Protein AF-R5BAJ3-F1 (afdb_monomer_lite)

Foldseek 3Di:
DLVPFDAPPALEFEEEEAAQQLVPFVLSNVVSNCVVPLRQEYEYEYEHQPPVRVVNSVVSVVVSQVVSVVSNYHYDYDYHNDNSLVVQLVLQPPDPDPPHNPVDQAAGQEYEYAHDWDKDQCPHPSCVSNVQQWDGIDTVVLSVLLSNLSRHDQNHKYKYKDFLCLQQPPRNQSSLLSNQVFKAWAEKEWEDDDQDPPVPDPDPTRIMITMIHTHPPDQKHKYWYDPDPVCPVPTDIDIDGSCLQFVSVDSRRHGQRDHDVLSVVVSVVVVVPPDDLVDDPPPPDPDDQQVSVLVVLVVVLVCCVVSVHDDDDDADFQDDLDQDDPVRRPRYPNNSVRDQWDWDKHQPQDQPCPVHKGWIWIFGNHHNPDDTGIATWIDPPSVRDTHLFDADPNQTKWKKKKFFPAWDDAPNDIHHRVQIFIFIGSDPFCCPVVNPRVQVGSCVRPVDRCVRRVHHPVRIDIGTRD

Radius of gyration: 28.54 Å; chains: 1; bounding box: 72×65×68 Å

Structure (mmCIF, N/CA/C/O backbone):
data_AF-R5BAJ3-F1
#
_entry.id   AF-R5BAJ3-F1
#
loop_
_atom_site.group_PDB
_atom_site.id
_atom_site.type_symbol
_atom_site.label_atom_id
_atom_site.label_alt_id
_atom_site.label_comp_id
_atom_site.label_asym_id
_atom_site.label_entity_id
_atom_site.label_seq_id
_atom_site.pdbx_PDB_ins_code
_atom_site.Cartn_x
_atom_site.Cartn_y
_atom_site.Cartn_z
_atom_site.occupancy
_atom_site.B_iso_or_equiv
_atom_site.auth_seq_id
_atom_site.auth_comp_id
_atom_site.auth_asym_id
_atom_site.auth_atom_id
_atom_site.pdbx_PDB_model_num
ATOM 1 N N . MET A 1 1 ? -15.035 1.752 6.176 1.00 64.81 1 MET A N 1
ATOM 2 C CA . MET A 1 1 ? -13.976 1.313 7.111 1.00 64.81 1 MET A CA 1
ATOM 3 C C . MET A 1 1 ? -14.559 0.676 8.362 1.00 64.81 1 MET A C 1
ATOM 5 O O . MET A 1 1 ? -14.371 -0.518 8.490 1.00 64.81 1 MET A O 1
ATOM 9 N N . GLY A 1 2 ? -15.324 1.381 9.210 1.00 61.25 2 GLY A N 1
ATOM 10 C CA . GLY A 1 2 ? -15.935 0.776 10.413 1.00 61.25 2 GLY A CA 1
ATOM 11 C C . GLY A 1 2 ? -16.713 -0.519 10.135 1.00 61.25 2 GLY A C 1
ATOM 12 O O . GLY A 1 2 ? -16.402 -1.547 10.715 1.00 61.25 2 GLY A O 1
ATOM 13 N N . ARG A 1 3 ? -17.601 -0.518 9.129 1.00 75.19 3 ARG A N 1
ATOM 14 C CA . ARG A 1 3 ? -18.349 -1.714 8.671 1.00 75.19 3 ARG A CA 1
ATOM 15 C C . ARG A 1 3 ? -17.501 -2.868 8.126 1.00 75.19 3 ARG A C 1
ATOM 17 O O . ARG A 1 3 ? -18.015 -3.955 7.897 1.00 75.19 3 ARG A O 1
ATOM 24 N N . LEU A 1 4 ? -16.226 -2.615 7.834 1.00 76.38 4 LEU A N 1
ATOM 25 C CA . LEU A 1 4 ? -15.295 -3.655 7.403 1.00 76.38 4 LEU A CA 1
ATOM 26 C C . LEU A 1 4 ? -14.648 -4.347 8.599 1.00 76.38 4 LEU A C 1
ATOM 28 O O . LEU A 1 4 ? -13.863 -5.255 8.378 1.00 76.38 4 LEU A O 1
ATOM 32 N N . ALA A 1 5 ? -14.925 -3.947 9.838 1.00 79.00 5 ALA A N 1
ATOM 33 C CA . ALA A 1 5 ? -14.457 -4.666 11.010 1.00 79.00 5 ALA A CA 1
ATOM 34 C C . ALA A 1 5 ? -15.345 -5.893 11.274 1.00 79.00 5 ALA A C 1
ATOM 36 O O . ALA A 1 5 ? -16.568 -5.809 11.219 1.00 79.00 5 ALA A O 1
ATOM 37 N N . ALA A 1 6 ? -14.734 -7.051 11.517 1.00 79.19 6 ALA A N 1
ATOM 38 C CA . ALA A 1 6 ? -15.432 -8.241 11.994 1.00 79.19 6 ALA A CA 1
ATOM 39 C C . ALA A 1 6 ? -15.585 -8.151 13.515 1.00 79.19 6 ALA A C 1
ATOM 41 O O . ALA A 1 6 ? -14.607 -7.930 14.216 1.00 79.19 6 ALA A O 1
ATOM 42 N N . TYR A 1 7 ? -16.793 -8.303 14.041 1.00 70.75 7 TYR A N 1
ATOM 43 C CA . TYR A 1 7 ? -17.029 -8.091 15.467 1.00 70.75 7 TYR A CA 1
ATOM 44 C C . TYR A 1 7 ? -16.599 -9.308 16.313 1.00 70.75 7 TYR A C 1
ATOM 46 O O . TYR A 1 7 ? -17.006 -10.429 16.012 1.00 70.75 7 TYR A O 1
ATOM 54 N N . SER A 1 8 ? -15.822 -9.093 17.383 1.00 70.19 8 SER A N 1
ATOM 55 C CA . SER A 1 8 ? -15.303 -10.157 18.273 1.00 70.19 8 SER A CA 1
ATOM 56 C C . SER A 1 8 ? -16.218 -10.526 19.454 1.00 70.19 8 SER A C 1
ATOM 58 O O . SER A 1 8 ? -16.055 -11.578 20.060 1.00 70.19 8 SER A O 1
ATOM 60 N N . GLY A 1 9 ? -17.219 -9.698 19.780 1.00 73.56 9 GLY A N 1
ATOM 61 C CA . GLY A 1 9 ? -18.175 -9.950 20.872 1.00 73.56 9 GLY A CA 1
ATOM 62 C C . GLY A 1 9 ? -17.687 -9.509 22.259 1.00 73.56 9 GLY A C 1
ATOM 63 O O . GLY A 1 9 ? -18.417 -9.675 23.237 1.00 73.56 9 GLY A O 1
ATOM 64 N N . ASN A 1 10 ? -16.482 -8.940 22.346 1.00 82.75 10 ASN A N 1
ATOM 65 C CA . ASN A 1 10 ? -15.851 -8.540 23.602 1.00 82.75 10 ASN A CA 1
ATOM 66 C C . ASN A 1 10 ? -16.591 -7.375 24.279 1.00 82.75 10 ASN A C 1
ATOM 68 O O . ASN A 1 10 ? -17.089 -6.458 23.621 1.00 82.75 10 ASN A O 1
ATOM 72 N N . LYS A 1 11 ? -16.657 -7.423 25.616 1.00 87.69 11 LYS A N 1
ATOM 73 C CA . LYS A 1 11 ? -17.230 -6.352 26.450 1.00 87.69 11 LYS A CA 1
ATOM 74 C C . LYS A 1 11 ? -16.257 -5.200 26.678 1.00 87.69 11 LYS A C 1
ATOM 76 O O . LYS A 1 11 ? -16.702 -4.056 26.738 1.00 87.69 11 LYS A O 1
ATOM 81 N N . ASP A 1 12 ? -14.977 -5.529 26.793 1.00 93.06 12 ASP A N 1
ATOM 82 C CA . ASP A 1 12 ? -13.865 -4.592 26.880 1.00 93.06 12 ASP A CA 1
ATOM 83 C C . ASP A 1 12 ? -13.119 -4.655 25.549 1.00 93.06 12 ASP A C 1
ATOM 85 O O . ASP A 1 12 ? -12.696 -5.735 25.137 1.00 93.06 12 ASP A O 1
ATOM 89 N N . VAL A 1 13 ? -13.029 -3.524 24.851 1.00 94.88 13 VAL A N 1
ATOM 90 C CA . VAL A 1 13 ? -12.470 -3.450 23.496 1.00 94.88 13 VAL A CA 1
ATOM 91 C C . VAL A 1 13 ? -11.269 -2.512 23.472 1.00 94.88 13 VAL A C 1
ATOM 93 O O . VAL A 1 13 ? -11.397 -1.347 23.856 1.00 94.88 13 VAL A O 1
ATOM 96 N N . SER A 1 14 ? -10.123 -2.980 22.977 1.00 96.56 14 SER A N 1
ATOM 97 C CA . SER A 1 14 ? -8.931 -2.148 22.763 1.00 96.56 14 SER A CA 1
ATOM 98 C C . SER A 1 14 ? -8.755 -1.757 21.290 1.00 96.56 14 SER A C 1
ATOM 100 O O . SER A 1 14 ? -8.803 -2.594 20.384 1.00 96.56 14 SER A O 1
ATOM 102 N N . ILE A 1 15 ? -8.555 -0.461 21.036 1.00 97.81 15 ILE A N 1
ATOM 103 C CA . ILE A 1 15 ? -8.440 0.119 19.693 1.00 97.81 15 ILE A CA 1
ATOM 104 C C . ILE A 1 15 ? -7.148 0.931 19.576 1.00 97.81 15 ILE A C 1
ATOM 106 O O . ILE A 1 15 ? -6.868 1.767 20.433 1.00 97.81 15 ILE A O 1
ATOM 110 N N . LEU A 1 16 ? -6.405 0.733 18.485 1.00 98.50 16 LEU A N 1
ATOM 111 C CA . LEU A 1 16 ? -5.246 1.542 18.105 1.00 98.50 16 LEU A CA 1
ATOM 112 C C . LEU A 1 16 ? -5.492 2.273 16.778 1.00 98.50 16 LEU A C 1
ATOM 114 O O . LEU A 1 16 ? -5.801 1.642 15.764 1.00 98.50 16 LEU A O 1
ATOM 118 N N . ASP A 1 17 ? -5.259 3.586 16.772 1.00 98.44 17 ASP A N 1
ATOM 119 C CA . ASP A 1 17 ? -5.161 4.417 15.567 1.00 98.44 17 ASP A CA 1
ATOM 120 C C . ASP A 1 17 ? -3.785 5.114 15.527 1.00 98.44 17 ASP A C 1
ATOM 122 O O . ASP A 1 17 ? -3.591 6.170 16.137 1.00 98.44 17 ASP A O 1
ATOM 126 N N . PRO A 1 18 ? -2.782 4.506 14.863 1.00 97.75 18 PRO A N 1
ATOM 127 C CA . PRO A 1 18 ? -1.379 4.920 14.945 1.00 97.75 18 PRO A CA 1
ATOM 128 C C . PRO A 1 18 ? -1.057 6.210 14.173 1.00 97.75 18 PRO A C 1
ATOM 130 O O . PRO A 1 18 ? 0.076 6.681 14.215 1.00 97.75 18 PRO A O 1
ATOM 133 N N . GLY A 1 19 ? -2.019 6.765 13.438 1.00 96.31 19 GLY A N 1
ATOM 134 C CA . GLY A 1 19 ? -1.871 7.993 12.660 1.00 96.31 19 GLY A CA 1
ATOM 135 C C . GLY A 1 19 ? -3.243 8.610 12.457 1.00 96.31 19 GLY A C 1
ATOM 136 O O . GLY A 1 19 ? -3.810 8.520 11.367 1.00 96.31 19 GLY A O 1
ATOM 137 N N . CYS A 1 20 ? -3.805 9.146 13.540 1.00 97.31 20 CYS A N 1
ATOM 138 C CA . CYS A 1 20 ? -5.245 9.337 13.637 1.00 97.31 20 CYS A CA 1
ATOM 139 C C . CYS A 1 20 ? -5.768 10.575 12.909 1.00 97.31 20 CYS A C 1
ATOM 141 O O . CYS A 1 20 ? -6.963 10.629 12.594 1.00 97.31 20 CYS A O 1
ATOM 143 N N . GLY A 1 21 ? -4.937 11.591 12.647 1.00 97.12 21 GLY A N 1
ATOM 144 C CA . GLY A 1 21 ? -5.437 12.877 12.172 1.00 97.12 21 GLY A CA 1
ATOM 145 C C . GLY A 1 21 ? -6.482 13.416 13.148 1.00 97.12 21 GLY A C 1
ATOM 146 O O . GLY A 1 21 ? -6.292 13.412 14.363 1.00 97.12 21 GLY A O 1
ATOM 147 N N . LEU A 1 22 ? -7.652 13.770 12.614 1.00 97.31 22 LEU A N 1
ATOM 148 C CA . LEU A 1 22 ? -8.834 14.187 13.383 1.00 97.31 22 LEU A CA 1
ATOM 149 C C . LEU A 1 22 ? -9.634 13.020 14.002 1.00 97.31 22 LEU A C 1
ATOM 151 O O . LEU A 1 22 ? -10.795 13.200 14.351 1.00 97.31 22 LEU A O 1
ATOM 155 N N . ALA A 1 23 ? -9.065 11.814 14.079 1.00 97.62 23 ALA A N 1
ATOM 156 C CA . ALA A 1 23 ? -9.697 10.603 14.614 1.00 97.62 23 ALA A CA 1
ATOM 157 C C . ALA A 1 23 ? -10.981 10.152 13.881 1.00 97.62 23 ALA A C 1
ATOM 159 O O . ALA A 1 23 ? -11.775 9.382 14.417 1.00 97.62 23 ALA A O 1
ATOM 160 N N . ILE A 1 24 ? -11.185 10.564 12.622 1.00 97.06 24 ILE A N 1
ATOM 161 C CA . ILE A 1 24 ? -12.402 10.246 11.847 1.00 97.06 24 ILE A CA 1
ATOM 162 C C . ILE A 1 24 ? -12.606 8.734 11.684 1.00 97.06 24 ILE A C 1
ATOM 164 O O . ILE A 1 24 ? -13.732 8.241 11.770 1.00 97.06 24 ILE A O 1
ATOM 168 N N . LEU A 1 25 ? -11.524 7.983 11.456 1.00 96.44 25 LEU A N 1
ATOM 169 C CA . LEU A 1 25 ? -11.598 6.526 11.334 1.00 96.44 25 LEU A CA 1
ATOM 170 C C . LEU A 1 25 ? -11.913 5.859 12.672 1.00 96.44 25 LEU A C 1
ATOM 172 O O . LEU A 1 25 ? -12.763 4.969 12.707 1.00 96.44 25 LEU A O 1
ATOM 176 N N . SER A 1 26 ? -11.291 6.333 13.751 1.00 97.62 26 SER A N 1
ATOM 177 C CA . SER A 1 26 ? -11.596 5.910 15.119 1.00 97.62 26 SER A CA 1
ATOM 178 C C . SER A 1 26 ? -13.073 6.136 15.467 1.00 97.62 26 SER A C 1
ATOM 180 O O . SER A 1 26 ? -13.742 5.200 15.905 1.00 97.62 26 SER A O 1
ATOM 182 N N . CYS A 1 27 ? -13.624 7.325 15.185 1.00 97.44 27 CYS A N 1
ATOM 183 C CA . CYS A 1 27 ? -15.050 7.618 15.363 1.00 97.44 27 CYS A CA 1
ATOM 184 C C . CYS A 1 27 ? -15.925 6.647 14.564 1.00 97.44 27 CYS A C 1
ATOM 186 O O . CYS A 1 27 ? -16.810 6.013 15.128 1.00 97.44 27 CYS A O 1
ATOM 188 N N . ALA A 1 28 ? -15.650 6.474 13.268 1.00 95.69 28 ALA A N 1
ATOM 189 C CA . ALA A 1 28 ? -16.447 5.605 12.404 1.00 95.69 28 ALA A CA 1
ATOM 190 C C . ALA A 1 28 ? -16.413 4.127 12.833 1.00 95.69 28 ALA A C 1
ATOM 192 O O . ALA A 1 28 ? -17.397 3.407 12.653 1.00 95.69 28 ALA A O 1
ATOM 193 N N . LEU A 1 29 ? -15.283 3.654 13.368 1.00 95.75 29 LEU A N 1
ATOM 194 C CA . LEU A 1 29 ? -15.163 2.307 13.919 1.00 95.75 29 LEU A CA 1
ATOM 195 C C . LEU A 1 29 ? -15.967 2.168 15.214 1.00 95.75 29 LEU A C 1
ATOM 197 O O . LEU A 1 29 ? -16.772 1.249 15.321 1.00 95.75 29 LEU A O 1
ATOM 201 N N . ILE A 1 30 ? -15.789 3.089 16.163 1.00 95.94 30 ILE A N 1
ATOM 202 C CA . ILE A 1 30 ? -16.486 3.061 17.454 1.00 95.94 30 ILE A CA 1
ATOM 203 C C . ILE A 1 30 ? -17.999 3.179 17.260 1.00 95.94 30 ILE A C 1
ATOM 205 O O . ILE A 1 30 ? -18.750 2.411 17.854 1.00 95.94 30 ILE A O 1
ATOM 209 N N . GLU A 1 31 ? -18.459 4.077 16.388 1.00 94.50 31 GLU A N 1
ATOM 210 C CA . GLU A 1 31 ? -19.879 4.203 16.061 1.00 94.50 31 GLU A CA 1
ATOM 211 C C . GLU A 1 31 ? -20.458 2.896 15.522 1.00 94.50 31 GLU A C 1
ATOM 213 O O . GLU A 1 31 ? -21.549 2.497 15.927 1.00 94.50 31 GLU A O 1
ATOM 218 N N . HIS A 1 32 ? -19.726 2.218 14.635 1.00 92.06 32 HIS A N 1
ATOM 219 C CA . HIS A 1 32 ? -20.156 0.936 14.095 1.00 92.06 32 HIS A CA 1
ATOM 220 C C . HIS A 1 32 ? -20.177 -0.156 15.167 1.00 92.06 32 HIS A C 1
ATOM 222 O O . HIS A 1 32 ? -21.170 -0.869 15.278 1.00 92.06 32 HIS A O 1
ATOM 228 N N . ILE A 1 33 ? -19.125 -0.246 15.988 1.00 91.81 33 ILE A N 1
ATOM 229 C CA . ILE A 1 33 ? -19.036 -1.214 17.084 1.00 91.81 33 ILE A CA 1
ATOM 230 C C . ILE A 1 33 ? -20.252 -1.068 18.002 1.00 91.81 33 ILE A C 1
ATOM 232 O O . ILE A 1 33 ? -20.983 -2.034 18.192 1.00 91.81 33 ILE A O 1
ATOM 236 N N . VAL A 1 34 ? -20.515 0.153 18.479 1.00 91.81 34 VAL A N 1
ATOM 237 C CA . VAL A 1 34 ? -21.604 0.468 19.419 1.00 91.81 34 VAL A CA 1
ATOM 238 C C . VAL A 1 34 ? -23.001 0.245 18.815 1.00 91.81 34 VAL A C 1
ATOM 240 O O . VAL A 1 34 ? -23.958 0.011 19.554 1.00 91.81 34 VAL A O 1
ATOM 243 N N . GLN A 1 35 ? -23.149 0.332 17.488 1.00 88.25 35 GLN A N 1
ATOM 244 C CA . GLN A 1 35 ? -24.410 0.038 16.794 1.00 88.25 35 GLN A CA 1
ATOM 245 C C . GLN A 1 35 ? -24.712 -1.461 16.711 1.00 88.25 35 GLN A C 1
ATOM 247 O O . GLN A 1 35 ? -25.879 -1.838 16.800 1.00 88.25 35 GLN A O 1
ATOM 252 N N . GLU A 1 36 ? -23.689 -2.298 16.536 1.00 84.44 36 GLU A N 1
ATOM 253 C CA . GLU A 1 36 ? -23.852 -3.751 16.421 1.00 84.44 36 GLU A CA 1
ATOM 254 C C . GLU A 1 36 ? -24.039 -4.402 17.798 1.00 84.44 36 GLU A C 1
ATOM 256 O O . GLU A 1 36 ? -24.978 -5.170 18.012 1.00 84.44 36 GLU A O 1
ATOM 261 N N . ILE A 1 37 ? -23.171 -4.067 18.756 1.00 80.62 37 ILE A N 1
ATOM 262 C CA . ILE A 1 37 ? -23.204 -4.548 20.142 1.00 80.62 37 ILE A CA 1
ATOM 263 C C . ILE A 1 37 ? -22.838 -3.375 21.055 1.00 80.62 37 ILE A C 1
ATOM 265 O O . ILE A 1 37 ? -22.049 -2.516 20.696 1.00 80.62 37 ILE A O 1
ATOM 269 N N . VAL A 1 38 ? -23.399 -3.325 22.262 1.00 82.62 38 VAL A N 1
ATOM 270 C CA . VAL A 1 38 ? -23.054 -2.285 23.242 1.00 82.62 38 VAL A CA 1
ATOM 271 C C . VAL A 1 38 ? -21.925 -2.814 24.140 1.00 82.62 38 VAL A C 1
ATOM 273 O O . VAL A 1 38 ? -22.236 -3.557 25.077 1.00 82.62 38 VAL A O 1
ATOM 276 N N . PRO A 1 39 ? -20.634 -2.506 23.871 1.00 91.62 39 PRO A N 1
ATOM 277 C CA . PRO A 1 39 ? -19.552 -2.862 24.786 1.00 91.62 39 PRO A CA 1
ATOM 278 C C . PRO A 1 39 ? -19.714 -2.115 26.114 1.00 91.62 39 PRO A C 1
ATOM 280 O O . PRO A 1 39 ? -20.333 -1.054 26.182 1.00 91.62 39 PRO A O 1
ATOM 283 N N . GLU A 1 40 ? -19.144 -2.659 27.184 1.00 94.75 40 GLU A N 1
ATOM 284 C CA . GLU A 1 40 ? -19.120 -1.980 28.483 1.00 94.75 40 GLU A CA 1
ATOM 285 C C . GLU A 1 40 ? -18.026 -0.901 28.496 1.00 94.75 40 GLU A C 1
ATOM 287 O O . GLU A 1 40 ? -18.231 0.201 29.022 1.00 94.75 40 GLU A O 1
ATOM 292 N N . HIS A 1 41 ? -16.891 -1.185 27.850 1.00 96.88 41 HIS A N 1
ATOM 293 C CA . HIS A 1 41 ? -15.721 -0.316 27.827 1.00 96.88 41 HIS A CA 1
ATOM 294 C C . HIS A 1 41 ? -14.985 -0.357 26.486 1.00 96.88 41 HIS A C 1
ATOM 296 O O . HIS A 1 41 ? -14.846 -1.404 25.857 1.00 96.88 41 HIS A O 1
ATOM 302 N N . ILE A 1 42 ? -14.493 0.807 26.067 1.00 97.38 42 ILE A N 1
ATOM 303 C CA . ILE A 1 42 ? -13.580 0.971 24.940 1.00 97.38 42 ILE A CA 1
ATOM 304 C C . ILE A 1 42 ? -12.347 1.727 25.441 1.00 97.38 42 ILE A C 1
ATOM 306 O O . ILE A 1 42 ? -12.467 2.820 26.004 1.00 97.38 42 ILE A O 1
ATOM 310 N N . SER A 1 43 ? -11.170 1.154 25.203 1.00 97.94 43 SER A N 1
ATOM 311 C CA . SER A 1 43 ? -9.872 1.804 25.367 1.00 97.94 43 SER A CA 1
ATOM 312 C C . SER A 1 43 ? -9.325 2.178 23.993 1.00 97.94 43 SER A C 1
ATOM 314 O O . SER A 1 43 ? -9.165 1.314 23.134 1.00 97.94 43 SER A O 1
ATOM 316 N N . LEU A 1 44 ? -9.083 3.469 23.768 1.00 98.50 44 LEU A N 1
ATOM 317 C CA . LEU A 1 44 ? -8.648 4.009 22.484 1.00 98.50 44 LEU A CA 1
ATOM 318 C C . LEU A 1 44 ? -7.266 4.664 22.604 1.00 98.50 44 LEU A C 1
ATOM 320 O O . LEU A 1 44 ? -7.124 5.714 23.227 1.00 98.50 44 LEU A O 1
ATOM 324 N N . THR A 1 45 ? -6.266 4.087 21.951 1.00 98.56 45 THR A N 1
ATOM 325 C CA . THR A 1 45 ? -4.908 4.635 21.867 1.00 98.56 45 THR A CA 1
ATOM 326 C C . THR A 1 45 ? -4.710 5.277 20.496 1.00 98.56 45 THR A C 1
ATOM 328 O O . THR A 1 45 ? -4.895 4.625 19.468 1.00 98.56 45 THR A O 1
ATOM 331 N N . LEU A 1 46 ? -4.335 6.556 20.465 1.00 98.56 46 LEU A N 1
ATOM 332 C CA . LEU A 1 46 ? -4.135 7.322 19.235 1.00 98.56 46 LEU A CA 1
ATOM 333 C C . LEU A 1 46 ? -2.742 7.949 19.178 1.00 98.56 46 LEU A C 1
ATOM 335 O O . LEU A 1 46 ? -2.146 8.237 20.218 1.00 98.56 46 LEU A O 1
ATOM 339 N N . TYR A 1 47 ? -2.261 8.210 17.963 1.00 98.44 47 TYR A N 1
ATOM 340 C CA . TYR A 1 47 ? -1.027 8.954 17.706 1.00 98.44 47 TYR A CA 1
ATOM 341 C C . TYR A 1 47 ? -1.257 10.054 16.660 1.00 98.44 47 TYR A C 1
ATOM 343 O O . TYR A 1 47 ? -1.779 9.782 15.576 1.00 98.44 47 TYR A O 1
ATOM 351 N N . GLU A 1 48 ? -0.839 11.284 16.971 1.00 97.88 48 GLU A N 1
ATOM 352 C CA . GLU A 1 48 ? -0.851 12.434 16.055 1.00 97.88 48 GLU A CA 1
ATOM 353 C C . GLU A 1 48 ? 0.337 13.360 16.340 1.00 97.88 48 GLU A C 1
ATOM 355 O O . GLU A 1 48 ? 0.494 13.863 17.450 1.00 97.88 48 GLU A O 1
ATOM 360 N N . THR A 1 49 ? 1.173 13.618 15.336 1.00 96.81 49 THR A N 1
ATOM 361 C CA . THR A 1 49 ? 2.401 14.411 15.509 1.00 96.81 49 THR A CA 1
ATOM 362 C C . THR A 1 49 ? 2.216 15.893 15.167 1.00 96.81 49 THR A C 1
ATOM 364 O O . THR A 1 49 ? 2.990 16.735 15.639 1.00 96.81 49 THR A O 1
ATOM 367 N N . ASP A 1 50 ? 1.191 16.257 14.388 1.00 97.06 50 ASP A N 1
ATOM 368 C CA . ASP A 1 50 ? 0.902 17.641 14.026 1.00 97.06 50 ASP A CA 1
ATOM 369 C C . ASP A 1 50 ? 0.228 18.389 15.185 1.00 97.06 50 ASP A C 1
ATOM 371 O O . ASP A 1 50 ? -0.978 18.306 15.430 1.00 97.06 50 ASP A O 1
ATOM 375 N N . LYS A 1 51 ? 1.021 19.233 15.851 1.00 96.88 51 LYS A N 1
ATOM 376 C CA . LYS A 1 51 ? 0.596 20.105 16.959 1.00 96.88 51 LYS A CA 1
ATOM 377 C C . LYS A 1 51 ? -0.570 21.039 16.614 1.00 96.88 51 LYS A C 1
ATOM 379 O O . LYS A 1 51 ? -1.200 21.569 17.526 1.00 96.88 51 LYS A O 1
ATOM 384 N N . LYS A 1 52 ? -0.848 21.296 15.332 1.00 97.38 52 LYS A N 1
ATOM 385 C CA . LYS A 1 52 ? -2.010 22.091 14.901 1.00 97.38 52 LYS A CA 1
ATOM 386 C C . LYS A 1 52 ? -3.291 21.265 14.845 1.00 97.38 52 LYS A C 1
ATOM 388 O O . LYS A 1 52 ? -4.369 21.835 14.985 1.00 97.38 52 LYS A O 1
ATOM 393 N N . VAL A 1 53 ? -3.172 19.958 14.622 1.00 97.12 53 VAL A N 1
ATOM 394 C CA . VAL A 1 53 ? -4.295 19.019 14.529 1.00 97.12 53 VAL A CA 1
ATOM 395 C C . VAL A 1 53 ? -4.678 18.513 15.918 1.00 97.12 53 VAL A C 1
ATOM 397 O O . VAL A 1 53 ? -5.866 18.456 16.215 1.00 97.12 53 VAL A O 1
ATOM 400 N N . VAL A 1 54 ? -3.695 18.272 16.796 1.00 97.94 54 VAL A N 1
ATOM 401 C CA . VAL A 1 54 ? -3.893 17.749 18.165 1.00 97.94 54 VAL A CA 1
ATOM 402 C C . VAL A 1 54 ? -5.046 18.423 18.938 1.00 97.94 54 VAL A C 1
ATOM 404 O O . VAL A 1 54 ? -5.908 17.693 19.425 1.00 97.94 54 VAL A O 1
ATOM 407 N N . PRO A 1 55 ? -5.163 19.769 19.025 1.00 98.12 55 PRO A N 1
ATOM 408 C CA . PRO A 1 55 ? -6.275 20.392 19.752 1.00 98.12 55 PRO A CA 1
ATOM 409 C C . PRO A 1 55 ? -7.652 20.088 19.147 1.00 98.12 55 PRO A C 1
ATOM 411 O O . PRO A 1 55 ? -8.621 19.909 19.876 1.00 98.12 55 PRO A O 1
ATOM 414 N N . LEU A 1 56 ? -7.740 20.003 17.815 1.00 98.19 56 LEU A N 1
ATOM 415 C CA . LEU A 1 56 ? -8.981 19.661 17.116 1.00 98.19 56 LEU A CA 1
ATOM 416 C C . LEU A 1 56 ? -9.339 18.186 17.330 1.00 98.19 56 LEU A C 1
ATOM 418 O O . LEU A 1 56 ? -10.512 17.847 17.468 1.00 98.19 56 LEU A O 1
ATOM 422 N N . THR A 1 57 ? -8.334 17.313 17.372 1.00 98.25 57 THR A N 1
ATOM 423 C CA . THR A 1 57 ? -8.512 15.893 17.678 1.00 98.25 57 THR A CA 1
ATOM 424 C C . THR A 1 57 ? -9.026 15.702 19.103 1.00 98.25 57 THR A C 1
ATOM 426 O O . THR A 1 57 ? -9.974 14.948 19.294 1.00 98.25 57 THR A O 1
ATOM 429 N N . GLU A 1 58 ? -8.494 16.429 20.089 1.00 98.31 58 GLU A N 1
ATOM 430 C CA . GLU A 1 58 ? -9.014 16.418 21.466 1.00 98.31 58 GLU A CA 1
ATOM 431 C C . GLU A 1 58 ? -10.491 16.835 21.542 1.00 98.31 58 GLU A C 1
ATOM 433 O O . GLU A 1 58 ? -11.285 16.169 22.210 1.00 98.31 58 GLU A O 1
ATOM 438 N N . ASP A 1 59 ? -10.899 17.878 20.810 1.00 98.19 59 ASP A N 1
ATOM 439 C CA . ASP A 1 59 ? -12.308 18.292 20.748 1.00 98.19 59 ASP A CA 1
ATOM 440 C C . ASP A 1 59 ? -13.206 17.171 20.186 1.00 98.19 59 ASP A C 1
ATOM 442 O O . ASP A 1 59 ? -14.281 16.888 20.731 1.00 98.19 59 ASP A O 1
ATOM 446 N N . VAL A 1 60 ? -12.755 16.484 19.128 1.00 98.50 60 VAL A N 1
ATOM 447 C CA . VAL A 1 60 ? -13.463 15.333 18.540 1.00 98.50 60 VAL A CA 1
ATOM 448 C C . VAL A 1 60 ? -13.542 14.162 19.525 1.00 98.50 60 VAL A C 1
ATOM 450 O O . VAL A 1 60 ? -14.610 13.568 19.684 1.00 98.50 60 VAL A O 1
ATOM 453 N N . LEU A 1 61 ? -12.451 13.841 20.225 1.00 98.44 61 LEU A N 1
ATOM 454 C CA . LEU A 1 61 ? -12.401 12.748 21.203 1.00 98.44 61 LEU A CA 1
ATOM 455 C C . LEU A 1 61 ? -13.283 13.032 22.426 1.00 98.44 61 LEU A C 1
ATOM 457 O O . LEU A 1 61 ? -13.983 12.139 22.910 1.00 98.44 61 LEU A O 1
ATOM 461 N N . SER A 1 62 ? -13.322 14.282 22.885 1.00 98.19 62 SER A N 1
ATOM 462 C CA . SER A 1 62 ? -14.220 14.741 23.948 1.00 98.19 62 SER A CA 1
ATOM 463 C C . SER A 1 62 ? -15.695 14.589 23.551 1.00 98.19 62 SER A C 1
ATOM 465 O O . SER A 1 62 ? -16.516 14.070 24.323 1.00 98.19 62 SER A O 1
ATOM 467 N N . TYR A 1 63 ? -16.034 14.953 22.308 1.00 98.12 63 TYR A N 1
ATOM 468 C CA . TYR A 1 63 ? -17.368 14.720 21.758 1.00 98.12 63 TYR A CA 1
ATOM 469 C C . TYR A 1 63 ? -17.697 13.224 21.677 1.00 98.12 63 TYR A C 1
ATOM 471 O O . TYR A 1 63 ? -18.751 12.801 22.156 1.00 98.12 63 TYR A O 1
ATOM 479 N N . LEU A 1 64 ? -16.785 12.408 21.140 1.00 98.19 64 LEU A N 1
ATOM 480 C CA . LEU A 1 64 ? -16.966 10.960 21.018 1.00 98.19 64 LEU A CA 1
ATOM 481 C C . LEU A 1 64 ? -17.172 10.298 22.387 1.00 98.19 64 LEU A C 1
ATOM 483 O O . LEU A 1 64 ? -18.051 9.452 22.542 1.00 98.19 64 LEU A O 1
ATOM 487 N N . LYS A 1 65 ? -16.424 10.726 23.410 1.00 98.31 65 LYS A N 1
ATOM 488 C CA . LYS A 1 65 ? -16.579 10.243 24.787 1.00 98.31 65 LYS A CA 1
ATOM 489 C C . LYS A 1 65 ? -17.966 10.538 25.347 1.00 98.31 65 LYS A C 1
ATOM 491 O O . LYS A 1 65 ? -18.575 9.661 25.960 1.00 98.31 65 LYS A O 1
ATOM 496 N N . THR A 1 66 ? -18.482 11.741 25.102 1.00 98.06 66 THR A N 1
ATOM 497 C CA . THR A 1 66 ? -19.852 12.117 25.484 1.00 98.06 66 THR A CA 1
ATOM 498 C C . THR A 1 66 ? -20.880 11.262 24.737 1.00 98.06 66 THR A C 1
ATOM 500 O O . THR A 1 66 ? -21.770 10.681 25.356 1.00 98.06 66 THR A O 1
ATOM 503 N N . TRP A 1 67 ? -20.703 11.097 23.423 1.00 97.75 67 TRP A N 1
ATOM 504 C CA . TRP A 1 67 ? -21.577 10.292 22.566 1.00 97.75 67 TRP A CA 1
ATOM 505 C C . TRP A 1 67 ? -21.644 8.812 22.988 1.00 97.75 67 TRP A C 1
ATOM 507 O O . TRP A 1 67 ? -22.727 8.213 22.968 1.00 97.75 67 TRP A O 1
ATOM 517 N N . CYS A 1 68 ? -20.513 8.230 23.405 1.00 97.19 68 CYS A N 1
ATOM 518 C CA . CYS A 1 68 ? -20.436 6.884 23.983 1.00 97.19 68 CYS A CA 1
ATOM 519 C C . CYS A 1 68 ? -21.135 6.815 25.350 1.00 97.19 68 CYS A C 1
ATOM 521 O O . CYS A 1 68 ? -21.901 5.883 25.610 1.00 97.19 68 CYS A O 1
ATOM 523 N N . GLY A 1 69 ? -20.933 7.828 26.200 1.00 96.69 69 GLY A N 1
ATOM 524 C CA . GLY A 1 69 ? -21.555 7.926 27.522 1.00 96.69 69 GLY A CA 1
ATOM 525 C C . GLY A 1 69 ? -23.086 7.916 27.469 1.00 96.69 69 GLY A C 1
ATOM 526 O O . GLY A 1 69 ? -23.718 7.166 28.215 1.00 96.69 69 GLY A O 1
ATOM 527 N N . ASP A 1 70 ? -23.681 8.642 26.518 1.00 96.56 70 ASP A N 1
ATOM 528 C CA . ASP A 1 70 ? -25.135 8.642 26.269 1.00 96.56 70 ASP A CA 1
ATOM 529 C C . ASP A 1 70 ? -25.683 7.248 25.906 1.00 96.56 70 ASP A C 1
ATOM 531 O O . ASP A 1 70 ? -26.874 6.965 26.065 1.00 96.56 70 ASP A O 1
ATOM 535 N N . ARG A 1 71 ? -24.806 6.348 25.448 1.00 95.56 71 ARG A N 1
ATOM 536 C CA . ARG A 1 71 ? -25.105 4.956 25.077 1.00 95.56 71 ARG A CA 1
ATOM 537 C C . ARG A 1 71 ? -24.655 3.943 26.126 1.00 95.56 71 ARG A C 1
ATOM 539 O O . ARG A 1 71 ? -24.731 2.746 25.874 1.00 95.56 71 ARG A O 1
ATOM 546 N N . LYS A 1 72 ? -24.261 4.408 27.318 1.00 95.56 72 LYS A N 1
ATOM 547 C CA . LYS A 1 72 ? -23.758 3.584 28.432 1.00 95.56 72 LYS A CA 1
ATOM 548 C C . LYS A 1 72 ? -22.475 2.814 28.100 1.00 95.56 72 LYS A C 1
ATOM 550 O O . LYS A 1 72 ? -22.215 1.784 28.711 1.00 95.56 72 LYS A O 1
ATOM 555 N N . VAL A 1 73 ? -21.676 3.337 27.173 1.00 96.75 73 VAL A N 1
ATOM 556 C CA . VAL A 1 73 ? -20.355 2.809 26.827 1.00 96.75 73 VAL A CA 1
ATOM 557 C C . VAL A 1 73 ? -19.304 3.713 27.460 1.00 96.75 73 VAL A C 1
ATOM 559 O O . VAL A 1 73 ? -19.284 4.920 27.204 1.00 96.75 73 VAL A O 1
ATOM 562 N N . LYS A 1 74 ? -18.418 3.161 28.292 1.00 97.88 74 LYS A N 1
ATOM 563 C CA . LYS A 1 74 ? -17.301 3.933 28.847 1.00 97.88 74 LYS A CA 1
ATOM 564 C C . LYS A 1 74 ? -16.186 4.030 27.802 1.00 97.88 74 LYS A C 1
ATOM 566 O O . LYS A 1 74 ? -15.636 3.007 27.421 1.00 97.88 74 LYS A O 1
ATOM 571 N N . LEU A 1 75 ? -15.827 5.243 27.379 1.00 98.31 75 LEU A N 1
ATOM 572 C CA . LEU A 1 75 ? -14.669 5.487 26.512 1.00 98.31 75 LEU A CA 1
ATOM 573 C C . LEU A 1 75 ? -13.527 6.131 27.307 1.00 98.31 75 LEU A C 1
ATOM 575 O O . LEU A 1 75 ? -13.659 7.263 27.788 1.00 98.31 75 LEU A O 1
ATOM 579 N N . ASP A 1 76 ? -12.405 5.425 27.400 1.00 98.25 76 ASP A N 1
ATOM 580 C CA . ASP A 1 76 ? -11.125 5.980 27.834 1.00 98.25 76 ASP A CA 1
ATOM 581 C C . ASP A 1 76 ? -10.216 6.109 26.610 1.00 98.25 76 ASP A C 1
ATOM 583 O O . ASP A 1 76 ? -10.112 5.172 25.820 1.00 98.25 76 ASP A O 1
ATOM 587 N N . TYR A 1 77 ? -9.579 7.267 26.435 1.00 98.25 77 TYR A N 1
ATOM 588 C CA . TYR A 1 77 ? -8.682 7.504 25.310 1.00 98.25 77 TYR A CA 1
ATOM 589 C C . TYR A 1 77 ? -7.337 8.071 25.768 1.00 98.25 77 TYR A C 1
ATOM 591 O O . TYR A 1 77 ? -7.267 8.781 26.773 1.00 98.25 77 TYR A O 1
ATOM 599 N N . GLN A 1 78 ? -6.289 7.765 25.007 1.00 98.06 78 GLN A N 1
ATOM 600 C CA . GLN A 1 78 ? -4.943 8.308 25.150 1.00 98.06 78 GLN A CA 1
ATOM 601 C C . GLN A 1 78 ? -4.479 8.838 23.792 1.00 98.06 78 GLN A C 1
ATOM 603 O O . GLN A 1 78 ? -4.294 8.060 22.858 1.00 98.06 78 GLN A O 1
ATOM 608 N N . LEU A 1 79 ? -4.284 10.154 23.689 1.00 98.31 79 LEU A N 1
ATOM 609 C CA . LEU A 1 79 ? -3.713 10.800 22.509 1.00 98.31 79 LEU A CA 1
ATOM 610 C C . LEU A 1 79 ? -2.215 11.036 22.731 1.00 98.31 79 LEU A C 1
ATOM 612 O O . LEU A 1 79 ? -1.821 11.847 23.568 1.00 98.31 79 LEU A O 1
ATOM 616 N N . ASN A 1 80 ? -1.378 10.307 21.997 1.00 97.94 80 ASN A N 1
ATOM 617 C CA . ASN A 1 80 ? 0.072 10.441 22.044 1.00 97.94 80 ASN A CA 1
ATOM 618 C C . ASN A 1 80 ? 0.547 11.404 20.953 1.00 97.94 80 ASN A C 1
ATOM 620 O O . ASN A 1 80 ? 0.206 11.253 19.782 1.00 97.94 80 ASN A O 1
ATOM 624 N N . GLU A 1 81 ? 1.373 12.376 21.334 1.00 97.50 81 GLU A N 1
ATOM 625 C CA . GLU A 1 81 ? 1.927 13.364 20.397 1.00 97.50 81 GLU A CA 1
ATOM 626 C C . GLU A 1 81 ? 3.345 13.017 19.900 1.00 97.50 81 GLU A C 1
ATOM 628 O O . GLU A 1 81 ? 4.058 13.870 19.357 1.00 97.50 81 GLU A O 1
ATOM 633 N N . SER A 1 82 ? 3.792 11.793 20.177 1.00 96.25 82 SER A N 1
ATOM 634 C CA . SER A 1 82 ? 5.076 11.214 19.781 1.00 96.25 82 SER A CA 1
ATOM 635 C C . SER A 1 82 ? 4.997 10.554 18.403 1.00 96.25 82 SER A C 1
ATOM 637 O O . SER A 1 82 ? 3.921 10.259 17.883 1.00 96.25 82 SER A O 1
ATOM 639 N N . ASP A 1 83 ? 6.161 10.315 17.797 1.00 96.50 83 ASP A N 1
ATOM 640 C CA . ASP A 1 83 ? 6.242 9.553 16.555 1.00 96.50 83 ASP A CA 1
ATOM 641 C C . ASP A 1 83 ? 5.978 8.064 16.823 1.00 96.50 83 ASP A C 1
ATOM 643 O O . ASP A 1 83 ? 6.766 7.398 17.500 1.00 96.50 83 ASP A O 1
ATOM 647 N N . PHE A 1 84 ? 4.875 7.545 16.278 1.00 96.75 84 PHE A N 1
ATOM 648 C CA . PHE A 1 84 ? 4.456 6.155 16.459 1.00 96.75 84 PHE A CA 1
ATOM 649 C C . PHE A 1 84 ? 5.532 5.149 16.036 1.00 96.75 84 PHE A C 1
ATOM 651 O O . PHE A 1 84 ? 5.766 4.159 16.731 1.00 96.75 84 PHE A O 1
ATOM 658 N N . VAL A 1 85 ? 6.192 5.388 14.898 1.00 95.06 85 VAL A N 1
ATOM 659 C CA . VAL A 1 85 ? 7.173 4.447 14.354 1.00 95.06 85 VAL A CA 1
ATOM 660 C C . VAL A 1 85 ? 8.387 4.395 15.264 1.00 95.06 85 VAL A C 1
ATOM 662 O O . VAL A 1 85 ? 8.830 3.304 15.601 1.00 95.06 85 VAL A O 1
ATOM 665 N N . LEU A 1 86 ? 8.904 5.545 15.698 1.00 93.94 86 LEU A N 1
ATOM 666 C CA . LEU A 1 86 ? 10.071 5.582 16.584 1.00 93.94 86 LEU A CA 1
ATOM 667 C C . LEU A 1 86 ? 9.770 5.067 17.992 1.00 93.94 86 LEU A C 1
ATOM 669 O O . LEU A 1 86 ? 10.653 4.498 18.624 1.00 93.94 86 LEU A O 1
ATOM 673 N N . GLU A 1 87 ? 8.548 5.251 18.485 1.00 92.81 87 GLU A N 1
ATOM 674 C CA . GLU A 1 87 ? 8.158 4.753 19.804 1.00 92.81 87 GLU A CA 1
ATOM 675 C C . GLU A 1 87 ? 7.963 3.233 19.821 1.00 92.81 87 GLU A C 1
ATOM 677 O O . GLU A 1 87 ? 8.238 2.583 20.828 1.00 92.81 87 GLU A O 1
ATOM 682 N N . LYS A 1 88 ? 7.472 2.653 18.721 1.00 92.25 88 LYS A N 1
ATOM 683 C CA . LYS A 1 88 ? 7.075 1.240 18.675 1.00 92.25 88 LYS A CA 1
ATOM 684 C C . LYS A 1 88 ? 7.998 0.360 17.831 1.00 92.25 88 LYS A C 1
ATOM 686 O O . LYS A 1 88 ? 7.790 -0.852 17.815 1.00 92.25 88 LYS A O 1
ATOM 691 N N . CYS A 1 89 ? 9.023 0.898 17.162 1.00 88.50 89 CYS A N 1
ATOM 692 C CA . CYS A 1 89 ? 9.925 0.107 16.311 1.00 88.50 89 CYS A CA 1
ATOM 693 C C . CYS A 1 89 ? 10.654 -1.013 17.064 1.00 88.50 89 CYS A C 1
ATOM 695 O O . CYS A 1 89 ? 10.945 -2.040 16.462 1.00 88.50 89 CYS A O 1
ATOM 697 N N . GLU A 1 90 ? 10.877 -0.872 18.374 1.00 85.25 90 GLU A N 1
ATOM 698 C CA . GLU A 1 90 ? 11.526 -1.901 19.201 1.00 85.25 90 GLU A CA 1
ATOM 699 C C . GLU A 1 90 ? 10.785 -3.254 19.164 1.00 85.25 90 GLU A C 1
ATOM 701 O O . GLU A 1 90 ? 11.406 -4.305 19.317 1.00 85.25 90 GLU A O 1
ATOM 706 N N . CYS A 1 91 ? 9.474 -3.270 18.874 1.00 83.56 91 CYS A N 1
ATOM 707 C CA . CYS A 1 91 ? 8.718 -4.522 18.739 1.00 83.56 91 CYS A CA 1
ATOM 708 C C . CYS A 1 91 ? 9.117 -5.367 17.509 1.00 83.56 91 CYS A C 1
ATOM 710 O O . CYS A 1 91 ? 8.731 -6.538 17.417 1.00 83.56 91 CYS A O 1
ATOM 712 N N . LEU A 1 92 ? 9.876 -4.792 16.567 1.00 82.81 92 LEU A N 1
ATOM 713 C CA . LEU A 1 92 ? 10.332 -5.453 15.342 1.00 82.81 92 LEU A CA 1
ATOM 714 C C . LEU A 1 92 ? 11.603 -6.289 15.551 1.00 82.81 92 LEU A C 1
ATOM 716 O O . LEU A 1 92 ? 11.817 -7.248 14.811 1.00 82.81 92 LEU A O 1
ATOM 720 N N . ASP A 1 93 ? 12.427 -5.968 16.553 1.00 69.00 93 ASP A N 1
ATOM 721 C CA . ASP A 1 93 ? 13.777 -6.536 16.701 1.00 69.00 93 ASP A CA 1
ATOM 722 C C . ASP A 1 93 ? 13.816 -7.906 17.393 1.00 69.00 93 ASP A C 1
ATOM 724 O O . ASP A 1 93 ? 14.883 -8.507 17.518 1.00 69.00 93 ASP A O 1
ATOM 728 N N . GLY A 1 94 ? 12.668 -8.434 17.831 1.00 57.09 94 GLY A N 1
ATOM 729 C CA . GLY A 1 94 ? 12.529 -9.818 18.303 1.00 57.09 94 GLY A CA 1
ATOM 730 C C . GLY A 1 94 ? 13.420 -10.209 19.490 1.00 57.09 94 GLY A C 1
ATOM 731 O O . GLY A 1 94 ? 13.509 -11.392 19.813 1.00 57.09 94 GLY A O 1
ATOM 732 N N . THR A 1 95 ? 14.086 -9.254 20.141 1.00 44.28 95 THR A N 1
ATOM 733 C CA . THR A 1 95 ? 14.844 -9.509 21.361 1.00 44.28 95 THR A CA 1
ATOM 734 C C . THR A 1 95 ? 13.919 -9.294 22.541 1.00 44.28 95 THR A C 1
ATOM 736 O O . THR A 1 95 ? 13.620 -8.162 22.899 1.00 44.28 95 THR A O 1
ATOM 739 N N . ASP A 1 96 ? 13.492 -10.389 23.172 1.00 42.75 96 ASP A N 1
ATOM 740 C CA . ASP A 1 96 ? 13.172 -10.376 24.597 1.00 42.75 96 ASP A CA 1
ATOM 741 C C . ASP A 1 96 ? 14.420 -9.848 25.311 1.00 42.75 96 ASP A C 1
ATOM 743 O O . ASP A 1 96 ? 15.399 -10.568 25.533 1.00 42.75 96 ASP A O 1
ATOM 747 N N . THR A 1 97 ? 14.475 -8.536 25.526 1.00 39.03 97 THR A N 1
ATOM 748 C CA . THR A 1 97 ? 15.656 -7.917 26.115 1.00 39.03 97 THR A CA 1
ATOM 749 C C . THR A 1 97 ? 15.899 -8.513 27.501 1.00 39.03 97 THR A C 1
ATOM 751 O O . THR A 1 97 ? 14.985 -8.696 28.298 1.00 39.03 97 THR A O 1
ATOM 754 N N . ILE A 1 98 ? 17.169 -8.768 27.828 1.00 44.91 98 ILE A N 1
ATOM 755 C CA . ILE A 1 98 ? 17.628 -9.307 29.126 1.00 44.91 98 ILE A CA 1
ATOM 756 C C . ILE A 1 98 ? 17.184 -8.431 30.327 1.00 44.91 98 ILE A C 1
ATOM 758 O O . ILE A 1 98 ? 17.260 -8.867 31.474 1.00 44.91 98 ILE A O 1
ATOM 762 N N . PHE A 1 99 ? 16.689 -7.212 30.076 1.00 38.75 99 PHE A N 1
ATOM 763 C CA . PHE A 1 99 ? 16.211 -6.255 31.079 1.00 38.75 99 PHE A CA 1
ATOM 764 C C . PHE A 1 99 ? 14.737 -5.840 30.925 1.00 38.75 99 PHE A C 1
ATOM 766 O O . PHE A 1 99 ? 14.294 -4.936 31.630 1.00 38.75 99 PHE A O 1
ATOM 773 N N . GLY A 1 100 ? 13.966 -6.496 30.061 1.00 37.38 100 GLY A N 1
ATOM 774 C CA . GLY A 1 100 ? 12.564 -6.163 29.841 1.00 37.38 100 GLY A CA 1
ATOM 775 C C . GLY A 1 100 ? 11.797 -7.388 29.386 1.00 37.38 100 GLY A C 1
ATOM 776 O O . GLY A 1 100 ? 11.945 -7.837 28.255 1.00 37.38 100 GLY A O 1
ATOM 777 N N . ASP A 1 101 ? 10.983 -7.917 30.290 1.00 34.28 101 ASP A N 1
ATOM 778 C CA . ASP A 1 101 ? 9.985 -8.942 30.017 1.00 34.28 101 ASP A CA 1
ATOM 779 C C . ASP A 1 101 ? 9.016 -8.418 28.929 1.00 34.28 101 ASP A C 1
ATOM 781 O O . ASP A 1 101 ? 8.110 -7.637 29.214 1.00 34.28 101 ASP A O 1
ATOM 785 N N . LEU A 1 102 ? 9.237 -8.774 27.657 1.00 45.50 102 LEU A N 1
ATOM 786 C CA . LEU A 1 102 ? 8.371 -8.394 26.525 1.00 45.50 102 LEU A CA 1
ATOM 787 C C . LEU A 1 102 ? 7.139 -9.307 26.390 1.00 45.50 102 LEU A C 1
ATOM 789 O O . LEU A 1 102 ? 6.365 -9.176 25.438 1.00 45.50 102 LEU A O 1
ATOM 793 N N . SER A 1 103 ? 6.876 -10.134 27.410 1.00 40.53 103 SER A N 1
ATOM 794 C CA . SER A 1 103 ? 5.599 -10.829 27.620 1.00 40.53 103 SER A CA 1
ATOM 795 C C . SER A 1 103 ? 4.403 -9.881 27.848 1.00 40.53 103 SER A C 1
ATOM 797 O O . SER A 1 103 ? 3.267 -10.344 27.941 1.00 40.53 103 SER A O 1
ATOM 799 N N . GLY A 1 104 ? 4.632 -8.560 27.879 1.00 50.19 104 GLY A N 1
ATOM 800 C CA . GLY A 1 104 ? 3.620 -7.511 28.046 1.00 50.19 104 GLY A CA 1
ATOM 801 C C . GLY A 1 104 ? 3.523 -6.493 26.903 1.00 50.19 104 GLY A C 1
ATOM 802 O O . GLY A 1 104 ? 3.161 -5.347 27.164 1.00 50.19 104 GLY A O 1
ATOM 803 N N . THR A 1 105 ? 3.861 -6.846 25.653 1.00 61.97 105 THR A N 1
ATOM 804 C CA . THR A 1 105 ? 3.566 -5.949 24.517 1.00 61.97 105 THR A CA 1
ATOM 805 C C . THR A 1 105 ? 2.056 -5.756 24.391 1.00 61.97 105 THR A C 1
ATOM 807 O O . THR A 1 105 ? 1.320 -6.718 24.190 1.00 61.97 105 THR A O 1
ATOM 810 N N . GLU A 1 106 ? 1.603 -4.510 24.536 1.00 84.19 106 GLU A N 1
ATOM 811 C CA . GLU A 1 106 ? 0.199 -4.110 24.405 1.00 84.19 106 GLU A CA 1
ATOM 812 C C . GLU A 1 106 ? -0.405 -4.667 23.105 1.00 84.19 106 GLU A C 1
ATOM 814 O O . GLU A 1 106 ? 0.166 -4.503 22.022 1.00 84.19 106 GLU A O 1
ATOM 819 N N . LYS A 1 107 ? -1.541 -5.364 23.227 1.00 92.81 107 LYS A N 1
ATOM 820 C CA . LYS A 1 107 ? -2.263 -5.972 22.108 1.00 92.81 107 LYS A CA 1
ATOM 821 C C . LYS A 1 107 ? -3.609 -5.299 21.903 1.00 92.81 107 LYS A C 1
ATOM 823 O O . LYS A 1 107 ? -4.305 -4.990 22.870 1.00 92.81 107 LYS A O 1
ATOM 828 N N . PHE A 1 108 ? -3.987 -5.135 20.640 1.00 95.94 108 PHE A N 1
ATOM 829 C CA . PHE A 1 108 ? -5.215 -4.448 20.255 1.00 95.94 108 PHE A CA 1
ATOM 830 C C . PHE A 1 108 ? -6.189 -5.373 19.529 1.00 95.94 108 PHE A C 1
ATOM 832 O O . PHE A 1 108 ? -5.796 -6.079 18.594 1.00 95.94 108 PHE A O 1
ATOM 839 N N . ASP A 1 109 ? -7.461 -5.329 19.932 1.00 95.69 109 ASP A N 1
ATOM 840 C CA . ASP A 1 109 ? -8.553 -6.025 19.242 1.00 95.69 109 ASP A CA 1
ATOM 841 C C . ASP A 1 109 ? -8.778 -5.434 17.844 1.00 95.69 109 ASP A C 1
ATOM 843 O O . ASP A 1 109 ? -8.987 -6.159 16.869 1.00 95.69 109 ASP A O 1
ATOM 847 N N . TYR A 1 110 ? -8.707 -4.105 17.734 1.00 97.31 110 TYR A N 1
ATOM 848 C CA . TYR A 1 110 ? -8.853 -3.394 16.470 1.00 97.31 110 TYR A CA 1
ATOM 849 C C . TYR A 1 110 ? -7.698 -2.425 16.265 1.00 97.31 110 TYR A C 1
ATOM 851 O O . TYR A 1 110 ? -7.442 -1.546 17.081 1.00 97.31 110 TYR A O 1
ATOM 859 N N . ILE A 1 111 ? -7.044 -2.526 15.117 1.00 98.19 111 ILE A N 1
ATOM 860 C CA . ILE A 1 111 ? -6.122 -1.505 14.632 1.00 98.19 111 ILE A CA 1
ATOM 861 C C . ILE A 1 111 ? -6.732 -0.905 13.371 1.00 98.19 111 ILE A C 1
ATOM 863 O O . ILE A 1 111 ? -7.048 -1.637 12.435 1.00 98.19 111 ILE A O 1
ATOM 867 N N . ILE A 1 112 ? -6.914 0.410 13.316 1.00 97.94 112 ILE A N 1
ATOM 868 C CA . ILE A 1 112 ? -7.472 1.089 12.143 1.00 97.94 112 ILE A CA 1
ATOM 869 C C . ILE A 1 112 ? -6.599 2.275 11.769 1.00 97.94 112 ILE A C 1
ATOM 871 O O . ILE A 1 112 ? -6.246 3.068 12.628 1.00 97.94 112 ILE A O 1
ATOM 875 N N . SER A 1 113 ? -6.219 2.401 10.496 1.00 97.19 113 SER A N 1
ATOM 876 C CA . SER A 1 113 ? -5.371 3.524 10.096 1.00 97.19 113 SER A CA 1
ATOM 877 C C . SER A 1 113 ? -5.495 3.909 8.627 1.00 97.19 113 SER A C 1
ATOM 879 O O . SER A 1 113 ? -5.630 3.066 7.735 1.00 97.19 113 SER A O 1
ATOM 881 N N . ASN A 1 114 ? -5.381 5.212 8.387 1.00 95.75 114 ASN A N 1
ATOM 882 C CA . ASN A 1 114 ? -5.000 5.797 7.109 1.00 95.75 114 ASN A CA 1
ATOM 883 C C . ASN A 1 114 ? -3.643 6.497 7.312 1.00 95.75 114 ASN A C 1
ATOM 885 O O . ASN A 1 114 ? -3.621 7.705 7.548 1.00 95.75 114 ASN A O 1
ATOM 889 N N . PRO A 1 115 ? -2.530 5.740 7.317 1.00 95.00 115 PRO A N 1
ATOM 890 C CA . PRO A 1 115 ? -1.213 6.280 7.642 1.00 95.00 115 PRO A CA 1
ATOM 891 C C . PRO A 1 115 ? -0.753 7.317 6.603 1.00 95.00 115 PRO A C 1
ATOM 893 O O . PRO A 1 115 ? -1.263 7.340 5.483 1.00 95.00 115 PRO A O 1
ATOM 896 N N . PRO A 1 116 ? 0.248 8.156 6.917 1.00 93.00 116 PRO A N 1
ATOM 897 C CA . PRO A 1 116 ? 0.786 9.113 5.957 1.00 93.00 116 PRO A CA 1
ATOM 898 C C . PRO A 1 116 ? 1.495 8.428 4.774 1.00 93.00 116 PRO A C 1
ATOM 900 O O . PRO A 1 116 ? 2.064 7.343 4.905 1.00 93.00 116 PRO A O 1
ATOM 903 N N . TYR A 1 117 ? 1.497 9.079 3.603 1.00 90.38 117 TYR A N 1
ATOM 904 C CA . TYR A 1 117 ? 2.056 8.524 2.362 1.00 90.38 117 TYR A CA 1
ATOM 905 C C . TYR A 1 117 ? 3.239 9.344 1.850 1.00 90.38 117 TYR A C 1
ATOM 907 O O . TYR A 1 117 ? 3.096 10.218 0.995 1.00 90.38 117 TYR A O 1
ATOM 915 N N . PHE A 1 118 ? 4.442 9.021 2.314 1.00 86.62 118 PHE A N 1
ATOM 916 C CA . PHE A 1 118 ? 5.669 9.601 1.777 1.00 86.62 118 PHE A CA 1
ATOM 917 C C . PHE A 1 118 ? 6.829 8.611 1.832 1.00 86.62 118 PHE A C 1
ATOM 919 O O . PHE A 1 118 ? 6.874 7.687 2.646 1.00 86.62 118 PHE A O 1
ATOM 926 N N . LYS A 1 119 ? 7.765 8.781 0.899 1.00 85.56 119 LYS A N 1
ATOM 927 C CA . LYS A 1 119 ? 8.963 7.947 0.829 1.00 85.56 119 LYS A CA 1
ATOM 928 C C . LYS A 1 119 ? 9.983 8.431 1.850 1.00 85.56 119 LYS A C 1
ATOM 930 O O . LYS A 1 119 ? 10.223 9.630 1.953 1.00 85.56 119 LYS A O 1
ATOM 935 N N . LEU A 1 120 ? 10.622 7.490 2.527 1.00 84.25 120 LEU A N 1
ATOM 936 C CA . LEU A 1 120 ? 11.708 7.761 3.459 1.00 84.25 120 LEU A CA 1
ATOM 937 C C . LEU A 1 120 ? 13.050 7.660 2.733 1.00 84.25 120 LEU A C 1
ATOM 939 O O . LEU A 1 120 ? 13.211 6.851 1.817 1.00 84.25 120 LEU A O 1
ATOM 943 N N . ALA A 1 121 ? 14.019 8.494 3.106 1.00 82.69 121 ALA A N 1
ATOM 944 C CA . ALA A 1 121 ? 15.392 8.346 2.630 1.00 82.69 121 ALA A CA 1
ATOM 945 C C . ALA A 1 121 ? 16.068 7.132 3.301 1.00 82.69 121 ALA A C 1
ATOM 947 O O . ALA A 1 121 ? 15.596 6.625 4.319 1.00 82.69 121 ALA A O 1
ATOM 948 N N . LYS A 1 122 ? 17.183 6.649 2.736 1.00 79.06 122 LYS A N 1
ATOM 949 C CA . LYS A 1 122 ? 17.906 5.485 3.292 1.00 79.06 122 LYS A CA 1
ATOM 950 C C . LYS A 1 122 ? 18.527 5.767 4.666 1.00 79.06 122 LYS A C 1
ATOM 952 O O . LYS A 1 122 ? 18.676 4.860 5.472 1.00 79.06 122 LYS A O 1
ATOM 957 N N . ASP A 1 123 ? 18.924 7.009 4.901 1.00 82.75 123 ASP A N 1
ATOM 958 C CA . ASP A 1 123 ? 19.550 7.513 6.125 1.00 82.75 123 ASP A CA 1
ATOM 959 C C . ASP A 1 123 ? 18.545 8.086 7.135 1.00 82.75 123 ASP A C 1
ATOM 961 O O . ASP A 1 123 ? 18.924 8.405 8.267 1.00 82.75 123 ASP A O 1
ATOM 965 N N . ASP A 1 124 ? 17.269 8.162 6.746 1.00 90.31 124 ASP A N 1
ATOM 966 C CA . ASP A 1 124 ? 16.178 8.585 7.614 1.00 90.31 124 ASP A CA 1
ATOM 967 C C . ASP A 1 124 ? 16.138 7.739 8.896 1.00 90.31 124 ASP A C 1
ATOM 969 O O . ASP A 1 124 ? 16.398 6.530 8.882 1.00 90.31 124 ASP A O 1
ATOM 973 N N . ILE A 1 125 ? 15.840 8.384 10.025 1.00 89.69 125 ILE A N 1
ATOM 974 C CA . ILE A 1 125 ? 15.825 7.724 11.330 1.00 89.69 125 ILE A CA 1
ATOM 975 C C . ILE A 1 125 ? 14.826 6.564 11.371 1.00 89.69 125 ILE A C 1
ATOM 977 O O . ILE A 1 125 ? 15.181 5.506 11.877 1.00 89.69 125 ILE A O 1
ATOM 981 N N . HIS A 1 126 ? 13.652 6.696 10.751 1.00 91.69 126 HIS A N 1
ATOM 982 C CA . HIS A 1 126 ? 12.641 5.637 10.709 1.00 91.69 126 HIS A CA 1
ATOM 983 C C . HIS A 1 126 ? 13.136 4.426 9.916 1.00 91.69 126 HIS A C 1
ATOM 985 O O . HIS A 1 126 ? 12.993 3.288 10.359 1.00 91.69 126 HIS A O 1
ATOM 991 N N . THR A 1 127 ? 13.775 4.672 8.765 1.00 86.69 127 THR A N 1
ATOM 992 C CA . THR A 1 127 ? 14.375 3.617 7.936 1.00 86.69 127 THR A CA 1
ATOM 993 C C . THR A 1 127 ? 15.451 2.862 8.708 1.00 86.69 127 THR A C 1
ATOM 995 O O . THR A 1 127 ? 15.483 1.634 8.673 1.00 86.69 127 THR A O 1
ATOM 998 N N . ARG A 1 128 ? 16.322 3.579 9.431 1.00 86.25 128 ARG A N 1
ATOM 999 C CA . ARG A 1 128 ? 17.389 2.957 10.228 1.00 86.25 128 ARG A CA 1
ATOM 1000 C C . ARG A 1 128 ? 16.843 2.174 11.418 1.00 86.25 128 ARG A C 1
ATOM 1002 O O . ARG A 1 128 ? 17.343 1.086 11.680 1.00 86.25 128 ARG A O 1
ATOM 1009 N N . SER A 1 129 ? 15.823 2.698 12.094 1.00 85.94 129 SER A N 1
ATOM 1010 C CA . SER A 1 129 ? 15.177 2.027 13.226 1.00 85.94 129 SER A CA 1
ATOM 1011 C C . SER A 1 129 ? 14.385 0.782 12.820 1.00 85.94 129 SER A C 1
ATOM 1013 O O . SER A 1 129 ? 14.151 -0.079 13.654 1.00 85.94 129 SER A O 1
ATOM 1015 N N . CYS A 1 130 ? 13.988 0.661 11.550 1.00 86.31 130 CYS A N 1
ATOM 1016 C CA . CYS A 1 130 ? 13.239 -0.486 11.027 1.00 86.31 130 CYS A CA 1
ATOM 1017 C C . CYS A 1 130 ? 14.033 -1.265 9.963 1.00 86.31 130 CYS A C 1
ATOM 1019 O O . CYS A 1 130 ? 13.453 -1.849 9.046 1.00 86.31 130 CYS A O 1
ATOM 1021 N N . ALA A 1 131 ? 15.367 -1.259 10.042 1.00 84.44 131 ALA A N 1
ATOM 1022 C CA . ALA A 1 131 ? 16.230 -1.825 9.003 1.00 84.44 131 ALA A CA 1
ATOM 1023 C C . ALA A 1 131 ? 16.021 -3.336 8.775 1.00 84.44 131 ALA A C 1
ATOM 1025 O O . ALA A 1 131 ? 16.311 -3.831 7.690 1.00 84.44 131 ALA A O 1
ATOM 1026 N N . SER A 1 132 ? 15.488 -4.062 9.764 1.00 82.00 132 SER A N 1
ATOM 1027 C CA . SER A 1 132 ? 15.171 -5.495 9.674 1.00 82.00 132 SER A CA 1
ATOM 1028 C C . SER A 1 132 ? 14.079 -5.828 8.648 1.00 82.00 132 SER A C 1
ATOM 1030 O O . SER A 1 132 ? 14.030 -6.956 8.162 1.00 82.00 132 SER A O 1
ATOM 1032 N N . ILE A 1 133 ? 13.233 -4.858 8.286 1.00 83.31 133 ILE A N 1
ATOM 1033 C CA . ILE A 1 133 ? 12.077 -5.049 7.392 1.00 83.31 133 ILE A CA 1
ATOM 1034 C C . ILE A 1 133 ? 12.128 -4.169 6.134 1.00 83.31 133 ILE A C 1
ATOM 1036 O O . ILE A 1 133 ? 11.203 -4.191 5.320 1.00 83.31 133 ILE A O 1
ATOM 1040 N N . VAL A 1 134 ? 13.188 -3.374 5.970 1.00 82.69 134 VAL A N 1
ATOM 1041 C CA . VAL A 1 134 ? 13.346 -2.427 4.860 1.00 82.69 134 VAL A CA 1
ATOM 1042 C C . VAL A 1 134 ? 14.492 -2.854 3.954 1.00 82.69 134 VAL A C 1
ATOM 1044 O O . VAL A 1 134 ? 15.625 -2.995 4.401 1.00 82.69 134 VAL A O 1
ATOM 1047 N N . ASP A 1 135 ? 14.214 -2.951 2.653 1.00 76.31 135 ASP A N 1
ATOM 1048 C CA . ASP A 1 135 ? 15.248 -3.030 1.622 1.00 76.31 135 ASP A CA 1
ATOM 1049 C C . ASP A 1 135 ? 15.220 -1.777 0.736 1.00 76.31 135 ASP A C 1
ATOM 1051 O O . ASP A 1 135 ? 14.299 -1.530 -0.045 1.00 76.31 135 ASP A O 1
ATOM 1055 N N . GLY A 1 136 ? 16.248 -0.940 0.875 1.00 73.06 136 GLY A N 1
ATOM 1056 C CA . GLY A 1 136 ? 16.392 0.278 0.088 1.00 73.06 136 GLY A CA 1
ATOM 1057 C C . GLY A 1 136 ? 15.466 1.413 0.533 1.00 73.06 136 GLY A C 1
ATOM 1058 O O . GLY A 1 136 ? 15.572 1.896 1.656 1.00 73.06 136 GLY A O 1
ATOM 1059 N N . GLN A 1 137 ? 14.663 1.941 -0.395 1.00 72.69 137 GLN A N 1
ATOM 1060 C CA . GLN A 1 137 ? 13.776 3.075 -0.131 1.00 72.69 137 GLN A CA 1
ATOM 1061 C C . GLN A 1 137 ? 12.371 2.561 0.193 1.00 72.69 137 GLN A C 1
ATOM 1063 O O . GLN A 1 137 ? 11.718 1.988 -0.676 1.00 72.69 137 GLN A O 1
ATOM 1068 N N . THR A 1 138 ? 11.890 2.802 1.413 1.00 82.75 138 THR A N 1
ATOM 1069 C CA . THR A 1 138 ? 10.541 2.395 1.834 1.00 82.75 138 THR A CA 1
ATOM 1070 C C . THR A 1 138 ? 9.568 3.575 1.866 1.00 82.75 138 THR A C 1
ATOM 1072 O O . THR A 1 138 ? 9.962 4.744 1.810 1.00 82.75 138 THR A O 1
ATOM 1075 N N . ASN A 1 139 ? 8.275 3.270 1.943 1.00 90.50 139 ASN A N 1
ATOM 1076 C CA . ASN A 1 139 ? 7.242 4.244 2.270 1.00 90.50 139 ASN A CA 1
ATOM 1077 C C . ASN A 1 139 ? 6.848 4.078 3.740 1.00 90.50 139 ASN A C 1
ATOM 1079 O O . ASN A 1 139 ? 6.728 2.949 4.216 1.00 90.50 139 ASN A O 1
ATOM 1083 N N . ILE A 1 140 ? 6.634 5.187 4.445 1.00 93.12 140 ILE A N 1
ATOM 1084 C CA . ILE A 1 140 ? 6.361 5.173 5.884 1.00 93.12 140 ILE A CA 1
ATOM 1085 C C . ILE A 1 140 ? 5.150 4.303 6.262 1.00 93.12 140 ILE A C 1
ATOM 1087 O O . ILE A 1 140 ? 5.197 3.628 7.289 1.00 93.12 140 ILE A O 1
ATOM 1091 N N . TYR A 1 141 ? 4.116 4.205 5.411 1.00 94.69 141 TYR A N 1
ATOM 1092 C CA . TYR A 1 141 ? 2.947 3.362 5.701 1.00 94.69 141 TYR A CA 1
ATOM 1093 C C . TYR A 1 141 ? 3.301 1.878 5.907 1.00 94.69 141 TYR A C 1
ATOM 1095 O O . TYR A 1 141 ? 2.599 1.179 6.636 1.00 94.69 141 TYR A O 1
ATOM 1103 N N . ALA A 1 142 ? 4.379 1.379 5.289 1.00 94.75 142 ALA A N 1
ATOM 1104 C CA . ALA A 1 142 ? 4.809 -0.005 5.472 1.00 94.75 142 ALA A CA 1
ATOM 1105 C C . ALA A 1 142 ? 5.372 -0.238 6.879 1.00 94.75 142 ALA A C 1
ATOM 1107 O O . ALA A 1 142 ? 5.136 -1.292 7.462 1.00 94.75 142 ALA A O 1
ATOM 1108 N N . LEU A 1 143 ? 6.044 0.763 7.459 1.00 95.62 143 LEU A N 1
ATOM 1109 C CA . LEU A 1 143 ? 6.533 0.690 8.838 1.00 95.62 143 LEU A CA 1
ATOM 1110 C C . LEU A 1 143 ? 5.364 0.638 9.826 1.00 95.62 143 LEU A C 1
ATOM 1112 O O . LEU A 1 143 ? 5.364 -0.190 10.733 1.00 95.62 143 LEU A O 1
ATOM 1116 N N . PHE A 1 144 ? 4.326 1.446 9.586 1.00 97.44 144 PHE A N 1
ATOM 1117 C CA . PHE A 1 144 ? 3.086 1.408 10.366 1.00 97.44 144 PHE A CA 1
ATOM 1118 C C . PHE A 1 144 ? 2.440 0.020 10.318 1.00 97.44 144 PHE A C 1
ATOM 1120 O O . PHE A 1 144 ? 2.162 -0.568 11.359 1.00 97.44 144 PHE A O 1
ATOM 1127 N N . MET A 1 145 ? 2.243 -0.531 9.116 1.00 97.44 145 MET A N 1
ATOM 1128 C CA . MET A 1 145 ? 1.658 -1.865 8.953 1.00 97.44 145 MET A CA 1
ATOM 1129 C C . MET A 1 145 ? 2.487 -2.951 9.650 1.00 97.44 145 MET A C 1
ATOM 1131 O O . MET A 1 145 ? 1.914 -3.821 10.298 1.00 97.44 145 MET A O 1
ATOM 1135 N N . ALA A 1 146 ? 3.817 -2.906 9.540 1.00 95.56 146 ALA A N 1
ATOM 1136 C CA . ALA A 1 146 ? 4.694 -3.904 10.144 1.00 95.56 146 ALA A CA 1
ATOM 1137 C C . ALA A 1 146 ? 4.651 -3.871 11.678 1.00 95.56 146 ALA A C 1
ATOM 1139 O O . ALA A 1 146 ? 4.471 -4.908 12.312 1.00 95.56 146 ALA A O 1
ATOM 1140 N N . ILE A 1 147 ? 4.745 -2.683 12.279 1.00 95.56 147 ILE A N 1
ATOM 1141 C CA . ILE A 1 147 ? 4.619 -2.522 13.733 1.00 95.56 147 ILE A CA 1
ATOM 1142 C C . ILE A 1 147 ? 3.238 -3.010 14.188 1.00 95.56 147 ILE A C 1
ATOM 1144 O O . ILE A 1 147 ? 3.128 -3.815 15.109 1.00 95.56 147 ILE A O 1
ATOM 1148 N N . CYS A 1 148 ? 2.169 -2.605 13.500 1.00 96.81 148 CYS A N 1
ATOM 1149 C CA . CYS A 1 148 ? 0.815 -3.034 13.840 1.00 96.81 148 CYS A CA 1
ATOM 1150 C C . CYS A 1 148 ? 0.599 -4.549 13.696 1.00 96.81 148 CYS A C 1
ATOM 1152 O O . CYS A 1 148 ? -0.142 -5.123 14.490 1.00 96.81 148 CYS A O 1
ATOM 1154 N N . ALA A 1 149 ? 1.293 -5.222 12.774 1.00 95.62 149 ALA A N 1
ATOM 1155 C CA . ALA A 1 149 ? 1.273 -6.683 12.675 1.00 95.62 149 ALA A CA 1
ATOM 1156 C C . ALA A 1 149 ? 1.846 -7.375 13.930 1.00 95.62 149 ALA A C 1
ATOM 1158 O O . ALA A 1 149 ? 1.480 -8.511 14.226 1.00 95.62 149 ALA A O 1
ATOM 1159 N N . LYS A 1 150 ? 2.703 -6.695 14.708 1.00 93.38 150 LYS A N 1
ATOM 1160 C CA . LYS A 1 150 ? 3.172 -7.163 16.024 1.00 93.38 150 LYS A CA 1
ATOM 1161 C C . LYS A 1 150 ? 2.243 -6.776 17.170 1.00 93.38 150 LYS A C 1
ATOM 1163 O O . LYS A 1 150 ? 2.297 -7.434 18.205 1.00 93.38 150 LYS A O 1
ATOM 1168 N N . LEU A 1 151 ? 1.406 -5.754 17.008 1.00 94.94 151 LEU A N 1
ATOM 1169 C CA . LEU A 1 151 ? 0.519 -5.233 18.057 1.00 94.94 151 LEU A CA 1
ATOM 1170 C C . LEU A 1 151 ? -0.917 -5.775 17.978 1.00 94.94 151 LEU A C 1
ATOM 1172 O O . LEU A 1 151 ? -1.692 -5.583 18.909 1.00 94.94 151 LEU A O 1
ATOM 1176 N N . VAL A 1 152 ? -1.301 -6.462 16.901 1.00 94.94 152 VAL A N 1
ATOM 1177 C CA . VAL A 1 152 ? -2.634 -7.076 16.797 1.00 94.94 152 VAL A CA 1
ATOM 1178 C C . VAL A 1 152 ? -2.774 -8.259 17.773 1.00 94.94 152 VAL A C 1
ATOM 1180 O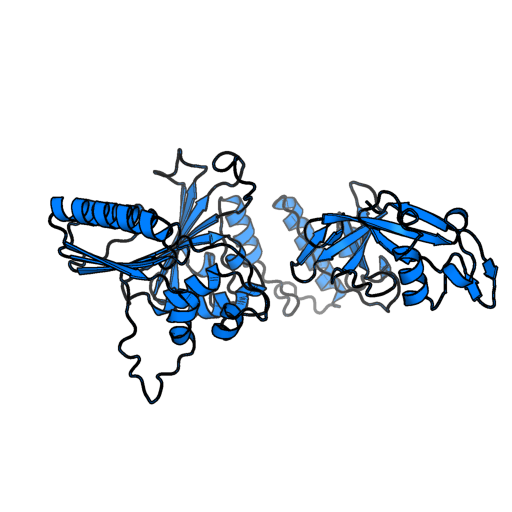 O . VAL A 1 152 ? -1.846 -9.064 17.926 1.00 94.94 152 VAL A O 1
ATOM 1183 N N . ALA A 1 153 ? -3.908 -8.330 18.479 1.00 93.50 153 ALA A N 1
ATOM 1184 C CA . ALA A 1 153 ? -4.272 -9.440 19.367 1.00 93.50 153 ALA A CA 1
ATOM 1185 C C . ALA A 1 153 ? -4.571 -10.727 18.576 1.00 93.50 153 ALA A C 1
ATOM 1187 O O . ALA A 1 153 ? -4.856 -10.643 17.387 1.00 93.50 153 ALA A O 1
ATOM 1188 N N . GLU A 1 154 ? -4.551 -11.903 19.218 1.00 89.69 154 GLU A N 1
ATOM 1189 C CA . GLU A 1 154 ? -4.745 -13.216 18.557 1.00 89.69 154 GLU A CA 1
ATOM 1190 C C . GLU A 1 154 ? -6.091 -13.358 17.819 1.00 89.69 154 GLU A C 1
ATOM 1192 O O . GLU A 1 154 ? -6.138 -13.928 16.727 1.00 89.69 154 GLU A O 1
ATOM 1197 N N . ASP A 1 155 ? -7.154 -12.770 18.371 1.00 89.44 155 ASP A N 1
ATOM 1198 C CA . ASP A 1 155 ? -8.487 -12.678 17.752 1.00 89.44 155 ASP A CA 1
ATOM 1199 C C . ASP A 1 155 ? -8.780 -11.268 17.204 1.00 89.44 155 ASP A C 1
ATOM 1201 O O . ASP A 1 155 ? -9.918 -10.921 16.878 1.00 89.44 155 ASP A O 1
ATOM 1205 N N . GLY A 1 156 ? -7.743 -10.432 17.136 1.00 93.69 156 GLY A N 1
ATOM 1206 C CA . GLY A 1 156 ? -7.829 -9.060 16.673 1.00 93.69 156 GLY A CA 1
ATOM 1207 C C . GLY A 1 156 ? -7.770 -8.938 15.155 1.00 93.69 156 GLY A C 1
ATOM 1208 O O . GLY A 1 156 ? -7.578 -9.897 14.404 1.00 93.69 156 GLY A O 1
ATOM 1209 N N . GLN A 1 157 ? -7.901 -7.704 14.685 1.00 95.50 157 GLN A N 1
ATOM 1210 C CA . GLN A 1 157 ? -7.758 -7.377 13.274 1.00 95.50 157 GLN A CA 1
ATOM 1211 C C . GLN A 1 157 ? -7.117 -6.013 13.077 1.00 95.50 157 GLN A C 1
ATOM 1213 O O . GLN A 1 157 ? -7.229 -5.112 13.907 1.00 95.50 157 GLN A O 1
ATOM 1218 N N . MET A 1 158 ? -6.510 -5.841 11.912 1.00 97.06 158 MET A N 1
ATOM 1219 C CA . MET A 1 158 ? -5.963 -4.569 11.476 1.00 97.06 158 MET A CA 1
ATOM 1220 C C . MET A 1 158 ? -6.544 -4.175 10.117 1.00 97.06 158 MET A C 1
ATOM 1222 O O . MET A 1 158 ? -6.575 -4.985 9.192 1.00 97.06 158 MET A O 1
ATOM 1226 N N . ILE A 1 159 ? -7.022 -2.938 9.994 1.00 97.69 159 ILE A N 1
ATOM 1227 C CA . ILE A 1 159 ? -7.697 -2.407 8.807 1.00 97.69 159 ILE A CA 1
ATOM 1228 C C . ILE A 1 159 ? -6.973 -1.147 8.350 1.00 97.69 159 ILE A C 1
ATOM 1230 O O . ILE A 1 159 ? -6.952 -0.130 9.041 1.00 97.69 159 ILE A O 1
ATOM 1234 N N . PHE A 1 160 ? -6.395 -1.212 7.159 1.00 97.31 160 PHE A N 1
ATOM 1235 C CA . PHE A 1 160 ? -5.526 -0.170 6.631 1.00 97.31 160 PHE A CA 1
ATOM 1236 C C . PHE A 1 160 ? -6.048 0.366 5.305 1.00 97.31 160 PHE A C 1
ATOM 1238 O O . PHE A 1 160 ? -6.475 -0.411 4.452 1.00 97.31 160 PHE A O 1
ATOM 1245 N N . ILE A 1 161 ? -5.976 1.686 5.126 1.00 94.06 161 ILE A N 1
ATOM 1246 C CA . ILE A 1 161 ? -6.049 2.329 3.808 1.00 94.06 161 ILE A CA 1
ATOM 1247 C C . ILE A 1 161 ? -4.620 2.586 3.354 1.00 94.06 161 ILE A C 1
ATOM 1249 O O . ILE A 1 161 ? -3.904 3.354 3.995 1.00 94.06 161 ILE A O 1
ATOM 1253 N N . THR A 1 162 ? -4.187 1.958 2.266 1.00 92.12 162 THR A N 1
ATOM 1254 C CA . THR A 1 162 ? -2.825 2.137 1.748 1.00 92.12 162 THR A CA 1
ATOM 1255 C C . THR A 1 162 ? -2.792 2.205 0.226 1.00 92.12 162 THR A C 1
ATOM 1257 O O . THR A 1 162 ? -3.722 1.761 -0.449 1.00 92.12 162 THR A O 1
ATOM 1260 N N . PRO A 1 163 ? -1.721 2.759 -0.364 1.00 88.88 163 PRO A N 1
ATOM 1261 C CA . PRO A 1 163 ? -1.471 2.631 -1.792 1.00 88.88 163 PRO A CA 1
ATOM 1262 C C . PRO A 1 163 ? -1.235 1.168 -2.192 1.00 88.88 163 PRO A C 1
ATOM 1264 O O . PRO A 1 163 ? -0.587 0.416 -1.467 1.00 88.88 163 PRO A O 1
ATOM 1267 N N . ARG A 1 164 ? -1.635 0.782 -3.410 1.00 87.75 164 ARG A N 1
ATOM 1268 C CA . ARG A 1 164 ? -1.379 -0.566 -3.966 1.00 87.75 164 ARG A CA 1
ATOM 1269 C C . ARG A 1 164 ? 0.104 -0.933 -4.131 1.00 87.75 164 ARG A C 1
ATOM 1271 O O . ARG A 1 164 ? 0.413 -2.089 -4.394 1.00 87.75 164 ARG A O 1
ATOM 1278 N N . SER A 1 165 ? 1.038 0.013 -4.008 1.00 86.44 165 SER A N 1
ATOM 1279 C CA . SER A 1 165 ? 2.450 -0.205 -4.359 1.00 86.44 165 SER A CA 1
ATOM 1280 C C . SER A 1 165 ? 3.152 -1.294 -3.541 1.00 86.44 165 SER A C 1
ATOM 1282 O O . SER A 1 165 ? 4.053 -1.942 -4.077 1.00 86.44 165 SER A O 1
ATOM 1284 N N . PHE A 1 166 ? 2.728 -1.557 -2.299 1.00 90.75 166 PHE A N 1
ATOM 1285 C CA . PHE A 1 166 ? 3.318 -2.638 -1.504 1.00 90.75 166 PHE A CA 1
ATOM 1286 C C . PHE A 1 166 ? 2.990 -4.034 -2.041 1.00 90.75 166 PHE A C 1
ATOM 1288 O O . PHE A 1 166 ? 3.758 -4.963 -1.798 1.00 90.75 166 PHE A O 1
ATOM 1295 N N . ALA A 1 167 ? 1.885 -4.177 -2.780 1.00 91.69 167 ALA A N 1
ATOM 1296 C CA . ALA A 1 167 ? 1.367 -5.458 -3.244 1.00 91.69 167 ALA A CA 1
ATOM 1297 C C . ALA A 1 167 ? 2.361 -6.193 -4.156 1.00 91.69 167 ALA A C 1
ATOM 1299 O O . ALA A 1 167 ? 2.528 -7.402 -4.032 1.00 91.69 167 ALA A O 1
ATOM 1300 N N . SER A 1 168 ? 3.055 -5.467 -5.037 1.00 88.00 168 SER A N 1
ATOM 1301 C CA . SER A 1 168 ? 3.978 -6.044 -6.027 1.00 88.00 168 SER A CA 1
ATOM 1302 C C . SER A 1 168 ? 5.329 -5.330 -6.136 1.00 88.00 168 SER A C 1
ATOM 1304 O O . SER A 1 168 ? 6.234 -5.835 -6.796 1.00 88.00 168 SER A O 1
ATOM 1306 N N . GLY A 1 169 ? 5.510 -4.165 -5.502 1.00 83.81 169 GLY A N 1
ATOM 1307 C CA . GLY A 1 169 ? 6.748 -3.395 -5.623 1.00 83.81 169 GLY A CA 1
ATOM 1308 C C . GLY A 1 169 ? 7.960 -4.135 -5.050 1.00 83.81 169 GLY A C 1
ATOM 1309 O O . GLY A 1 169 ? 7.892 -4.671 -3.943 1.00 83.81 169 GLY A O 1
ATOM 1310 N N . ARG A 1 170 ? 9.091 -4.133 -5.771 1.00 81.50 170 ARG A N 1
ATOM 1311 C CA . ARG A 1 170 ? 10.306 -4.865 -5.363 1.00 81.50 170 ARG A CA 1
ATOM 1312 C C . ARG A 1 170 ? 10.869 -4.402 -4.016 1.00 81.50 170 ARG A C 1
ATOM 1314 O O . ARG A 1 170 ? 11.178 -5.237 -3.180 1.00 81.50 170 ARG A O 1
ATOM 1321 N N . TYR A 1 171 ? 10.905 -3.091 -3.766 1.00 83.06 171 TYR A N 1
ATOM 1322 C CA . TYR A 1 171 ? 11.358 -2.523 -2.483 1.00 83.06 171 TYR A CA 1
ATOM 1323 C C . TYR A 1 171 ? 10.496 -2.933 -1.275 1.00 83.06 171 TYR A C 1
ATOM 1325 O O . TYR A 1 171 ? 10.904 -2.747 -0.134 1.00 83.06 171 TYR A O 1
ATOM 1333 N N . PHE A 1 172 ? 9.305 -3.492 -1.510 1.00 89.31 172 PHE A N 1
ATOM 1334 C CA . PHE A 1 172 ? 8.424 -3.995 -0.458 1.00 89.31 172 PHE A CA 1
ATOM 1335 C C . PHE A 1 172 ? 8.572 -5.501 -0.220 1.00 89.31 172 PHE A C 1
ATOM 1337 O O . PHE A 1 172 ? 7.815 -6.036 0.579 1.00 89.31 172 PHE A O 1
ATOM 1344 N N . GLN A 1 173 ? 9.503 -6.201 -0.878 1.00 89.12 173 GLN A N 1
ATOM 1345 C CA . GLN A 1 173 ? 9.659 -7.647 -0.688 1.00 89.12 173 GLN A CA 1
ATOM 1346 C C . GLN A 1 173 ? 9.989 -8.001 0.767 1.00 89.12 173 GLN A C 1
ATOM 1348 O O . GLN A 1 173 ? 9.220 -8.734 1.379 1.00 89.12 173 GLN A O 1
ATOM 1353 N N . SER A 1 174 ? 11.033 -7.404 1.355 1.00 89.75 174 SER A N 1
ATOM 1354 C CA . SER A 1 174 ? 11.394 -7.639 2.765 1.00 89.75 174 SER A CA 1
ATOM 1355 C C . SER A 1 174 ? 10.253 -7.295 3.725 1.00 89.75 174 SER A C 1
ATOM 1357 O O . SER A 1 174 ? 10.019 -7.992 4.710 1.00 89.75 174 SER A O 1
ATOM 1359 N N . PHE A 1 175 ? 9.485 -6.251 3.403 1.00 93.31 175 PHE A N 1
ATOM 1360 C CA . PHE A 1 175 ? 8.283 -5.895 4.150 1.00 93.31 175 PHE A CA 1
ATOM 1361 C C . PHE A 1 175 ? 7.193 -6.968 4.029 1.00 93.31 175 PHE A C 1
ATOM 1363 O O . PHE A 1 175 ? 6.617 -7.350 5.041 1.00 93.31 175 PHE A O 1
ATOM 1370 N N . ARG A 1 176 ? 6.905 -7.476 2.823 1.00 94.44 176 ARG A N 1
ATOM 1371 C CA . ARG A 1 176 ? 5.917 -8.547 2.610 1.00 94.44 176 ARG A CA 1
ATOM 1372 C C . ARG A 1 176 ? 6.339 -9.841 3.299 1.00 94.44 176 ARG A C 1
ATOM 1374 O O . ARG A 1 176 ? 5.490 -10.500 3.894 1.00 94.44 176 ARG A O 1
ATOM 1381 N N . ASP A 1 177 ? 7.627 -10.174 3.264 1.00 92.44 177 ASP A N 1
ATOM 1382 C CA . ASP A 1 177 ? 8.187 -11.320 3.982 1.00 92.44 177 ASP A CA 1
ATOM 1383 C C . ASP A 1 177 ? 7.908 -11.221 5.478 1.00 92.44 177 ASP A C 1
ATOM 1385 O O . ASP A 1 177 ? 7.380 -12.162 6.066 1.00 92.44 177 ASP A O 1
ATOM 1389 N N . PHE A 1 178 ? 8.193 -10.066 6.080 1.00 93.44 178 PHE A N 1
ATOM 1390 C CA . PHE A 1 178 ? 7.897 -9.820 7.486 1.00 93.44 178 PHE A CA 1
ATOM 1391 C C . PHE A 1 178 ? 6.389 -9.816 7.776 1.00 93.44 178 PHE A C 1
ATOM 1393 O O . PHE A 1 178 ? 5.933 -10.451 8.727 1.00 93.44 178 PHE A O 1
ATOM 1400 N N . LEU A 1 179 ? 5.601 -9.107 6.964 1.00 94.75 179 LEU A N 1
ATOM 1401 C CA . LEU A 1 179 ? 4.164 -8.932 7.166 1.00 94.75 179 LEU A CA 1
ATOM 1402 C C . LEU A 1 179 ? 3.449 -10.288 7.178 1.00 94.75 179 LEU A C 1
ATOM 1404 O O . LEU A 1 179 ? 2.721 -10.592 8.121 1.00 94.75 179 LEU A O 1
ATOM 1408 N N . PHE A 1 180 ? 3.702 -11.133 6.174 1.00 94.31 180 PHE A N 1
ATOM 1409 C CA . PHE A 1 180 ? 3.014 -12.419 6.025 1.00 94.31 180 PHE A CA 1
ATOM 1410 C C . PHE A 1 180 ? 3.530 -13.529 6.947 1.00 94.31 180 PHE A C 1
ATOM 1412 O O . PHE A 1 180 ? 2.917 -14.592 7.014 1.00 94.31 180 PHE A O 1
ATOM 1419 N N . GLN A 1 181 ? 4.604 -13.287 7.705 1.00 92.06 181 GLN A N 1
ATOM 1420 C CA . GLN A 1 181 ? 4.959 -14.132 8.851 1.00 92.06 181 GLN A CA 1
ATOM 1421 C C . GLN A 1 181 ? 4.042 -13.894 10.060 1.00 92.06 181 GLN A C 1
ATOM 1423 O O . GLN A 1 181 ? 3.902 -14.783 10.896 1.00 92.06 181 GLN A O 1
ATOM 1428 N N . HIS A 1 182 ? 3.426 -12.713 10.161 1.00 92.88 182 HIS A N 1
ATOM 1429 C CA . HIS A 1 182 ? 2.682 -12.284 11.348 1.00 92.88 182 HIS A CA 1
ATOM 1430 C C . HIS A 1 182 ? 1.175 -12.190 11.118 1.00 92.88 182 HIS A C 1
ATOM 1432 O O . HIS A 1 182 ? 0.398 -12.471 12.029 1.00 92.88 182 HIS A O 1
ATOM 1438 N N . VAL A 1 183 ? 0.746 -11.828 9.907 1.00 95.12 183 VAL A N 1
ATOM 1439 C CA . VAL A 1 183 ? -0.669 -11.654 9.570 1.00 95.12 183 VAL A CA 1
ATOM 1440 C C . VAL A 1 183 ? -1.040 -12.324 8.250 1.00 95.12 183 VAL A C 1
ATOM 1442 O O . VAL A 1 183 ? -0.210 -12.567 7.379 1.00 95.12 183 VAL A O 1
ATOM 1445 N N . SER A 1 184 ? -2.323 -12.627 8.096 1.00 95.31 184 SER A N 1
ATOM 1446 C CA . SER A 1 184 ? -2.952 -13.096 6.865 1.00 95.31 184 SER A CA 1
ATOM 1447 C C . SER A 1 184 ? -3.999 -12.084 6.412 1.00 95.31 184 SER A C 1
ATOM 1449 O O . SER A 1 184 ? -4.673 -11.454 7.227 1.00 95.31 184 SER A O 1
ATOM 1451 N N . ILE A 1 185 ? -4.127 -11.898 5.100 1.00 95.56 185 ILE A N 1
ATOM 1452 C CA . ILE A 1 185 ? -5.186 -11.057 4.537 1.00 95.56 185 ILE A CA 1
ATOM 1453 C C . ILE A 1 185 ? -6.506 -11.809 4.671 1.00 95.56 185 ILE A C 1
ATOM 1455 O O . ILE A 1 185 ? -6.567 -12.999 4.383 1.00 95.56 185 ILE A O 1
ATOM 1459 N N . ASP A 1 186 ? -7.558 -11.101 5.064 1.00 93.75 186 ASP A N 1
ATOM 1460 C CA . ASP A 1 186 ? -8.917 -11.639 5.141 1.00 93.75 186 ASP A CA 1
ATOM 1461 C C . ASP A 1 186 ? -9.863 -10.914 4.168 1.00 93.75 186 ASP A C 1
ATOM 1463 O O . ASP A 1 186 ? -10.677 -11.542 3.480 1.00 93.75 186 ASP A O 1
ATOM 1467 N N . LEU A 1 187 ? -9.708 -9.592 4.027 1.00 94.81 187 LEU A N 1
ATOM 1468 C CA . LEU A 1 187 ? -10.497 -8.796 3.091 1.00 94.81 187 LEU A CA 1
ATOM 1469 C C . LEU A 1 187 ? -9.645 -7.758 2.365 1.00 94.81 187 LEU A C 1
ATOM 1471 O O . LEU A 1 187 ? -8.805 -7.086 2.956 1.00 94.81 187 LEU A O 1
ATOM 1475 N N . ILE A 1 188 ? -9.927 -7.601 1.076 1.00 94.75 188 ILE A N 1
ATOM 1476 C CA . ILE A 1 188 ? -9.407 -6.546 0.213 1.00 94.75 188 ILE A CA 1
ATOM 1477 C C . ILE A 1 188 ? -10.606 -5.807 -0.379 1.00 94.75 188 ILE A C 1
ATOM 1479 O O . ILE A 1 188 ? -11.540 -6.424 -0.892 1.00 94.75 188 ILE A O 1
ATOM 1483 N N . HIS A 1 189 ? -10.579 -4.482 -0.337 1.00 93.00 189 HIS A N 1
ATOM 1484 C CA . HIS A 1 189 ? -11.528 -3.638 -1.043 1.00 93.00 189 HIS A CA 1
ATOM 1485 C C . HIS A 1 189 ? -10.793 -2.706 -2.000 1.00 93.00 189 HIS A C 1
ATOM 1487 O O . HIS A 1 189 ? -9.902 -1.947 -1.607 1.00 93.00 189 HIS A O 1
ATOM 1493 N N . LEU A 1 190 ? -11.183 -2.777 -3.265 1.00 89.94 190 LEU A N 1
ATOM 1494 C CA . LEU A 1 190 ? -10.631 -2.011 -4.367 1.00 89.94 190 LEU A CA 1
ATOM 1495 C C . LEU A 1 190 ? -11.648 -0.958 -4.808 1.00 89.94 190 LEU A C 1
ATOM 1497 O O . LEU A 1 190 ? -12.849 -1.207 -4.849 1.00 89.94 190 LEU A O 1
ATOM 1501 N N . PHE A 1 191 ? -11.157 0.209 -5.200 1.00 83.88 191 PHE A N 1
ATOM 1502 C CA . PHE A 1 191 ? -11.975 1.235 -5.838 1.00 83.88 191 PHE A CA 1
ATOM 1503 C C . PHE A 1 191 ? -11.632 1.332 -7.320 1.00 83.88 191 PHE A C 1
ATOM 1505 O O . PHE A 1 191 ? -10.482 1.092 -7.713 1.00 83.88 191 PHE A O 1
ATOM 1512 N N . ASN A 1 192 ? -12.607 1.708 -8.146 1.00 70.62 192 ASN A N 1
ATOM 1513 C CA . ASN A 1 192 ? -12.314 2.114 -9.509 1.00 70.62 192 ASN A CA 1
ATOM 1514 C C . ASN A 1 192 ? -11.554 3.440 -9.496 1.00 70.62 192 ASN A C 1
ATOM 1516 O O . ASN A 1 192 ? -12.023 4.444 -8.961 1.00 70.62 192 ASN A O 1
ATOM 1520 N N . THR A 1 193 ? -10.385 3.468 -10.124 1.00 59.25 193 THR A N 1
ATOM 1521 C CA . THR A 1 193 ? -9.663 4.707 -10.376 1.00 59.25 193 THR A CA 1
ATOM 1522 C C . THR A 1 193 ? -10.053 5.248 -11.740 1.00 59.25 193 THR A C 1
ATOM 1524 O O . THR A 1 193 ? -9.544 4.809 -12.767 1.00 59.25 193 THR A O 1
ATOM 1527 N N . ARG A 1 194 ? -10.932 6.259 -11.745 1.00 50.28 194 ARG A N 1
ATOM 1528 C CA . ARG A 1 194 ? -10.966 7.326 -12.760 1.00 50.28 194 ARG A CA 1
ATOM 1529 C C . ARG A 1 194 ? -11.789 8.526 -12.260 1.00 50.28 194 ARG A C 1
ATOM 1531 O O . ARG A 1 194 ? -13.008 8.506 -12.243 1.00 50.28 194 ARG A O 1
ATOM 1538 N N . LYS A 1 195 ? -11.055 9.587 -11.909 1.00 48.56 195 LYS A N 1
ATOM 1539 C CA . LYS A 1 195 ? -11.415 11.021 -11.898 1.00 48.56 195 LYS A CA 1
ATOM 1540 C C . LYS A 1 195 ? -12.514 11.584 -10.980 1.00 48.56 195 LYS A C 1
ATOM 1542 O O . LYS A 1 195 ? -12.411 12.775 -10.712 1.00 48.56 195 LYS A O 1
ATOM 1547 N N . ASP A 1 196 ? -13.466 10.828 -10.436 1.00 42.50 196 ASP A N 1
ATOM 1548 C CA . ASP A 1 196 ? -14.684 11.492 -9.914 1.00 42.50 196 ASP A CA 1
ATOM 1549 C C . ASP A 1 196 ? -14.813 11.715 -8.393 1.00 42.50 196 ASP A C 1
ATOM 1551 O O . ASP A 1 196 ? -15.763 12.375 -7.978 1.00 42.50 196 ASP A O 1
ATOM 1555 N N . THR A 1 197 ? -13.860 11.299 -7.547 1.00 44.91 197 THR A N 1
ATOM 1556 C CA . THR A 1 197 ? -14.009 11.493 -6.078 1.00 44.91 197 THR A CA 1
ATOM 1557 C C . THR A 1 197 ? -12.973 12.420 -5.432 1.00 44.91 197 THR A C 1
ATOM 1559 O O . THR A 1 197 ? -13.250 13.000 -4.387 1.00 44.91 197 THR A O 1
ATOM 1562 N N . PHE A 1 198 ? -11.821 12.644 -6.074 1.00 44.47 198 PHE A N 1
ATOM 1563 C CA . PHE A 1 198 ? -10.751 13.527 -5.576 1.00 44.47 198 PHE A CA 1
ATOM 1564 C C . PHE A 1 198 ? -10.208 14.456 -6.671 1.00 44.47 198 PHE A C 1
ATOM 1566 O O . PHE A 1 198 ? -9.019 14.720 -6.742 1.00 44.47 198 PHE A O 1
ATOM 1573 N N . ALA A 1 199 ? -11.070 14.991 -7.544 1.00 39.88 199 ALA A N 1
ATOM 1574 C CA . ALA A 1 199 ? -10.650 15.889 -8.631 1.00 39.88 199 ALA A CA 1
ATOM 1575 C C . ALA A 1 199 ? -9.987 17.208 -8.166 1.00 39.88 199 ALA A C 1
ATOM 1577 O O . ALA A 1 199 ? -9.515 17.976 -9.002 1.00 39.88 199 ALA A O 1
ATOM 1578 N N . LYS A 1 200 ? -9.986 17.499 -6.856 1.00 39.62 200 LYS A N 1
ATOM 1579 C CA . LYS A 1 200 ? -9.344 18.689 -6.276 1.00 39.62 200 LYS A CA 1
ATOM 1580 C C . LYS A 1 200 ? -7.913 18.456 -5.796 1.00 39.62 200 LYS A C 1
ATOM 1582 O O . LYS A 1 200 ? -7.199 19.440 -5.646 1.00 39.62 200 LYS A O 1
ATOM 1587 N N . ASP A 1 201 ? -7.497 17.204 -5.635 1.00 43.16 201 ASP A N 1
ATOM 1588 C CA . ASP A 1 201 ? -6.146 16.855 -5.216 1.00 43.16 201 ASP A CA 1
ATOM 1589 C C . ASP A 1 201 ? -5.494 16.044 -6.341 1.00 43.16 201 ASP A C 1
ATOM 1591 O O . ASP A 1 201 ? -6.075 15.085 -6.845 1.00 43.16 201 ASP A O 1
ATOM 1595 N N . GLU A 1 202 ? -4.283 16.409 -6.764 1.00 35.84 202 GLU A N 1
ATOM 1596 C CA . GLU A 1 202 ? -3.491 15.711 -7.798 1.00 35.84 202 GLU A CA 1
ATOM 1597 C C . GLU A 1 202 ? -3.016 14.305 -7.353 1.00 35.84 202 GLU A C 1
ATOM 1599 O O . GLU A 1 202 ? -1.934 13.836 -7.705 1.00 35.84 202 GLU A O 1
ATOM 1604 N N . VAL A 1 203 ? -3.809 13.596 -6.550 1.00 39.94 203 VAL A N 1
ATOM 1605 C CA . VAL A 1 203 ? -3.473 12.299 -5.972 1.00 39.94 203 VAL A CA 1
ATOM 1606 C C . VAL A 1 203 ? -4.054 11.201 -6.861 1.00 39.94 203 VAL A C 1
ATOM 1608 O O . VAL A 1 203 ? -5.091 10.601 -6.589 1.00 39.94 203 VAL A O 1
ATOM 1611 N N . LEU A 1 204 ? -3.349 10.907 -7.955 1.00 41.97 204 LEU A N 1
ATOM 1612 C CA . LEU A 1 204 ? -3.479 9.631 -8.664 1.00 41.97 204 LEU A CA 1
ATOM 1613 C C . LEU A 1 204 ? -2.830 8.535 -7.807 1.00 41.97 204 LEU A C 1
ATOM 1615 O O . LEU A 1 204 ? -1.695 8.129 -8.049 1.00 41.97 204 LEU A O 1
ATOM 1619 N N . GLN A 1 205 ? -3.529 8.078 -6.771 1.00 51.81 205 GLN A N 1
ATOM 1620 C CA . GLN A 1 205 ? -3.132 6.887 -6.028 1.00 51.81 205 GLN A CA 1
ATOM 1621 C C . GLN A 1 205 ? -4.287 5.897 -6.027 1.00 51.81 205 GLN A C 1
ATOM 1623 O O . GLN A 1 205 ? -5.377 6.168 -5.532 1.00 51.81 205 GLN A O 1
ATOM 1628 N N . GLU A 1 206 ? -4.043 4.737 -6.628 1.00 74.06 206 GLU A N 1
ATOM 1629 C CA . GLU A 1 206 ? -4.920 3.585 -6.498 1.00 74.06 206 GLU A CA 1
ATOM 1630 C C . GLU A 1 206 ? -4.822 3.098 -5.047 1.00 74.06 206 GLU A C 1
ATOM 1632 O O . GLU A 1 206 ? -3.871 2.405 -4.675 1.00 74.06 206 GLU A O 1
ATOM 1637 N N . LEU A 1 207 ? -5.747 3.551 -4.202 1.00 83.69 207 LEU A N 1
ATOM 1638 C CA . LEU A 1 207 ? -5.840 3.120 -2.811 1.00 83.69 207 LEU A CA 1
ATOM 1639 C C . LEU A 1 207 ? -6.519 1.752 -2.730 1.00 83.69 207 LEU A C 1
ATOM 1641 O O . LEU A 1 207 ? -7.377 1.395 -3.544 1.00 83.69 207 LEU A O 1
ATOM 1645 N N . VAL A 1 208 ? -6.122 0.988 -1.725 1.00 91.25 208 VAL A N 1
ATOM 1646 C CA . VAL A 1 208 ? -6.724 -0.281 -1.343 1.00 91.25 208 VAL A CA 1
ATOM 1647 C C . VAL A 1 208 ? -7.039 -0.227 0.144 1.00 91.25 208 VAL A C 1
ATOM 1649 O O . VAL A 1 208 ? -6.265 0.314 0.934 1.00 91.25 208 VAL A O 1
ATOM 1652 N N . ILE A 1 209 ? -8.194 -0.766 0.524 1.00 94.19 209 ILE A N 1
ATOM 1653 C CA . ILE A 1 209 ? -8.488 -1.038 1.927 1.00 94.19 209 ILE A CA 1
ATOM 1654 C C . ILE A 1 209 ? -8.242 -2.516 2.167 1.00 94.19 209 ILE A C 1
ATOM 1656 O O . ILE A 1 209 ? -8.765 -3.354 1.434 1.00 94.19 209 ILE A O 1
ATOM 1660 N N . ILE A 1 210 ? -7.468 -2.840 3.193 1.00 95.44 210 ILE A N 1
ATOM 1661 C CA . ILE A 1 210 ? -7.122 -4.222 3.510 1.00 95.44 210 ILE A CA 1
ATOM 1662 C C . ILE A 1 210 ? -7.402 -4.474 4.978 1.00 95.44 210 ILE A C 1
ATOM 1664 O O . ILE A 1 210 ? -6.930 -3.730 5.836 1.00 95.44 210 ILE A O 1
ATOM 1668 N N . ARG A 1 211 ? -8.147 -5.545 5.251 1.00 96.06 211 ARG A N 1
ATOM 1669 C CA . ARG A 1 211 ? -8.263 -6.145 6.576 1.00 96.06 211 ARG A CA 1
ATOM 1670 C C . ARG A 1 211 ? -7.353 -7.362 6.645 1.00 96.06 211 ARG A C 1
ATOM 1672 O O . ARG A 1 211 ? -7.452 -8.269 5.814 1.00 96.06 211 ARG A O 1
ATOM 1679 N N . MET A 1 212 ? -6.501 -7.379 7.655 1.00 96.25 212 MET A N 1
ATOM 1680 C CA . MET A 1 212 ? -5.644 -8.504 7.997 1.00 96.25 212 MET A CA 1
ATOM 1681 C C . MET A 1 212 ? -5.946 -8.965 9.419 1.00 96.25 212 MET A C 1
ATOM 1683 O O . MET A 1 212 ? -6.359 -8.176 10.269 1.00 96.25 212 MET A O 1
ATOM 1687 N N . VAL A 1 213 ? -5.727 -10.247 9.655 1.00 95.12 213 VAL A N 1
ATOM 1688 C CA . VAL A 1 213 ? -5.882 -10.933 10.941 1.00 95.12 213 VAL A CA 1
ATOM 1689 C C . VAL A 1 213 ? -4.579 -11.674 11.257 1.00 95.12 213 VAL A C 1
ATOM 1691 O O . VAL A 1 213 ? -3.787 -11.888 10.336 1.00 95.12 213 VAL A O 1
ATOM 1694 N N . PRO A 1 214 ? -4.308 -12.070 12.508 1.00 93.31 214 PRO A N 1
ATOM 1695 C CA . PRO A 1 214 ? -3.122 -12.859 12.844 1.00 93.31 214 PRO A CA 1
ATOM 1696 C C . PRO A 1 214 ? -2.946 -14.100 11.960 1.00 93.31 214 PRO A C 1
ATOM 1698 O O . PRO A 1 214 ? -3.918 -14.722 11.523 1.00 93.31 214 PRO A O 1
ATOM 1701 N N . ALA A 1 215 ? -1.691 -14.441 11.659 1.00 83.94 215 ALA A N 1
ATOM 1702 C CA . ALA A 1 215 ? -1.359 -15.527 10.743 1.00 83.94 215 ALA A CA 1
ATOM 1703 C C . ALA A 1 215 ? -1.949 -16.876 11.191 1.00 83.94 215 ALA A C 1
ATOM 1705 O O . ALA A 1 215 ? -2.015 -17.191 12.376 1.00 83.94 215 ALA A O 1
ATOM 1706 N N . GLY A 1 216 ? -2.365 -17.689 10.214 1.00 74.19 216 GLY A N 1
ATOM 1707 C CA . GLY A 1 216 ? -3.033 -18.976 10.453 1.00 74.19 216 GLY A CA 1
ATOM 1708 C C . GLY A 1 216 ? -4.564 -18.893 10.454 1.00 74.19 216 GLY A C 1
ATOM 1709 O O . GLY A 1 216 ? -5.227 -19.922 10.300 1.00 74.19 216 GLY A O 1
ATOM 1710 N N . ASN A 1 217 ? -5.125 -17.684 10.518 1.00 60.94 217 ASN A N 1
ATOM 1711 C CA . ASN A 1 217 ? -6.555 -17.441 10.383 1.00 60.94 217 ASN A CA 1
ATOM 1712 C C . ASN A 1 217 ? -6.921 -17.174 8.911 1.00 60.94 217 ASN A C 1
ATOM 1714 O O . ASN A 1 217 ? -6.580 -16.140 8.348 1.00 60.94 217 ASN A O 1
ATOM 1718 N N . GLY A 1 218 ? -7.644 -18.111 8.285 1.00 65.94 218 GLY A N 1
ATOM 1719 C CA . GLY A 1 218 ? -8.313 -17.894 6.994 1.00 65.94 218 GLY A CA 1
ATOM 1720 C C . GLY A 1 218 ? -7.761 -18.707 5.816 1.00 65.94 218 GLY A C 1
ATOM 1721 O O . GLY A 1 218 ? -6.586 -18.658 5.474 1.00 65.94 218 GLY A O 1
ATOM 1722 N N . LYS A 1 219 ? -8.652 -19.454 5.147 1.00 82.81 219 LYS A N 1
ATOM 1723 C CA . LYS A 1 219 ? -8.367 -20.138 3.865 1.00 82.81 219 LYS A CA 1
ATOM 1724 C C . LYS A 1 219 ? -8.866 -19.361 2.649 1.00 82.81 219 LYS A C 1
ATOM 1726 O O . LYS A 1 219 ? -8.491 -19.681 1.522 1.00 82.81 219 LYS A O 1
ATOM 1731 N N . LEU A 1 220 ? -9.754 -18.396 2.879 1.00 92.44 220 LEU A N 1
ATOM 1732 C CA . LEU A 1 220 ? -10.452 -17.649 1.847 1.00 92.44 220 LEU A CA 1
ATOM 1733 C C . LEU A 1 220 ? -10.277 -16.158 2.095 1.00 92.44 220 LEU A C 1
ATOM 1735 O O . LEU A 1 220 ? -10.461 -15.711 3.221 1.00 92.44 220 LEU A O 1
ATOM 1739 N N . ILE A 1 221 ? -9.994 -15.415 1.032 1.00 94.25 221 ILE A N 1
ATOM 1740 C CA . ILE A 1 221 ? -9.895 -13.958 1.041 1.00 94.25 221 ILE A CA 1
ATOM 1741 C C . ILE A 1 221 ? -11.098 -13.393 0.304 1.00 94.25 221 ILE A C 1
ATOM 1743 O O . ILE A 1 221 ? -11.412 -13.820 -0.810 1.00 94.25 221 ILE A O 1
ATOM 1747 N N . THR A 1 222 ? -11.777 -12.429 0.919 1.00 94.38 222 THR A N 1
ATOM 1748 C CA . THR A 1 222 ? -12.858 -11.690 0.263 1.00 94.38 222 THR A CA 1
ATOM 1749 C C . THR A 1 222 ? -12.266 -10.498 -0.477 1.00 94.38 222 THR A C 1
ATOM 1751 O O . THR A 1 222 ? -11.770 -9.569 0.152 1.00 94.38 222 THR A O 1
ATOM 1754 N N . VAL A 1 223 ? -12.333 -10.498 -1.807 1.00 94.00 223 VAL A N 1
ATOM 1755 C CA . VAL A 1 223 ? -11.996 -9.322 -2.615 1.00 94.00 223 VAL A CA 1
ATOM 1756 C C . VAL A 1 223 ? -13.294 -8.662 -3.045 1.00 94.00 223 VAL A C 1
ATOM 1758 O O . VAL A 1 223 ? -14.176 -9.304 -3.619 1.00 94.00 223 VAL A O 1
ATOM 1761 N N . SER A 1 224 ? -13.414 -7.380 -2.736 1.00 92.62 224 SER A N 1
ATOM 1762 C CA . SER A 1 224 ? -14.558 -6.551 -3.083 1.00 92.62 224 SER A CA 1
ATOM 1763 C C . SER A 1 224 ? -14.126 -5.345 -3.901 1.00 92.62 224 SER A C 1
ATOM 1765 O O . SER A 1 224 ? -12.985 -4.892 -3.805 1.00 92.62 224 SER A O 1
ATOM 1767 N N . TYR A 1 225 ? -15.034 -4.840 -4.724 1.00 89.75 225 TYR A N 1
ATOM 1768 C CA . TYR A 1 225 ? -14.771 -3.742 -5.633 1.00 89.75 225 TYR A CA 1
ATOM 1769 C C . TYR A 1 225 ? -15.983 -2.820 -5.757 1.00 89.75 225 TYR A C 1
ATOM 1771 O O . TYR A 1 225 ? -17.101 -3.293 -5.976 1.00 89.75 225 TYR A O 1
ATOM 1779 N N . SER A 1 226 ? -15.727 -1.515 -5.653 1.00 87.25 226 SER A N 1
ATOM 1780 C CA . SER A 1 226 ? -16.717 -0.457 -5.882 1.00 87.25 226 SER A CA 1
ATOM 1781 C C . SER A 1 226 ? -16.288 0.454 -7.027 1.00 87.25 226 SER A C 1
ATOM 1783 O O . SER A 1 226 ? -15.122 0.845 -7.128 1.00 87.25 226 SER A O 1
ATOM 1785 N N . GLN A 1 227 ? -17.245 0.869 -7.850 1.00 80.81 227 GLN A N 1
ATOM 1786 C CA . GLN A 1 227 ? -17.074 1.928 -8.842 1.00 80.81 227 GLN A CA 1
ATOM 1787 C C . GLN A 1 227 ? -16.910 3.301 -8.185 1.00 80.81 227 GLN A C 1
ATOM 1789 O O . GLN A 1 227 ? -16.161 4.137 -8.685 1.00 80.81 227 GLN A O 1
ATOM 1794 N N . GLY A 1 228 ? -17.579 3.532 -7.056 1.00 76.94 228 GLY A N 1
ATOM 1795 C CA . GLY A 1 228 ? -17.483 4.775 -6.307 1.00 76.94 228 GLY A CA 1
ATOM 1796 C C . GLY A 1 228 ? -18.307 4.744 -5.026 1.00 76.94 228 GLY A C 1
ATOM 1797 O O . GLY A 1 228 ? -18.478 3.711 -4.390 1.00 76.94 228 GLY A O 1
ATOM 1798 N N . ILE A 1 229 ? -18.817 5.909 -4.624 1.00 76.44 229 ILE A N 1
ATOM 1799 C CA . ILE A 1 229 ? -19.646 6.031 -3.414 1.00 76.44 229 ILE A CA 1
ATOM 1800 C C . ILE A 1 229 ? -21.035 5.410 -3.638 1.00 76.44 229 ILE A C 1
ATOM 1802 O O . ILE A 1 229 ? -21.632 4.896 -2.698 1.00 76.44 229 ILE A O 1
ATOM 1806 N N . SER A 1 230 ? -21.549 5.427 -4.874 1.00 80.12 230 SER A N 1
ATOM 1807 C CA . SER A 1 230 ? -22.910 4.973 -5.191 1.00 80.12 230 SER A CA 1
ATOM 1808 C C . SER A 1 230 ? -23.153 3.486 -4.935 1.00 80.12 230 SER A C 1
ATOM 1810 O O . SER A 1 230 ? -24.286 3.101 -4.667 1.00 80.12 230 SER A O 1
ATOM 1812 N N . ASP A 1 231 ? -22.119 2.655 -5.047 1.00 83.31 231 ASP A N 1
ATOM 1813 C CA . ASP A 1 231 ? -22.190 1.202 -4.882 1.00 83.31 231 ASP A CA 1
ATOM 1814 C C . ASP A 1 231 ? -21.408 0.702 -3.659 1.00 83.31 231 ASP A C 1
ATOM 1816 O O . ASP A 1 231 ? -21.321 -0.501 -3.439 1.00 83.31 231 ASP A O 1
ATOM 1820 N N . LEU A 1 232 ? -20.914 1.611 -2.810 1.00 82.44 232 LEU A N 1
ATOM 1821 C CA . LEU A 1 232 ? -20.102 1.275 -1.638 1.00 82.44 232 LEU A CA 1
ATOM 1822 C C . LEU A 1 232 ? -20.841 0.402 -0.610 1.00 82.44 232 LEU A C 1
ATOM 1824 O O . LEU A 1 232 ? -20.215 -0.392 0.090 1.00 82.44 232 LEU A O 1
ATOM 1828 N N . ASP A 1 233 ? -22.166 0.541 -0.519 1.00 83.44 233 ASP A N 1
ATOM 1829 C CA . ASP A 1 233 ? -23.007 -0.285 0.357 1.00 83.44 233 ASP A CA 1
ATOM 1830 C C . ASP A 1 233 ? -23.260 -1.692 -0.215 1.00 83.44 233 ASP A C 1
ATOM 1832 O O . ASP A 1 233 ? -23.601 -2.607 0.531 1.00 83.44 233 ASP A O 1
ATOM 1836 N N . HIS A 1 234 ? -23.095 -1.875 -1.529 1.00 87.38 234 HIS A N 1
ATOM 1837 C CA . HIS A 1 234 ? -23.355 -3.133 -2.233 1.00 87.38 234 HIS A CA 1
ATOM 1838 C C . HIS A 1 234 ? -22.267 -3.411 -3.285 1.00 87.38 234 HIS A C 1
ATOM 1840 O O . HIS A 1 234 ? -22.580 -3.512 -4.478 1.00 87.38 234 HIS A O 1
ATOM 1846 N N . PRO A 1 235 ? -20.991 -3.525 -2.873 1.00 88.62 235 PRO A N 1
ATOM 1847 C CA . PRO A 1 235 ? -19.899 -3.709 -3.812 1.00 88.62 235 PRO A CA 1
ATOM 1848 C C . PRO A 1 235 ? -19.989 -5.079 -4.483 1.00 88.62 235 PRO A C 1
ATOM 1850 O O . PRO A 1 235 ? -20.510 -6.047 -3.915 1.00 88.62 235 PRO A O 1
ATOM 1853 N N . TYR A 1 236 ? -19.401 -5.193 -5.674 1.00 88.81 236 TYR A N 1
ATOM 1854 C CA . TYR A 1 236 ? -19.095 -6.515 -6.209 1.00 88.81 236 TYR A CA 1
ATOM 1855 C C . TYR A 1 236 ? -18.148 -7.220 -5.236 1.00 88.81 236 TYR A C 1
ATOM 1857 O O . TYR A 1 236 ? -17.205 -6.608 -4.740 1.00 88.81 236 TYR A O 1
ATOM 1865 N N . GLN A 1 237 ? -18.390 -8.495 -4.943 1.00 91.31 237 GLN A N 1
ATOM 1866 C CA . GLN A 1 237 ? -17.566 -9.260 -4.015 1.00 91.31 237 GLN A CA 1
ATOM 1867 C C . GLN A 1 237 ? -17.408 -10.701 -4.476 1.00 91.31 237 GLN A C 1
ATOM 1869 O O . GLN A 1 237 ? -18.354 -11.328 -4.959 1.00 91.31 237 GLN A O 1
ATOM 1874 N N . LYS A 1 238 ? -16.212 -11.245 -4.273 1.00 92.44 238 LYS A N 1
ATOM 1875 C CA . LYS A 1 238 ? -15.896 -12.640 -4.551 1.00 92.44 238 LYS A CA 1
ATOM 1876 C C . LYS A 1 238 ? -14.890 -13.170 -3.537 1.00 92.44 238 LYS A C 1
ATOM 1878 O O . LYS A 1 238 ? -14.030 -12.440 -3.050 1.00 92.44 238 LYS A O 1
ATOM 1883 N N . LYS A 1 239 ? -15.023 -14.453 -3.205 1.00 93.81 239 LYS A N 1
ATOM 1884 C CA . LYS A 1 239 ? -14.083 -15.169 -2.339 1.00 93.81 239 LYS A CA 1
ATOM 1885 C C . LYS A 1 239 ? -13.097 -15.958 -3.190 1.00 93.81 239 LYS A C 1
ATOM 1887 O O . LYS A 1 239 ? -13.514 -16.642 -4.121 1.00 93.81 239 LYS A O 1
ATOM 1892 N N . TYR A 1 240 ? -11.828 -15.879 -2.822 1.00 92.69 240 TYR A N 1
ATOM 1893 C CA . TYR A 1 240 ? -10.708 -16.558 -3.471 1.00 92.69 240 TYR A CA 1
ATOM 1894 C C . TYR A 1 240 ? -9.983 -17.427 -2.453 1.00 92.69 240 TYR A C 1
ATOM 1896 O O . TYR A 1 240 ? -9.987 -17.088 -1.268 1.00 92.69 240 TYR A O 1
ATOM 1904 N N . ALA A 1 241 ? -9.338 -18.515 -2.877 1.00 92.19 241 ALA A N 1
ATOM 1905 C CA . ALA A 1 241 ? -8.386 -19.184 -1.996 1.00 92.19 241 ALA A CA 1
ATOM 1906 C C . ALA A 1 241 ? -7.241 -18.222 -1.645 1.00 92.19 241 ALA A C 1
ATOM 1908 O O . ALA A 1 241 ? -6.833 -17.408 -2.470 1.00 92.19 241 ALA A O 1
ATOM 1909 N N . ALA A 1 242 ? -6.699 -18.308 -0.428 1.00 91.00 242 ALA A N 1
ATOM 1910 C CA . ALA A 1 242 ? -5.625 -17.406 -0.005 1.00 91.00 242 ALA A CA 1
ATOM 1911 C C . ALA A 1 242 ? -4.416 -17.446 -0.961 1.00 91.00 242 ALA A C 1
ATOM 1913 O O . ALA A 1 242 ? -3.923 -16.396 -1.367 1.00 91.00 242 ALA A O 1
ATOM 1914 N N . SER A 1 243 ? -4.028 -18.642 -1.422 1.00 89.38 243 SER A N 1
ATOM 1915 C CA . SER A 1 243 ? -2.967 -18.843 -2.422 1.00 89.38 243 SER A CA 1
ATOM 1916 C C . SER A 1 243 ? -3.277 -18.223 -3.788 1.00 89.38 243 SER A C 1
ATOM 1918 O O . SER A 1 243 ? -2.366 -17.962 -4.571 1.00 89.38 243 SER A O 1
ATOM 1920 N N . GLU A 1 244 ? -4.554 -17.964 -4.087 1.00 88.81 244 GLU A N 1
ATOM 1921 C CA . GLU A 1 244 ? -4.958 -17.273 -5.306 1.00 88.81 244 GLU A CA 1
ATOM 1922 C C . GLU A 1 244 ? -4.837 -15.747 -5.216 1.00 88.81 244 GLU A C 1
ATOM 1924 O O . GLU A 1 244 ? -4.974 -15.062 -6.231 1.00 88.81 244 GLU A O 1
ATOM 1929 N N . ILE A 1 245 ? -4.571 -15.197 -4.039 1.00 92.69 245 ILE A N 1
ATOM 1930 C CA . ILE A 1 245 ? -4.366 -13.761 -3.838 1.00 92.69 245 ILE A CA 1
ATOM 1931 C C . ILE A 1 245 ? -2.929 -13.493 -3.425 1.00 92.69 245 ILE A C 1
ATOM 1933 O O . ILE A 1 245 ? -2.307 -12.586 -3.961 1.00 92.69 245 ILE A O 1
ATOM 1937 N N . VAL A 1 246 ? -2.373 -14.298 -2.527 1.00 92.19 246 VAL A N 1
ATOM 1938 C CA . VAL A 1 246 ? -0.984 -14.199 -2.096 1.00 92.19 246 VAL A CA 1
ATOM 1939 C C . VAL A 1 246 ? -0.419 -15.599 -1.889 1.00 92.19 246 VAL A C 1
ATOM 1941 O O . VAL A 1 246 ? -0.839 -16.346 -1.006 1.00 92.19 246 VAL A O 1
ATOM 1944 N N . ASP A 1 247 ? 0.555 -15.966 -2.718 1.00 88.62 247 ASP A N 1
ATOM 1945 C CA . ASP A 1 247 ? 1.336 -17.178 -2.495 1.00 88.62 247 ASP A CA 1
ATOM 1946 C C . ASP A 1 247 ? 2.464 -16.868 -1.508 1.00 88.62 247 ASP A C 1
ATOM 1948 O O . ASP A 1 247 ? 3.540 -16.399 -1.886 1.00 88.62 247 ASP A O 1
ATOM 1952 N N . VAL A 1 248 ? 2.205 -17.126 -0.228 1.00 89.31 248 VAL A N 1
ATOM 1953 C CA . VAL A 1 248 ? 3.174 -16.911 0.857 1.00 89.31 248 VAL A CA 1
ATOM 1954 C C . VAL A 1 248 ? 4.398 -17.829 0.766 1.00 89.31 248 VAL A C 1
ATOM 1956 O O . VAL A 1 248 ? 5.404 -17.548 1.413 1.00 89.31 248 VAL A O 1
ATOM 1959 N N . SER A 1 249 ? 4.337 -18.904 -0.031 1.00 86.94 249 SER A N 1
ATOM 1960 C CA . SER A 1 249 ? 5.486 -19.782 -0.283 1.00 86.94 249 SER A CA 1
ATOM 1961 C C . SER A 1 249 ? 6.412 -19.252 -1.379 1.00 86.94 249 SER A C 1
ATOM 1963 O O . SER A 1 249 ? 7.573 -19.655 -1.446 1.00 86.94 249 SER A O 1
ATOM 1965 N N . SER A 1 250 ? 5.924 -18.322 -2.206 1.00 87.94 250 SER A N 1
ATOM 1966 C CA . SER A 1 250 ? 6.734 -17.678 -3.236 1.00 87.94 250 SER A CA 1
ATOM 1967 C C . SER A 1 250 ? 7.795 -16.749 -2.633 1.00 87.94 250 SER A C 1
ATOM 1969 O O . SER A 1 250 ? 7.635 -16.189 -1.541 1.00 87.94 250 SER A O 1
ATOM 1971 N N . GLU A 1 251 ? 8.887 -16.555 -3.371 1.00 85.88 251 GLU A N 1
ATOM 1972 C CA . GLU A 1 251 ? 9.960 -15.635 -2.984 1.00 85.88 251 GLU A CA 1
ATOM 1973 C C . GLU A 1 251 ? 9.460 -14.182 -2.931 1.00 85.88 251 GLU A C 1
ATOM 1975 O O . GLU A 1 251 ? 9.754 -13.454 -1.988 1.00 85.88 251 GLU A O 1
ATOM 1980 N N . GLU A 1 252 ? 8.641 -13.771 -3.903 1.00 86.62 252 GLU A N 1
ATOM 1981 C CA . GLU A 1 252 ? 8.183 -12.383 -4.022 1.00 86.62 252 GLU A CA 1
ATOM 1982 C C . GLU A 1 252 ? 6.970 -12.041 -3.148 1.00 86.62 252 GLU A C 1
ATOM 1984 O O . GLU A 1 252 ? 6.758 -10.864 -2.840 1.00 86.62 252 GLU A O 1
ATOM 1989 N N . LYS A 1 253 ? 6.137 -13.035 -2.803 1.00 92.25 253 LYS A N 1
ATOM 1990 C CA . LYS A 1 253 ? 4.872 -12.889 -2.051 1.00 92.25 253 LYS A CA 1
ATOM 1991 C C . LYS A 1 253 ? 3.961 -11.796 -2.608 1.00 92.25 253 LYS A C 1
ATOM 1993 O O . LYS A 1 253 ? 3.371 -11.024 -1.856 1.00 92.25 253 LYS A O 1
ATOM 1998 N N . VAL A 1 254 ? 3.880 -11.696 -3.935 1.00 92.44 254 VAL A N 1
ATOM 1999 C CA . VAL A 1 254 ? 3.042 -10.696 -4.611 1.00 92.44 254 VAL A CA 1
ATOM 2000 C C . VAL A 1 254 ? 1.582 -10.868 -4.190 1.00 92.44 254 VAL A C 1
ATOM 2002 O O . VAL A 1 254 ? 1.050 -11.978 -4.215 1.00 92.44 254 VAL A O 1
ATOM 2005 N N . VAL A 1 255 ? 0.938 -9.754 -3.840 1.00 93.94 255 VAL A N 1
ATOM 2006 C CA . VAL A 1 255 ? -0.500 -9.683 -3.577 1.00 93.94 255 VAL A CA 1
ATOM 2007 C C . VAL A 1 255 ? -1.211 -9.310 -4.873 1.00 93.94 255 VAL A C 1
ATOM 2009 O O . VAL A 1 255 ? -1.084 -8.197 -5.381 1.00 93.94 255 VAL A O 1
ATOM 2012 N N . TYR A 1 256 ? -1.964 -10.249 -5.421 1.00 92.19 256 TYR A N 1
ATOM 2013 C CA . TYR A 1 256 ? -2.770 -10.053 -6.615 1.00 92.19 256 TYR A CA 1
ATOM 2014 C C . TYR A 1 256 ? -4.108 -9.404 -6.252 1.00 92.19 256 TYR A C 1
ATOM 2016 O O . TYR A 1 256 ? -4.780 -9.819 -5.311 1.00 92.19 256 TYR A O 1
ATOM 2024 N N . LEU A 1 257 ? -4.503 -8.382 -7.010 1.00 90.88 257 LEU A N 1
ATOM 2025 C CA . LEU A 1 257 ? -5.674 -7.547 -6.726 1.00 90.88 257 LEU A CA 1
ATOM 2026 C C . LEU A 1 257 ? -6.676 -7.603 -7.896 1.00 90.88 257 LEU A C 1
ATOM 2028 O O . LEU A 1 257 ? -6.808 -6.609 -8.609 1.00 90.88 257 LEU A O 1
ATOM 2032 N N . PRO A 1 258 ? -7.341 -8.750 -8.147 1.00 88.69 258 PRO A N 1
ATOM 2033 C CA . PRO A 1 258 ? -8.263 -8.885 -9.272 1.00 88.69 258 PRO A CA 1
ATOM 2034 C C . PRO A 1 258 ? -9.499 -8.000 -9.084 1.00 88.69 258 PRO A C 1
ATOM 2036 O O . PRO A 1 258 ? -10.148 -8.042 -8.036 1.00 88.69 258 PRO A O 1
ATOM 2039 N N . VAL A 1 259 ? -9.837 -7.217 -10.107 1.00 82.06 259 VAL A N 1
ATOM 2040 C CA . VAL A 1 259 ? -10.996 -6.313 -10.097 1.00 82.06 259 VAL A CA 1
ATOM 2041 C C . VAL A 1 259 ? -12.196 -6.916 -10.825 1.00 82.06 259 VAL A C 1
ATOM 2043 O O . VAL A 1 259 ? -13.341 -6.706 -10.423 1.00 82.06 259 VAL A O 1
ATOM 2046 N N . ASP A 1 260 ? -11.949 -7.676 -11.890 1.00 78.88 260 ASP A N 1
ATOM 2047 C CA . ASP A 1 260 ? -12.986 -8.262 -12.732 1.00 78.88 260 ASP A CA 1
ATOM 2048 C C . ASP A 1 260 ? -12.604 -9.665 -13.242 1.00 78.88 260 ASP A C 1
ATOM 2050 O O . ASP A 1 260 ? -11.518 -10.189 -12.987 1.00 78.88 260 ASP A O 1
ATOM 2054 N N . GLY A 1 261 ? -13.510 -10.290 -13.999 1.00 78.38 261 GLY A N 1
ATOM 2055 C CA . GLY A 1 261 ? -13.261 -11.607 -14.592 1.00 78.38 261 GLY A CA 1
ATOM 2056 C C . GLY A 1 261 ? -12.137 -11.624 -15.637 1.00 78.38 261 GLY A C 1
ATOM 2057 O O . GLY A 1 261 ? -11.632 -12.697 -15.967 1.00 78.38 261 GLY A O 1
ATOM 2058 N N . ARG A 1 262 ? -11.725 -10.464 -16.168 1.00 81.12 262 ARG A N 1
ATOM 2059 C CA . ARG A 1 262 ? -10.588 -10.374 -17.088 1.00 81.12 262 ARG A CA 1
ATOM 2060 C C . ARG A 1 262 ? -9.281 -10.503 -16.315 1.00 81.12 262 ARG A C 1
ATOM 2062 O O . ARG A 1 262 ? -8.431 -11.284 -16.738 1.00 81.12 262 ARG A O 1
ATOM 2069 N N . ASP A 1 263 ? -9.144 -9.808 -15.190 1.00 82.12 263 ASP A N 1
ATOM 2070 C CA . ASP A 1 263 ? -7.986 -9.951 -14.302 1.00 82.12 263 ASP A CA 1
ATOM 2071 C C . ASP A 1 263 ? -7.849 -11.393 -13.809 1.00 82.12 263 ASP A C 1
ATOM 2073 O O . ASP A 1 263 ? -6.755 -11.952 -13.815 1.00 82.12 263 ASP A O 1
ATOM 2077 N N . GLU A 1 264 ? -8.961 -12.041 -13.460 1.00 81.94 264 GLU A N 1
ATOM 2078 C CA . GLU A 1 264 ? -8.961 -13.455 -13.074 1.00 81.94 264 GLU A CA 1
ATOM 2079 C C . GLU A 1 264 ? -8.440 -14.371 -14.188 1.00 81.94 264 GLU A C 1
ATOM 2081 O O . GLU A 1 264 ? -7.612 -15.247 -13.933 1.00 81.94 264 GLU A O 1
ATOM 2086 N N . ALA A 1 265 ? -8.891 -14.165 -15.430 1.00 80.00 265 ALA A N 1
ATOM 2087 C CA . ALA A 1 265 ? -8.420 -14.942 -16.573 1.00 80.00 265 ALA A CA 1
ATOM 2088 C C . ALA A 1 265 ? -6.915 -14.741 -16.810 1.00 80.00 265 ALA A C 1
ATOM 2090 O O . ALA A 1 265 ? -6.202 -15.706 -17.090 1.00 80.00 265 ALA A O 1
ATOM 2091 N N . ILE A 1 266 ? -6.423 -13.509 -16.643 1.00 81.19 266 ILE A N 1
ATOM 2092 C CA . ILE A 1 266 ? -4.996 -13.179 -16.731 1.00 81.19 266 ILE A CA 1
ATOM 2093 C C . ILE A 1 266 ? -4.217 -13.915 -15.635 1.00 81.19 266 ILE A C 1
ATOM 2095 O O . ILE A 1 266 ? -3.252 -14.615 -15.937 1.00 81.19 266 ILE A O 1
ATOM 2099 N N . LEU A 1 267 ? -4.646 -13.815 -14.374 1.00 82.00 267 LEU A N 1
ATOM 2100 C CA . LEU A 1 267 ? -3.990 -14.484 -13.247 1.00 82.00 267 LEU A CA 1
ATOM 2101 C C . LEU A 1 267 ? -3.982 -16.005 -13.408 1.00 82.00 267 LEU A C 1
ATOM 2103 O O . LEU A 1 267 ? -2.961 -16.644 -13.161 1.00 82.00 267 LEU A O 1
ATOM 2107 N N . SER A 1 268 ? -5.098 -16.586 -13.853 1.00 79.50 268 SER A N 1
ATOM 2108 C CA . SER A 1 268 ? -5.188 -18.017 -14.131 1.00 79.50 268 SER A CA 1
ATOM 2109 C C . SER A 1 268 ? -4.220 -18.434 -15.234 1.00 79.50 268 SER A C 1
ATOM 2111 O O . SER A 1 268 ? -3.571 -19.467 -15.092 1.00 79.50 268 SER A O 1
ATOM 2113 N N . LEU A 1 269 ? -4.095 -17.644 -16.308 1.00 76.31 269 LEU A N 1
ATOM 2114 C CA . LEU A 1 269 ? -3.150 -17.928 -17.386 1.00 76.31 269 LEU A CA 1
ATOM 2115 C C . LEU A 1 269 ? -1.709 -17.905 -16.865 1.00 76.31 269 LEU A C 1
ATOM 2117 O O . LEU A 1 269 ? -0.985 -18.880 -17.051 1.00 76.31 269 LEU A O 1
ATOM 2121 N N . PHE A 1 270 ? -1.315 -16.837 -16.166 1.00 75.00 270 PHE A N 1
ATOM 2122 C CA . PHE A 1 270 ? 0.041 -16.701 -15.625 1.00 75.00 270 PHE A CA 1
ATOM 2123 C C . PHE A 1 270 ? 0.386 -17.794 -14.609 1.00 75.00 270 PHE A C 1
ATOM 2125 O O . PHE A 1 270 ? 1.518 -18.257 -14.586 1.00 75.00 270 PHE A O 1
ATOM 2132 N N . ARG A 1 271 ? -0.577 -18.253 -13.803 1.00 73.06 271 ARG A N 1
ATOM 2133 C CA . ARG A 1 271 ? -0.366 -19.372 -12.868 1.00 73.06 271 ARG A CA 1
ATOM 2134 C C . ARG A 1 271 ? -0.310 -20.732 -13.532 1.00 73.06 271 ARG A C 1
ATOM 2136 O O . ARG A 1 271 ? 0.400 -21.607 -13.056 1.00 73.06 271 ARG A O 1
ATOM 2143 N N . SER A 1 272 ? -1.090 -20.924 -14.593 1.00 70.56 272 SER A N 1
ATOM 2144 C CA . SER A 1 272 ? -1.026 -22.146 -15.397 1.00 70.56 272 SER A CA 1
ATOM 2145 C C . SER A 1 272 ? 0.262 -22.237 -16.209 1.00 70.56 272 SER A C 1
ATOM 2147 O O . SER A 1 272 ? 0.550 -23.286 -16.777 1.00 70.56 272 SER A O 1
ATOM 2149 N N . TRP A 1 273 ? 1.024 -21.143 -16.272 1.00 68.81 273 TRP A N 1
ATOM 2150 C CA . TRP A 1 273 ? 2.284 -21.106 -16.971 1.00 68.81 273 TRP A CA 1
ATOM 2151 C C . TRP A 1 273 ? 3.372 -21.782 -16.129 1.00 68.81 273 TRP A C 1
ATOM 2153 O O . TRP A 1 273 ? 3.904 -21.238 -15.169 1.00 68.81 273 TRP A O 1
ATOM 2163 N N . ASP A 1 274 ? 3.679 -23.011 -16.512 1.00 57.28 274 ASP A N 1
ATOM 2164 C CA . ASP A 1 274 ? 4.731 -23.881 -15.981 1.00 57.28 274 ASP A CA 1
ATOM 2165 C C . ASP A 1 274 ? 6.117 -23.607 -16.596 1.00 57.28 274 ASP A C 1
ATOM 2167 O O . ASP A 1 274 ? 7.148 -23.993 -16.041 1.00 57.28 274 ASP A O 1
ATOM 2171 N N . GLY A 1 275 ? 6.154 -22.898 -17.725 1.00 55.34 275 GLY A N 1
ATOM 2172 C CA . GLY A 1 275 ? 7.369 -22.436 -18.382 1.00 55.34 275 GLY A CA 1
ATOM 2173 C C . GLY A 1 275 ? 8.115 -21.398 -17.547 1.00 55.34 275 GLY A C 1
ATOM 2174 O O . GLY A 1 275 ? 7.813 -20.210 -17.602 1.00 55.34 275 GLY A O 1
ATOM 2175 N N . ASN A 1 276 ? 9.140 -21.837 -16.824 1.00 52.03 276 ASN A N 1
ATOM 2176 C CA . ASN A 1 276 ? 10.159 -20.952 -16.273 1.00 52.03 276 ASN A CA 1
ATOM 2177 C C . ASN A 1 276 ? 11.475 -21.139 -17.051 1.00 52.03 276 ASN A C 1
ATOM 2179 O O . ASN A 1 276 ? 11.751 -22.220 -17.571 1.00 52.03 276 ASN A O 1
ATOM 2183 N N . MET A 1 277 ? 12.290 -20.083 -17.139 1.00 46.94 277 MET A N 1
ATOM 2184 C CA . MET A 1 277 ? 13.556 -20.112 -17.893 1.00 46.94 277 MET A CA 1
ATOM 2185 C C . MET A 1 277 ? 14.631 -21.034 -17.280 1.00 46.94 277 MET A C 1
ATOM 2187 O O . MET A 1 277 ? 15.696 -21.182 -17.871 1.00 46.94 277 MET A O 1
ATOM 2191 N N . GLU A 1 278 ? 14.376 -21.650 -16.119 1.00 43.06 278 GLU A N 1
ATOM 2192 C CA . GLU A 1 278 ? 15.305 -22.566 -15.439 1.00 43.06 278 GLU A CA 1
ATOM 2193 C C . GLU A 1 278 ? 14.873 -24.050 -15.497 1.00 43.06 278 GLU A C 1
ATOM 2195 O O . GLU A 1 278 ? 15.686 -24.940 -15.244 1.00 43.06 278 GLU A O 1
ATOM 2200 N N . LYS A 1 279 ? 13.614 -24.341 -15.848 1.00 42.78 279 LYS A N 1
ATOM 2201 C CA . LYS A 1 279 ? 12.978 -25.665 -15.950 1.00 42.78 279 LYS A CA 1
AT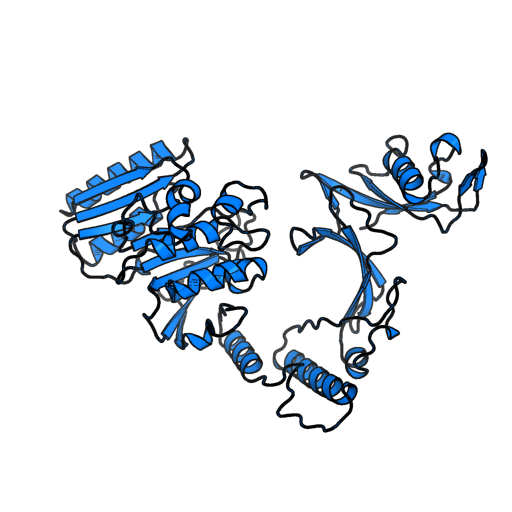OM 2202 C C . LYS A 1 279 ? 11.803 -25.603 -16.945 1.00 42.78 279 LYS A C 1
ATOM 2204 O O . LYS A 1 279 ? 10.675 -25.310 -16.540 1.00 42.78 279 LYS A O 1
ATOM 2209 N N . PRO A 1 280 ? 12.039 -25.924 -18.226 1.00 41.97 280 PRO A N 1
ATOM 2210 C CA . PRO A 1 280 ? 11.005 -26.001 -19.246 1.00 41.97 280 PRO A CA 1
ATOM 2211 C C . PRO A 1 280 ? 10.370 -27.400 -19.241 1.00 41.97 280 PRO A C 1
ATOM 2213 O O . PRO A 1 280 ? 10.791 -28.291 -19.967 1.00 41.97 280 PRO A O 1
ATOM 2216 N N . GLU A 1 281 ? 9.343 -27.643 -18.437 1.00 44.94 281 GLU A N 1
ATOM 2217 C CA . GLU A 1 281 ? 8.494 -28.835 -18.610 1.00 44.94 281 GLU A CA 1
ATOM 2218 C C . GLU A 1 281 ? 7.051 -28.315 -18.691 1.00 44.94 281 GLU A C 1
ATOM 2220 O O . GLU A 1 281 ? 6.529 -27.866 -17.675 1.00 44.94 281 GLU A O 1
ATOM 2225 N N . PRO A 1 282 ? 6.485 -28.225 -19.917 1.00 43.00 282 PRO A N 1
ATOM 2226 C CA . PRO A 1 282 ? 6.204 -29.388 -20.753 1.00 43.00 282 PRO A CA 1
ATOM 2227 C C . PRO A 1 282 ? 6.797 -29.288 -22.169 1.00 43.00 282 PRO A C 1
ATOM 2229 O O . PRO A 1 282 ? 6.458 -30.089 -23.041 1.00 43.00 282 PRO A O 1
ATOM 2232 N N . PHE A 1 283 ? 7.708 -28.346 -22.416 1.00 44.12 283 PHE A N 1
ATOM 2233 C CA . PHE A 1 283 ? 8.452 -28.265 -23.672 1.00 44.12 283 PHE A CA 1
ATOM 2234 C C . PHE A 1 283 ? 9.785 -28.992 -23.528 1.00 44.12 283 PHE A C 1
ATOM 2236 O O . PHE A 1 283 ? 10.846 -28.384 -23.558 1.00 44.12 283 PHE A O 1
ATOM 2243 N N . ARG A 1 284 ? 9.737 -30.324 -23.395 1.00 41.84 284 ARG A N 1
ATOM 2244 C CA . ARG A 1 284 ? 10.914 -31.143 -23.694 1.00 41.84 284 ARG A CA 1
ATOM 2245 C C . ARG A 1 284 ? 11.239 -31.007 -25.177 1.00 41.84 284 ARG A C 1
ATOM 2247 O O . ARG A 1 284 ? 10.803 -31.822 -25.990 1.00 41.84 284 ARG A O 1
ATOM 2254 N N . THR A 1 285 ? 12.053 -30.028 -25.527 1.00 44.12 285 THR A N 1
ATOM 2255 C CA . THR A 1 285 ? 13.016 -30.218 -26.599 1.00 44.12 285 THR A CA 1
ATOM 2256 C C . THR A 1 285 ? 14.321 -30.594 -25.905 1.00 44.12 285 THR A C 1
ATOM 2258 O O . THR A 1 285 ? 14.835 -29.867 -25.071 1.00 44.12 285 THR A O 1
ATOM 2261 N N . ASN A 1 286 ? 14.909 -31.745 -26.235 1.00 49.62 286 ASN A N 1
ATOM 2262 C CA . ASN A 1 286 ? 16.342 -31.968 -25.982 1.00 49.62 286 ASN A CA 1
ATOM 2263 C C . ASN A 1 286 ? 17.175 -31.082 -26.946 1.00 49.62 286 ASN A C 1
ATOM 2265 O O . ASN A 1 286 ? 18.117 -31.562 -27.575 1.00 49.62 286 ASN A O 1
ATOM 2269 N N . GLY A 1 287 ? 16.732 -29.842 -27.166 1.00 57.16 287 GLY A N 1
ATOM 2270 C CA . GLY A 1 287 ? 17.132 -28.951 -28.243 1.00 57.16 287 GLY A CA 1
ATOM 2271 C C . GLY A 1 287 ? 17.969 -27.781 -27.729 1.00 57.16 287 GLY A C 1
ATOM 2272 O O . GLY A 1 287 ? 18.089 -27.573 -26.523 1.00 57.16 287 GLY A O 1
ATOM 2273 N N . PRO A 1 288 ? 18.615 -27.031 -28.631 1.00 65.69 288 PRO A N 1
ATOM 2274 C CA . PRO A 1 288 ? 19.377 -25.845 -28.266 1.00 65.69 288 PRO A CA 1
ATOM 2275 C C . PRO A 1 288 ? 18.475 -24.768 -27.640 1.00 65.69 288 PRO A C 1
ATOM 2277 O O . PRO A 1 288 ? 17.331 -24.588 -28.045 1.00 65.69 288 PRO A O 1
ATOM 2280 N N . ARG A 1 289 ? 19.031 -24.001 -26.692 1.00 66.94 289 ARG A N 1
ATOM 2281 C CA . ARG A 1 289 ? 18.370 -22.910 -25.940 1.00 66.94 289 ARG A CA 1
ATOM 2282 C C . ARG A 1 289 ? 17.595 -21.908 -26.814 1.00 66.94 289 ARG A C 1
ATOM 2284 O O . ARG A 1 289 ? 16.611 -21.330 -26.362 1.00 66.94 289 ARG A O 1
ATOM 2291 N N . GLU A 1 290 ? 18.028 -21.708 -28.056 1.00 67.31 290 GLU A N 1
ATOM 2292 C CA . GLU A 1 290 ? 17.345 -20.858 -29.040 1.00 67.31 290 GLU A CA 1
ATOM 2293 C C . GLU A 1 290 ? 15.927 -21.365 -29.369 1.00 67.31 290 GLU A C 1
ATOM 2295 O O . GLU A 1 290 ? 14.988 -20.573 -29.402 1.00 67.31 290 GLU A O 1
ATOM 2300 N N . GLU A 1 291 ? 15.737 -22.680 -29.534 1.00 67.62 291 GLU A N 1
ATOM 2301 C CA . GLU A 1 291 ? 14.427 -23.276 -29.849 1.00 67.62 291 GLU A CA 1
ATOM 2302 C C . GLU A 1 291 ? 13.440 -23.148 -28.679 1.00 67.62 291 GLU A C 1
ATOM 2304 O O . GLU A 1 291 ? 12.243 -22.922 -28.883 1.00 67.62 291 GLU A O 1
ATOM 2309 N N . GLU A 1 292 ? 13.938 -23.261 -27.445 1.00 68.44 292 GLU A N 1
ATOM 2310 C CA . GLU A 1 292 ? 13.140 -23.052 -26.233 1.00 68.44 292 GLU A CA 1
ATOM 2311 C C . GLU A 1 292 ? 12.661 -21.596 -26.138 1.00 68.44 292 GLU A C 1
ATOM 2313 O O . GLU A 1 292 ? 11.473 -21.338 -25.915 1.00 68.44 292 GLU A O 1
ATOM 2318 N N . MET A 1 293 ? 13.565 -20.638 -26.372 1.00 70.50 293 MET A N 1
ATOM 2319 C CA . MET A 1 293 ? 13.254 -19.207 -26.318 1.00 70.50 293 MET A CA 1
ATOM 2320 C C . MET A 1 293 ? 12.253 -18.791 -27.403 1.00 70.50 293 MET A C 1
ATOM 2322 O O . MET A 1 293 ? 11.341 -17.997 -27.154 1.00 70.50 293 MET A O 1
ATOM 2326 N N . ASP A 1 294 ? 12.379 -19.361 -28.598 1.00 75.12 294 ASP A N 1
ATOM 2327 C CA . ASP A 1 294 ? 11.453 -19.150 -29.708 1.00 75.12 294 ASP A CA 1
ATOM 2328 C C . ASP A 1 294 ? 10.034 -19.652 -29.362 1.00 75.12 294 ASP A C 1
ATOM 2330 O O . ASP A 1 294 ? 9.035 -18.957 -29.592 1.00 75.12 294 ASP A O 1
ATOM 2334 N N . CYS A 1 295 ? 9.920 -20.817 -28.714 1.00 73.75 295 CYS A N 1
ATOM 2335 C CA . CYS A 1 295 ? 8.638 -21.352 -28.242 1.00 73.75 295 CYS A CA 1
ATOM 2336 C C . CYS A 1 295 ? 7.985 -20.462 -27.167 1.00 73.75 295 CYS A C 1
ATOM 2338 O O . CYS A 1 295 ? 6.782 -20.167 -27.233 1.00 73.75 295 CYS A O 1
ATOM 2340 N N . VAL A 1 296 ? 8.777 -19.988 -26.201 1.00 76.69 296 VAL A N 1
ATOM 2341 C CA . VAL A 1 296 ? 8.328 -19.051 -25.156 1.00 76.69 296 VAL A CA 1
ATOM 2342 C C . VAL A 1 296 ? 7.838 -17.744 -25.778 1.00 76.69 296 VAL A C 1
ATOM 2344 O O . VAL A 1 296 ? 6.739 -17.280 -25.468 1.00 76.69 296 VAL A O 1
ATOM 2347 N N . THR A 1 297 ? 8.600 -17.185 -26.718 1.00 79.62 297 THR A N 1
ATOM 2348 C CA . THR A 1 297 ? 8.265 -15.928 -27.398 1.00 79.62 297 THR A CA 1
ATOM 2349 C C . THR A 1 297 ? 6.950 -16.032 -28.176 1.00 79.62 297 THR A C 1
ATOM 2351 O O . THR A 1 297 ? 6.093 -15.151 -28.074 1.00 79.62 297 THR A O 1
ATOM 2354 N N . LYS A 1 298 ? 6.741 -17.123 -28.923 1.00 81.50 298 LYS A N 1
ATOM 2355 C CA . LYS A 1 298 ? 5.482 -17.371 -29.646 1.00 81.50 298 LYS A CA 1
ATOM 2356 C C . LYS A 1 298 ? 4.286 -17.477 -28.700 1.00 81.50 298 LYS A C 1
ATOM 2358 O O . LYS A 1 298 ? 3.233 -16.898 -28.972 1.00 81.50 298 LYS A O 1
ATOM 2363 N N . SER A 1 299 ? 4.457 -18.180 -27.583 1.00 79.62 299 SER A N 1
ATOM 2364 C CA . SER A 1 299 ? 3.414 -18.337 -26.562 1.00 79.62 299 SER A CA 1
ATOM 2365 C C . SER A 1 299 ? 3.048 -16.993 -25.929 1.00 79.62 299 SER A C 1
ATOM 2367 O O . SER A 1 299 ? 1.869 -16.661 -25.815 1.00 79.62 299 SER A O 1
ATOM 2369 N N . LEU A 1 300 ? 4.056 -16.175 -25.621 1.00 83.19 300 LEU A N 1
ATOM 2370 C CA . LEU A 1 300 ? 3.893 -14.809 -25.130 1.00 83.19 300 LEU A CA 1
ATOM 2371 C C . LEU A 1 300 ? 3.143 -13.910 -26.110 1.00 83.19 300 LEU A C 1
ATOM 2373 O O . LEU A 1 300 ? 2.207 -13.214 -25.719 1.00 83.19 300 LEU A O 1
ATOM 2377 N N . LYS A 1 301 ? 3.515 -13.944 -27.394 1.00 85.00 301 LYS A N 1
ATOM 2378 C CA . LYS A 1 301 ? 2.831 -13.164 -28.430 1.00 85.00 301 LYS A CA 1
ATOM 2379 C C . LYS A 1 301 ? 1.354 -13.538 -28.518 1.00 85.00 301 LYS A C 1
ATOM 2381 O O . LYS A 1 301 ? 0.497 -12.656 -28.510 1.00 85.00 301 LYS A O 1
ATOM 2386 N N . LYS A 1 302 ? 1.062 -14.839 -28.543 1.00 83.31 302 LYS A N 1
ATOM 2387 C CA . LYS A 1 302 ? -0.307 -15.353 -28.577 1.00 83.31 302 LYS A CA 1
ATOM 2388 C C . LYS A 1 302 ? -1.106 -14.913 -27.345 1.00 83.31 302 LYS A C 1
ATOM 2390 O O . LYS A 1 302 ? -2.219 -14.419 -27.496 1.00 83.31 302 LYS A O 1
ATOM 2395 N N . ALA A 1 303 ? -0.526 -15.019 -26.148 1.00 78.44 303 ALA A N 1
ATOM 2396 C CA . ALA A 1 303 ? -1.164 -14.572 -24.911 1.00 78.44 303 ALA A CA 1
ATOM 2397 C C . ALA A 1 303 ? -1.486 -13.068 -24.937 1.00 78.44 303 ALA A C 1
ATOM 2399 O O . ALA A 1 303 ? -2.596 -12.672 -24.579 1.00 78.44 303 ALA A O 1
ATOM 2400 N N . ALA A 1 304 ? -0.555 -12.232 -25.410 1.00 84.94 304 ALA A N 1
ATOM 2401 C CA . ALA A 1 304 ? -0.771 -10.792 -25.549 1.00 84.94 304 ALA A CA 1
ATOM 2402 C C . ALA A 1 304 ? -1.944 -10.468 -26.496 1.00 84.94 304 ALA A C 1
ATOM 2404 O O . ALA A 1 304 ? -2.766 -9.597 -26.195 1.00 84.94 304 ALA A O 1
ATOM 2405 N N . GLU A 1 305 ? -2.048 -11.184 -27.621 1.00 83.69 305 GLU A N 1
ATOM 2406 C CA . GLU A 1 305 ? -3.117 -11.013 -28.612 1.00 83.69 305 GLU A CA 1
ATOM 2407 C C . GLU A 1 305 ? -4.485 -11.489 -28.100 1.00 83.69 305 GLU A C 1
ATOM 2409 O O . GLU A 1 305 ? -5.477 -10.771 -28.251 1.00 83.69 305 GLU A O 1
ATOM 2414 N N . GLU A 1 306 ? -4.542 -12.662 -27.462 1.00 80.88 306 GLU A N 1
ATOM 2415 C CA . GLU A 1 306 ? -5.780 -13.242 -26.923 1.00 80.88 306 GLU A CA 1
ATOM 2416 C C . GLU A 1 306 ? -6.332 -12.418 -25.754 1.00 80.88 306 GLU A C 1
ATOM 2418 O O . GLU A 1 306 ? -7.518 -12.074 -25.730 1.00 80.88 306 GLU A O 1
ATOM 2423 N N . LEU A 1 307 ? -5.468 -12.037 -24.809 1.00 76.69 307 LEU A N 1
ATOM 2424 C CA . LEU A 1 307 ? -5.854 -11.260 -23.630 1.00 76.69 307 LEU A CA 1
ATOM 2425 C C . LEU A 1 307 ? -6.003 -9.763 -23.916 1.00 76.69 307 LEU A C 1
ATOM 2427 O O . LEU A 1 307 ? -6.567 -9.034 -23.093 1.00 76.69 307 LEU A O 1
ATOM 2431 N N . LYS A 1 308 ? -5.510 -9.284 -25.065 1.00 79.69 308 LYS A N 1
ATOM 2432 C CA . LYS A 1 308 ? -5.449 -7.860 -25.436 1.00 79.69 308 LYS A CA 1
ATOM 2433 C C . LYS A 1 308 ? -4.748 -7.009 -24.370 1.00 79.69 308 LYS A C 1
ATOM 2435 O O . LYS A 1 308 ? -5.236 -5.930 -24.017 1.00 79.69 308 LYS A O 1
ATOM 2440 N N . VAL A 1 309 ? -3.643 -7.515 -23.828 1.00 80.12 309 VAL A N 1
ATOM 2441 C CA . VAL A 1 309 ? -2.806 -6.824 -22.834 1.00 80.12 309 VAL A CA 1
ATOM 2442 C C . VAL A 1 309 ? -1.380 -6.680 -23.366 1.00 80.12 309 VAL A C 1
ATOM 2444 O O . VAL A 1 309 ? -0.888 -7.596 -24.025 1.00 80.12 309 VAL A O 1
ATOM 2447 N N . PRO A 1 310 ? -0.701 -5.548 -23.115 1.00 83.81 310 PRO A N 1
ATOM 2448 C CA . PRO A 1 310 ? 0.705 -5.421 -23.462 1.00 83.81 310 PRO A CA 1
ATOM 2449 C C . PRO A 1 310 ? 1.536 -6.334 -22.556 1.00 83.81 310 PRO A C 1
ATOM 2451 O O . PRO A 1 310 ? 1.416 -6.268 -21.334 1.00 83.81 310 PRO A O 1
ATOM 2454 N N . ILE A 1 311 ? 2.398 -7.157 -23.152 1.00 84.12 311 ILE A N 1
ATOM 2455 C CA . ILE A 1 311 ? 3.403 -7.922 -22.412 1.00 84.12 311 ILE A CA 1
ATOM 2456 C C . ILE A 1 311 ? 4.769 -7.294 -22.674 1.00 84.12 311 ILE A C 1
ATOM 2458 O O . ILE A 1 311 ? 5.179 -7.140 -23.824 1.00 84.12 311 ILE A O 1
ATOM 2462 N N . ILE A 1 312 ? 5.459 -6.923 -21.597 1.00 88.19 312 ILE A N 1
ATOM 2463 C CA . ILE A 1 312 ? 6.817 -6.380 -21.642 1.00 88.19 312 ILE A CA 1
ATOM 2464 C C . ILE A 1 312 ? 7.775 -7.496 -21.242 1.00 88.19 312 ILE A C 1
ATOM 2466 O O . ILE A 1 312 ? 7.652 -8.065 -20.159 1.00 88.19 312 ILE A O 1
ATOM 2470 N N . VAL A 1 313 ? 8.734 -7.790 -22.116 1.00 84.00 313 VAL A N 1
ATOM 2471 C CA . VAL A 1 313 ? 9.782 -8.787 -21.881 1.00 84.00 313 VAL A CA 1
ATOM 2472 C C . VAL A 1 313 ? 11.109 -8.059 -21.725 1.00 84.00 313 VAL A C 1
ATOM 2474 O O . VAL A 1 313 ? 11.458 -7.218 -22.552 1.00 84.00 313 VAL A O 1
ATOM 2477 N N . LEU A 1 314 ? 11.848 -8.380 -20.665 1.00 83.81 314 LEU A N 1
ATOM 2478 C CA . LEU A 1 314 ? 13.205 -7.881 -20.464 1.00 83.81 314 LEU A CA 1
ATOM 2479 C C . LEU A 1 314 ? 14.194 -8.896 -21.038 1.00 83.81 314 LEU A C 1
ATOM 2481 O O . LEU A 1 314 ? 14.202 -10.051 -20.624 1.00 83.81 314 LEU A O 1
ATOM 2485 N N . SER A 1 315 ? 15.031 -8.454 -21.976 1.00 79.94 315 SER A N 1
ATOM 2486 C CA . SER A 1 315 ? 16.126 -9.253 -22.530 1.00 79.94 315 SER A CA 1
ATOM 2487 C C . SER A 1 315 ? 17.454 -8.666 -22.082 1.00 79.94 315 SER A C 1
ATOM 2489 O O . SER A 1 315 ? 17.683 -7.463 -22.227 1.00 79.94 315 SER A O 1
ATOM 2491 N N . GLN A 1 316 ? 18.351 -9.511 -21.577 1.00 78.56 316 GLN A N 1
ATOM 2492 C CA . GLN A 1 316 ? 19.755 -9.129 -21.452 1.00 78.56 316 GLN A CA 1
ATOM 2493 C C . GLN A 1 316 ? 20.381 -9.078 -22.854 1.00 78.56 316 GLN A C 1
ATOM 2495 O O . GLN A 1 316 ? 19.976 -9.825 -23.744 1.00 78.56 316 GLN A O 1
ATOM 2500 N N . LEU A 1 317 ? 21.322 -8.157 -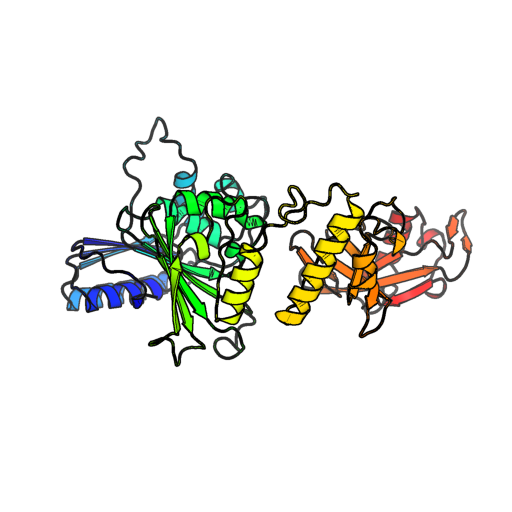23.066 1.00 80.50 317 LEU A N 1
ATOM 2501 C CA . LEU A 1 317 ? 22.039 -8.004 -24.335 1.00 80.50 317 LEU A CA 1
ATOM 2502 C C . LEU A 1 317 ? 23.451 -8.577 -24.195 1.00 80.50 317 LEU A C 1
ATOM 2504 O O . LEU A 1 317 ? 24.135 -8.281 -23.212 1.00 80.50 317 LEU A O 1
ATOM 2508 N N . GLN A 1 318 ? 23.915 -9.339 -25.185 1.00 77.62 318 GLN A N 1
ATOM 2509 C CA . GLN A 1 318 ? 25.282 -9.868 -25.211 1.00 77.62 318 GLN A CA 1
ATOM 2510 C C . GLN A 1 318 ? 26.184 -8.930 -26.010 1.00 77.62 318 GLN A C 1
ATOM 2512 O O . GLN A 1 318 ? 26.295 -9.041 -27.227 1.00 77.62 318 GLN A O 1
ATOM 2517 N N . ARG A 1 319 ? 26.808 -7.964 -25.327 1.00 77.19 319 ARG A N 1
ATOM 2518 C CA . ARG A 1 319 ? 27.540 -6.883 -25.999 1.00 77.19 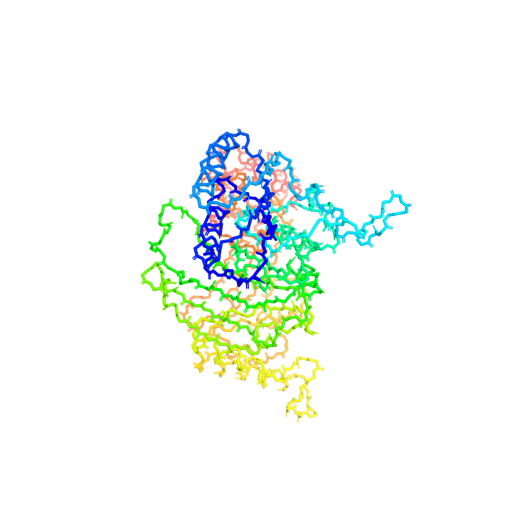319 ARG A CA 1
ATOM 2519 C C . ARG A 1 319 ? 28.651 -6.255 -25.166 1.00 77.19 319 ARG A C 1
ATOM 2521 O O . ARG A 1 319 ? 28.683 -6.374 -23.943 1.00 77.19 319 ARG A O 1
ATOM 2528 N N . GLY A 1 320 ? 29.533 -5.538 -25.860 1.00 69.81 320 GLY A N 1
ATOM 2529 C CA . GLY A 1 320 ? 30.517 -4.630 -25.272 1.00 69.81 320 GLY A CA 1
ATOM 2530 C C . GLY A 1 320 ? 29.934 -3.252 -24.901 1.00 69.81 320 GLY A C 1
ATOM 2531 O O . GLY A 1 320 ? 28.718 -3.056 -24.923 1.00 69.81 320 GLY A O 1
ATOM 2532 N N . PRO A 1 321 ? 30.788 -2.268 -24.570 1.00 69.56 321 PRO A N 1
ATOM 2533 C CA . PRO A 1 321 ? 30.369 -0.959 -24.056 1.00 69.56 321 PRO A CA 1
ATOM 2534 C C . PRO A 1 321 ? 29.765 -0.010 -25.105 1.00 69.56 321 PRO A C 1
ATOM 2536 O O . PRO A 1 321 ? 29.333 1.079 -24.736 1.00 69.56 321 PRO A O 1
ATOM 2539 N N . ASP A 1 322 ? 29.744 -0.391 -26.386 1.00 78.25 322 ASP A N 1
ATOM 2540 C CA . ASP A 1 322 ? 29.329 0.473 -27.501 1.00 78.25 322 ASP A CA 1
ATOM 2541 C C . ASP A 1 322 ? 27.844 0.879 -27.415 1.00 78.25 322 ASP A C 1
ATOM 2543 O O . ASP A 1 322 ? 27.157 0.558 -26.448 1.00 78.25 322 ASP A O 1
ATOM 2547 N N . ARG A 1 323 ? 27.265 1.490 -28.447 1.00 82.25 323 ARG A N 1
ATOM 2548 C CA . ARG A 1 323 ? 25.811 1.735 -28.524 1.00 82.25 323 ARG A CA 1
ATOM 2549 C C . ARG A 1 323 ? 25.045 0.468 -28.951 1.00 82.25 323 ARG A C 1
ATOM 2551 O O . ARG A 1 323 ? 25.487 -0.166 -29.908 1.00 82.25 323 ARG A O 1
ATOM 2558 N N . PRO A 1 324 ? 23.943 0.072 -28.278 1.00 86.19 324 PRO A N 1
ATOM 2559 C CA . PRO A 1 324 ? 23.267 -1.188 -28.534 1.00 86.19 324 PRO A CA 1
ATOM 2560 C C . PRO A 1 324 ? 22.574 -1.202 -29.882 1.00 86.19 324 PRO A C 1
ATOM 2562 O O . PRO A 1 324 ? 22.016 -0.202 -30.339 1.00 86.19 324 PRO A O 1
ATOM 2565 N N . GLN A 1 325 ? 22.614 -2.371 -30.497 1.00 86.44 325 GLN A N 1
ATOM 2566 C CA . GLN A 1 325 ? 22.050 -2.640 -31.802 1.00 86.44 325 GLN A CA 1
ATOM 2567 C C . GLN A 1 325 ? 21.125 -3.847 -31.741 1.00 86.44 325 GLN A C 1
ATOM 2569 O O . GLN A 1 325 ? 21.135 -4.642 -30.804 1.00 86.44 325 GLN A O 1
ATOM 2574 N N . MET A 1 326 ? 20.314 -3.985 -32.785 1.00 83.31 326 MET A N 1
ATOM 2575 C CA . MET A 1 326 ? 19.348 -5.072 -32.908 1.00 83.31 326 MET A CA 1
ATOM 2576 C C . MET A 1 326 ? 20.016 -6.458 -32.889 1.00 83.31 326 MET A C 1
ATOM 2578 O O . MET A 1 326 ? 19.415 -7.433 -32.437 1.00 83.31 326 MET A O 1
ATOM 2582 N N . ASP A 1 327 ? 21.265 -6.546 -33.348 1.00 83.56 327 ASP A N 1
ATOM 2583 C CA . ASP A 1 327 ? 22.044 -7.784 -33.378 1.00 83.56 327 ASP A CA 1
ATOM 2584 C C . ASP A 1 327 ? 22.521 -8.232 -31.991 1.00 83.56 327 ASP A C 1
ATOM 2586 O O . ASP A 1 327 ? 22.700 -9.428 -31.787 1.00 83.56 327 ASP A O 1
ATOM 2590 N N . ASP A 1 328 ? 22.582 -7.319 -31.014 1.00 83.25 328 ASP A N 1
ATOM 2591 C CA . ASP A 1 328 ? 22.999 -7.617 -29.634 1.00 83.25 328 ASP A CA 1
ATOM 2592 C C . ASP A 1 328 ? 21.963 -8.445 -28.847 1.00 83.25 328 ASP A C 1
ATOM 2594 O O . ASP A 1 328 ? 22.254 -8.963 -27.766 1.00 83.25 328 ASP A O 1
ATOM 2598 N N . ILE A 1 329 ? 20.738 -8.564 -29.369 1.00 79.25 329 ILE A N 1
ATOM 2599 C CA . ILE A 1 329 ? 19.733 -9.505 -28.867 1.00 79.25 329 ILE A CA 1
ATOM 2600 C C . ILE A 1 329 ? 20.084 -10.871 -29.470 1.00 79.25 329 ILE A C 1
ATOM 2602 O O . ILE A 1 329 ? 19.670 -11.202 -30.579 1.00 79.25 329 ILE A O 1
ATOM 2606 N N . SER A 1 330 ? 20.918 -11.640 -28.785 1.00 65.56 330 SER A N 1
ATOM 2607 C CA . SER A 1 330 ? 21.425 -12.925 -29.282 1.00 65.56 330 SER A CA 1
ATOM 2608 C C . SER A 1 330 ? 20.454 -14.085 -29.070 1.00 65.56 330 SER A C 1
ATOM 2610 O O . SER A 1 330 ? 20.494 -15.060 -29.808 1.00 65.56 330 SER A O 1
ATOM 2612 N N . ASP A 1 331 ? 19.581 -13.980 -28.067 1.00 63.62 331 ASP A N 1
ATOM 2613 C CA . ASP A 1 331 ? 18.974 -15.161 -27.445 1.00 63.62 331 ASP A CA 1
ATOM 2614 C C . ASP A 1 331 ? 17.684 -15.662 -28.127 1.00 63.62 331 ASP A C 1
ATOM 2616 O O . ASP A 1 331 ? 17.183 -16.717 -27.752 1.00 63.62 331 ASP A O 1
ATOM 2620 N N . SER A 1 332 ? 17.142 -14.954 -29.130 1.00 65.00 332 SER A N 1
ATOM 2621 C CA . SER A 1 332 ? 16.026 -15.453 -29.958 1.00 65.00 332 SER A CA 1
ATOM 2622 C C . SER A 1 332 ? 15.835 -14.646 -31.238 1.00 65.00 332 SER A C 1
ATOM 2624 O O . SER A 1 332 ? 15.769 -13.411 -31.227 1.00 65.00 332 SER A O 1
ATOM 2626 N N . LYS A 1 333 ? 15.679 -15.360 -32.356 1.00 72.81 333 LYS A N 1
ATOM 2627 C CA . LYS A 1 333 ? 15.282 -14.770 -33.636 1.00 72.81 333 LYS A CA 1
ATOM 2628 C C . LYS A 1 333 ? 13.811 -14.348 -33.606 1.00 72.81 333 LYS A C 1
ATOM 2630 O O . LYS A 1 333 ? 13.485 -13.245 -34.051 1.00 72.81 333 LYS A O 1
ATOM 2635 N N . ASP A 1 334 ? 12.944 -15.177 -33.029 1.00 76.81 334 ASP A N 1
ATOM 2636 C CA . ASP A 1 334 ? 11.510 -14.901 -32.951 1.00 76.81 334 ASP A CA 1
ATOM 2637 C C . ASP A 1 334 ? 11.200 -13.658 -32.112 1.00 76.81 334 ASP A C 1
ATOM 2639 O O . ASP A 1 334 ? 10.267 -12.925 -32.437 1.00 76.81 334 ASP A O 1
ATOM 2643 N N . LEU A 1 335 ? 11.988 -13.355 -31.074 1.00 80.38 335 LEU A N 1
ATOM 2644 C CA . LEU A 1 335 ? 11.783 -12.150 -30.261 1.00 80.38 335 LEU A CA 1
ATOM 2645 C C . LEU A 1 335 ? 11.935 -10.885 -31.109 1.00 80.38 335 LEU A C 1
ATOM 2647 O O . LEU A 1 335 ? 11.120 -9.965 -31.015 1.00 80.38 335 LEU A O 1
ATOM 2651 N N . LYS A 1 336 ? 12.914 -10.871 -32.020 1.00 85.12 336 LYS A N 1
ATOM 2652 C CA . LYS A 1 336 ? 13.110 -9.771 -32.974 1.00 85.12 336 LYS A CA 1
ATOM 2653 C C . LYS A 1 336 ? 11.966 -9.673 -33.974 1.00 85.12 336 LYS A C 1
ATOM 2655 O O . LYS A 1 336 ? 11.539 -8.568 -34.317 1.00 85.12 336 LYS A O 1
ATOM 2660 N N . GLU A 1 337 ? 11.473 -10.806 -34.464 1.00 85.50 337 GLU A N 1
ATOM 2661 C CA . GLU A 1 337 ? 10.460 -10.855 -35.521 1.00 85.50 337 GLU A CA 1
ATOM 2662 C C . GLU A 1 337 ? 9.043 -10.574 -34.998 1.00 85.50 337 GLU A C 1
ATOM 2664 O O . GLU A 1 337 ? 8.321 -9.776 -35.602 1.00 85.50 337 GLU A O 1
ATOM 2669 N N . LEU A 1 338 ? 8.667 -11.133 -33.846 1.00 87.19 338 LEU A N 1
ATOM 2670 C CA . LEU A 1 338 ? 7.305 -11.092 -33.297 1.00 87.19 338 LEU A CA 1
ATOM 2671 C C . LEU A 1 338 ? 7.011 -9.865 -32.427 1.00 87.19 338 LEU A C 1
ATOM 2673 O O . LEU A 1 338 ? 5.845 -9.467 -32.314 1.00 87.19 338 LEU A O 1
ATOM 2677 N N . ALA A 1 339 ? 8.034 -9.250 -31.820 1.00 89.38 339 ALA A N 1
ATOM 2678 C CA . ALA A 1 339 ? 7.839 -8.061 -30.996 1.00 89.38 339 ALA A CA 1
ATOM 2679 C C . ALA A 1 339 ? 7.261 -6.904 -31.824 1.00 89.38 339 ALA A C 1
ATOM 2681 O O . ALA A 1 339 ? 7.776 -6.571 -32.897 1.00 89.38 339 ALA A O 1
ATOM 2682 N N . ASP A 1 340 ? 6.201 -6.269 -31.318 1.00 91.81 340 ASP A N 1
ATOM 2683 C CA . ASP A 1 340 ? 5.595 -5.106 -31.974 1.00 91.81 340 ASP A CA 1
ATOM 2684 C C . ASP A 1 340 ? 6.466 -3.854 -31.827 1.00 91.81 340 ASP A C 1
ATOM 2686 O O . ASP A 1 340 ? 6.511 -3.027 -32.740 1.00 91.81 340 ASP A O 1
ATOM 2690 N N . VAL A 1 341 ? 7.153 -3.731 -30.688 1.00 91.75 341 VAL A N 1
ATOM 2691 C CA . VAL A 1 341 ? 8.057 -2.631 -30.344 1.00 91.75 341 VAL A CA 1
ATOM 2692 C C . VAL A 1 341 ? 9.307 -3.210 -29.686 1.00 91.75 341 VAL A C 1
ATOM 2694 O O . VAL A 1 341 ? 9.203 -4.105 -28.851 1.00 91.75 341 VAL A O 1
ATOM 2697 N N . ILE A 1 342 ? 10.481 -2.697 -30.053 1.00 91.19 342 ILE A N 1
ATOM 2698 C CA . ILE A 1 342 ? 11.762 -3.058 -29.435 1.00 91.19 342 ILE A CA 1
ATOM 2699 C C . ILE A 1 342 ? 12.460 -1.774 -29.019 1.00 91.19 342 ILE A C 1
ATOM 2701 O O . ILE A 1 342 ? 12.699 -0.896 -29.851 1.00 91.19 342 ILE A O 1
ATOM 2705 N N . ILE A 1 343 ? 12.772 -1.685 -27.729 1.00 90.56 343 ILE A N 1
ATOM 2706 C CA . ILE A 1 343 ? 13.427 -0.536 -27.113 1.00 90.56 343 ILE A CA 1
ATOM 2707 C C . ILE A 1 343 ? 14.757 -1.018 -26.543 1.00 90.56 343 ILE A C 1
ATOM 2709 O O . ILE A 1 343 ? 14.785 -1.877 -25.665 1.00 90.56 343 ILE A O 1
ATOM 2713 N N . LEU A 1 344 ? 15.855 -0.471 -27.054 1.00 88.50 344 LEU A N 1
ATOM 2714 C CA . LEU A 1 344 ? 17.196 -0.717 -26.544 1.00 88.50 344 LEU A CA 1
ATOM 2715 C C . LEU A 1 344 ? 17.581 0.445 -25.636 1.00 88.50 344 LEU A C 1
ATOM 2717 O O . LEU A 1 344 ? 17.543 1.603 -26.048 1.00 88.50 344 LEU A O 1
ATOM 2721 N N . MET A 1 345 ? 17.948 0.131 -24.400 1.00 83.31 345 MET A N 1
ATOM 2722 C CA . MET A 1 345 ? 18.401 1.126 -23.436 1.00 83.31 345 MET A CA 1
ATOM 2723 C C . MET A 1 345 ? 19.921 1.226 -23.476 1.00 83.31 345 MET A C 1
ATOM 2725 O O . MET A 1 345 ? 20.625 0.219 -23.375 1.00 83.31 345 MET A O 1
ATOM 2729 N N . HIS A 1 346 ? 20.430 2.445 -23.606 1.00 78.12 346 HIS A N 1
ATOM 2730 C CA . HIS A 1 346 ? 21.851 2.737 -23.593 1.00 78.12 346 HIS A CA 1
ATOM 2731 C C . HIS A 1 346 ? 22.159 3.861 -22.618 1.00 78.12 346 HIS A C 1
ATOM 2733 O O . HIS A 1 346 ? 21.485 4.883 -22.583 1.00 78.12 346 HIS A O 1
ATOM 2739 N N . ASN A 1 347 ? 23.241 3.705 -21.865 1.00 66.75 347 ASN A N 1
ATOM 2740 C CA . ASN A 1 347 ? 23.689 4.723 -20.918 1.00 66.75 347 ASN A CA 1
ATOM 2741 C C . ASN A 1 347 ? 24.502 5.854 -21.586 1.00 66.75 347 ASN A C 1
ATOM 2743 O O . ASN A 1 347 ? 25.141 6.628 -20.883 1.00 66.75 347 ASN A O 1
ATOM 2747 N N . GLY A 1 348 ? 24.494 5.947 -22.924 1.00 59.78 348 GLY A N 1
ATOM 2748 C CA . GLY A 1 348 ? 25.164 7.002 -23.686 1.00 59.78 348 GLY A CA 1
ATOM 2749 C C . GLY A 1 348 ? 26.674 7.113 -23.430 1.00 59.78 348 GLY A C 1
ATOM 2750 O O . GLY A 1 348 ? 27.339 6.170 -22.993 1.00 59.78 348 GLY A O 1
ATOM 2751 N N . ILE A 1 349 ? 27.221 8.303 -23.703 1.00 43.53 349 ILE A N 1
ATOM 2752 C CA . ILE A 1 349 ? 28.617 8.657 -23.415 1.00 43.53 349 ILE A CA 1
ATOM 2753 C C . ILE A 1 349 ? 28.703 9.144 -21.962 1.00 43.53 349 ILE A C 1
ATOM 2755 O O . ILE A 1 349 ? 28.705 10.338 -21.690 1.00 43.53 349 ILE A O 1
ATOM 2759 N N . GLY A 1 350 ? 28.808 8.197 -21.033 1.00 43.41 350 GLY A N 1
ATOM 2760 C CA . GLY A 1 350 ? 29.238 8.458 -19.663 1.00 43.41 350 GLY A CA 1
ATOM 2761 C C . GLY A 1 350 ? 28.114 8.725 -18.665 1.00 43.41 350 GLY A C 1
ATOM 2762 O O . GLY A 1 350 ? 27.080 9.310 -18.959 1.00 43.41 350 GLY A O 1
ATOM 2763 N N . TRP A 1 351 ? 28.358 8.282 -17.434 1.00 41.31 351 TRP A N 1
ATOM 2764 C CA . TRP A 1 351 ? 27.529 8.513 -16.258 1.00 41.31 351 TRP A CA 1
ATOM 2765 C C . TRP A 1 351 ? 27.531 10.002 -15.876 1.00 41.31 351 TRP A C 1
ATOM 2767 O O . TRP A 1 351 ? 28.128 10.388 -14.870 1.00 41.31 351 TRP A O 1
ATOM 2777 N N . ASP A 1 352 ? 26.894 10.857 -16.669 1.00 49.91 352 ASP A N 1
ATOM 2778 C CA . ASP A 1 352 ? 26.642 12.239 -16.282 1.00 49.91 352 ASP A CA 1
ATOM 2779 C C . ASP A 1 352 ? 25.581 12.236 -15.174 1.00 49.91 352 ASP A C 1
ATOM 2781 O O . ASP A 1 352 ? 24.382 12.312 -15.421 1.00 49.91 352 ASP A O 1
ATOM 2785 N N . LYS A 1 353 ? 26.032 12.123 -13.919 1.00 47.47 353 LYS A N 1
ATOM 2786 C CA . LYS A 1 353 ? 25.234 12.518 -12.757 1.00 47.47 353 LYS A CA 1
ATOM 2787 C C . LYS A 1 353 ? 25.135 14.035 -12.778 1.00 47.47 353 LYS A C 1
ATOM 2789 O O . LYS A 1 353 ? 26.019 14.716 -12.258 1.00 47.47 353 LYS A O 1
ATOM 2794 N N . ILE A 1 354 ? 24.067 14.562 -13.355 1.00 48.81 354 ILE A N 1
ATOM 2795 C CA . ILE A 1 354 ? 23.652 15.931 -13.064 1.00 48.81 354 ILE A CA 1
ATOM 2796 C C . ILE A 1 354 ? 22.669 15.826 -11.900 1.00 48.81 354 ILE A C 1
ATOM 2798 O O . ILE A 1 354 ? 21.642 15.165 -12.023 1.00 48.81 354 ILE A O 1
ATOM 2802 N N . ASP A 1 355 ? 23.051 16.342 -10.731 1.00 48.69 355 ASP A N 1
ATOM 2803 C CA . ASP A 1 355 ? 22.264 16.271 -9.486 1.00 48.69 355 ASP A CA 1
ATOM 2804 C C . ASP A 1 355 ? 21.760 14.857 -9.109 1.00 48.69 355 ASP A C 1
ATOM 2806 O O . ASP A 1 355 ? 20.746 14.674 -8.440 1.00 48.69 355 ASP A O 1
ATOM 2810 N N . GLY A 1 356 ? 22.494 13.812 -9.513 1.00 51.06 356 GLY A N 1
ATOM 2811 C CA . GLY A 1 356 ? 22.158 12.416 -9.215 1.00 51.06 356 GLY A CA 1
ATOM 2812 C C . GLY A 1 356 ? 21.166 11.747 -10.175 1.00 51.06 356 GLY A C 1
ATOM 2813 O O . GLY A 1 356 ? 20.814 10.593 -9.928 1.00 51.06 356 GLY A O 1
ATOM 2814 N N . GLN A 1 357 ? 20.765 12.415 -11.259 1.00 53.16 357 GLN A N 1
ATOM 2815 C CA . GLN A 1 357 ? 19.946 11.850 -12.339 1.00 53.16 357 GLN A CA 1
ATOM 2816 C C . GLN A 1 357 ? 20.831 11.351 -13.485 1.00 53.16 357 GLN A C 1
ATOM 2818 O O . GLN A 1 357 ? 21.901 11.908 -13.725 1.00 53.16 357 GLN A O 1
ATOM 2823 N N . ILE A 1 358 ? 20.407 10.280 -14.164 1.00 58.38 358 ILE A N 1
ATOM 2824 C CA . ILE A 1 358 ? 21.119 9.690 -15.308 1.00 58.38 358 ILE A CA 1
ATOM 2825 C C . ILE A 1 358 ? 20.332 9.986 -16.572 1.00 58.38 358 ILE A C 1
ATOM 2827 O O . ILE A 1 358 ? 19.162 9.634 -16.642 1.00 58.38 358 ILE A O 1
ATOM 2831 N N . ILE A 1 359 ? 20.959 10.561 -17.592 1.00 62.38 359 ILE A N 1
ATOM 2832 C CA . ILE A 1 359 ? 20.330 10.664 -18.911 1.00 62.38 359 ILE A CA 1
ATOM 2833 C C . ILE A 1 359 ? 20.575 9.345 -19.646 1.00 62.38 359 ILE A C 1
ATOM 2835 O O . ILE A 1 359 ? 21.715 8.981 -19.928 1.00 62.38 359 ILE A O 1
ATOM 2839 N N . GLY A 1 360 ? 19.501 8.599 -19.888 1.00 68.94 360 GLY A N 1
ATOM 2840 C CA . GLY A 1 360 ? 19.510 7.358 -20.647 1.00 68.94 360 GLY A CA 1
ATOM 2841 C C . GLY A 1 360 ? 19.030 7.595 -22.073 1.00 68.94 360 GLY A C 1
ATOM 2842 O O . GLY A 1 360 ? 18.042 8.289 -22.309 1.00 68.94 360 GLY A O 1
ATOM 2843 N N . GLU A 1 361 ? 19.711 6.984 -23.030 1.00 75.31 361 GLU A N 1
ATOM 2844 C CA . GLU A 1 361 ? 19.282 6.927 -24.417 1.00 75.31 361 GLU A CA 1
ATOM 2845 C C . GLU A 1 361 ? 18.361 5.710 -24.615 1.00 75.31 361 GLU A C 1
ATOM 2847 O O . GLU A 1 361 ? 18.751 4.563 -24.395 1.00 75.31 361 GLU A O 1
ATOM 2852 N N . PHE A 1 362 ? 17.132 5.959 -25.054 1.00 83.38 362 PHE A N 1
ATOM 2853 C CA . PHE A 1 362 ? 16.138 4.951 -25.405 1.00 83.38 362 PHE A CA 1
ATOM 2854 C C . PHE A 1 362 ? 16.024 4.877 -26.921 1.00 83.38 362 PHE A C 1
ATOM 2856 O O . PHE A 1 362 ? 15.509 5.781 -27.579 1.00 83.38 362 PHE A O 1
ATOM 2863 N N . ILE A 1 363 ? 16.515 3.787 -27.494 1.00 87.75 363 ILE A N 1
ATOM 2864 C CA . ILE A 1 363 ? 16.540 3.569 -28.935 1.00 87.75 363 ILE A CA 1
ATOM 2865 C C . ILE A 1 363 ? 15.354 2.678 -29.294 1.00 87.75 363 ILE A C 1
ATOM 2867 O O . ILE A 1 363 ? 15.359 1.477 -29.028 1.00 87.75 363 ILE A O 1
ATOM 2871 N N . ILE A 1 364 ? 14.335 3.258 -29.921 1.00 90.25 364 ILE A N 1
ATOM 2872 C CA . ILE A 1 364 ? 13.215 2.521 -30.505 1.00 90.25 364 ILE A CA 1
ATOM 2873 C C . ILE A 1 364 ? 13.724 1.881 -31.799 1.00 90.25 364 ILE A C 1
ATOM 2875 O O . ILE A 1 364 ? 13.669 2.483 -32.872 1.00 90.25 364 ILE A O 1
ATOM 2879 N N . ALA A 1 365 ? 14.267 0.670 -31.681 1.00 89.69 365 ALA A N 1
ATOM 2880 C CA . ALA A 1 365 ? 14.886 -0.067 -32.780 1.00 89.69 365 ALA A CA 1
ATOM 2881 C C . ALA A 1 365 ? 13.845 -0.689 -33.723 1.00 89.69 365 ALA A C 1
ATOM 2883 O O . ALA A 1 365 ? 14.105 -0.877 -34.911 1.00 89.69 365 ALA A O 1
ATOM 2884 N N . LYS A 1 366 ? 12.648 -0.982 -33.204 1.00 91.88 366 LYS A N 1
ATOM 2885 C CA . LYS A 1 366 ? 11.509 -1.483 -33.977 1.00 91.88 366 LYS A CA 1
ATOM 2886 C C . LYS A 1 366 ? 10.219 -0.890 -33.435 1.00 91.88 366 LYS A C 1
ATOM 2888 O O . LYS A 1 366 ? 10.027 -0.839 -32.224 1.00 91.88 366 LYS A O 1
ATOM 2893 N N . ASN A 1 367 ? 9.326 -0.492 -34.334 1.00 92.19 367 ASN A N 1
ATOM 2894 C CA . ASN A 1 367 ? 7.958 -0.115 -34.009 1.00 92.19 367 ASN A CA 1
ATOM 2895 C C . ASN A 1 367 ? 7.060 -0.421 -35.212 1.00 92.19 367 ASN A C 1
ATOM 2897 O O . ASN A 1 367 ? 7.163 0.218 -36.253 1.00 92.19 367 ASN A O 1
ATOM 2901 N N . THR A 1 368 ? 6.193 -1.422 -35.090 1.00 88.81 368 THR A N 1
ATOM 2902 C CA . THR A 1 368 ? 5.313 -1.863 -36.189 1.00 88.81 368 THR A CA 1
ATOM 2903 C C . THR A 1 368 ? 4.177 -0.883 -36.493 1.00 88.81 368 THR A C 1
ATOM 2905 O O . THR A 1 368 ? 3.552 -0.985 -37.547 1.00 88.81 368 THR A O 1
ATOM 2908 N N . ARG A 1 369 ? 3.889 0.063 -35.585 1.00 87.12 369 ARG A N 1
ATOM 2909 C CA . ARG A 1 369 ? 2.747 0.992 -35.675 1.00 87.12 369 ARG A CA 1
ATOM 2910 C C . ARG A 1 369 ? 3.132 2.460 -35.475 1.00 87.12 369 ARG A C 1
ATOM 2912 O O . ARG A 1 369 ? 2.265 3.285 -35.199 1.00 87.12 369 ARG A O 1
ATOM 2919 N N . GLY A 1 370 ? 4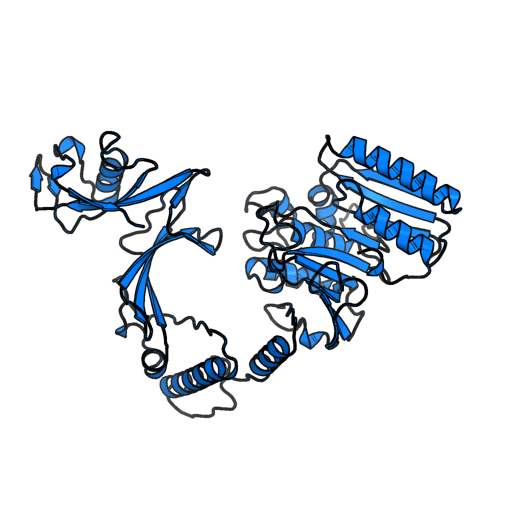.410 2.803 -35.592 1.00 86.94 370 GLY A N 1
ATOM 2920 C CA . GLY A 1 370 ? 4.875 4.161 -35.345 1.00 86.94 370 GLY A CA 1
ATOM 2921 C C . GLY A 1 370 ? 6.320 4.379 -35.759 1.00 86.94 370 GLY A C 1
ATOM 2922 O O . GLY A 1 370 ? 6.940 3.528 -36.392 1.00 86.94 370 GLY A O 1
ATOM 2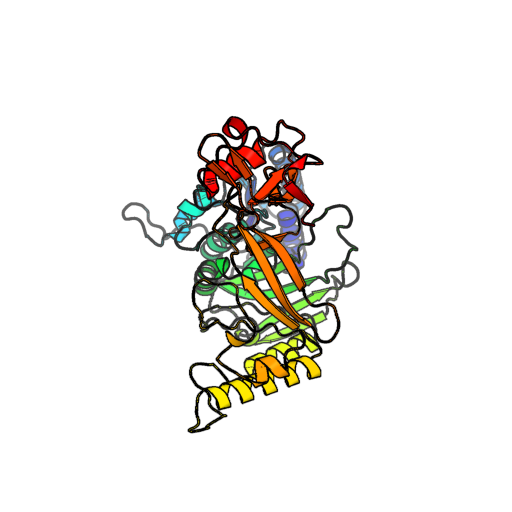923 N N . ASN A 1 371 ? 6.848 5.544 -35.398 1.00 82.69 371 ASN A N 1
ATOM 2924 C CA . ASN A 1 371 ? 8.207 5.917 -35.759 1.00 82.69 371 ASN A CA 1
ATOM 2925 C C . ASN A 1 371 ? 9.234 5.138 -34.932 1.00 82.69 371 ASN A C 1
ATOM 2927 O O . ASN A 1 371 ? 9.019 4.830 -33.756 1.00 82.69 371 ASN A O 1
ATOM 2931 N N . ILE A 1 372 ? 10.362 4.863 -35.580 1.00 89.00 372 ILE A N 1
ATOM 2932 C CA . ILE A 1 372 ? 11.614 4.478 -34.934 1.00 89.00 372 ILE A CA 1
ATOM 2933 C C . ILE A 1 372 ? 12.449 5.731 -34.674 1.00 89.00 372 ILE A C 1
ATOM 2935 O O . ILE A 1 372 ? 12.264 6.760 -35.330 1.00 89.00 372 ILE A O 1
ATOM 2939 N N . GLY A 1 373 ? 13.384 5.643 -33.738 1.00 82.69 373 GLY A N 1
ATOM 2940 C CA . GLY A 1 373 ? 14.249 6.763 -33.403 1.00 82.69 373 GLY A CA 1
ATOM 2941 C C . GLY A 1 373 ? 14.834 6.645 -32.011 1.00 82.69 373 GLY A C 1
ATOM 2942 O O . GLY A 1 373 ? 14.682 5.634 -31.330 1.00 82.69 373 GLY A O 1
ATOM 2943 N N . THR A 1 374 ? 15.503 7.708 -31.600 1.00 79.69 374 THR A N 1
ATOM 2944 C CA . THR A 1 374 ? 16.119 7.812 -30.286 1.00 79.69 374 THR A CA 1
ATOM 2945 C C . THR A 1 374 ? 15.390 8.864 -29.475 1.00 79.69 374 THR A C 1
ATOM 2947 O O . THR A 1 374 ? 15.189 9.976 -29.958 1.00 79.69 374 THR A O 1
ATOM 2950 N N . VAL A 1 375 ? 15.052 8.515 -28.240 1.00 76.25 375 VAL A N 1
ATOM 2951 C CA . VAL A 1 375 ? 14.553 9.440 -27.227 1.00 76.25 375 VAL A CA 1
ATOM 2952 C C . VAL A 1 375 ? 15.563 9.467 -26.091 1.00 76.25 375 VAL A C 1
ATOM 2954 O O . VAL A 1 375 ? 16.028 8.421 -25.648 1.00 76.25 375 VAL A O 1
ATOM 2957 N N . GLU A 1 376 ? 15.924 10.653 -25.624 1.00 70.56 376 GLU A N 1
ATOM 2958 C CA . GLU A 1 376 ? 16.742 10.793 -24.423 1.00 70.56 376 GLU A CA 1
ATOM 2959 C C . GLU A 1 376 ? 15.820 11.069 -23.248 1.00 70.56 376 GLU A C 1
ATOM 2961 O O . GLU A 1 376 ? 15.032 12.009 -23.287 1.00 70.56 376 GLU A O 1
ATOM 2966 N N . LEU A 1 377 ? 15.897 10.222 -22.225 1.00 71.00 377 LEU A N 1
ATOM 2967 C CA . LEU A 1 377 ? 15.078 10.338 -21.028 1.00 71.00 377 LEU A CA 1
ATOM 2968 C C . LEU A 1 377 ? 15.970 10.512 -19.812 1.00 71.00 377 LEU A C 1
ATOM 2970 O O . LEU A 1 377 ? 16.992 9.845 -19.650 1.00 71.00 377 LEU A O 1
ATOM 2974 N N . THR A 1 378 ? 15.527 11.362 -18.904 1.00 68.25 378 THR A N 1
ATOM 2975 C CA . THR A 1 378 ? 16.131 11.500 -17.590 1.00 68.25 378 THR A CA 1
ATOM 2976 C C . THR A 1 378 ? 15.603 10.405 -16.680 1.00 68.25 378 THR A C 1
ATOM 2978 O O . THR A 1 378 ? 14.409 10.315 -16.408 1.00 68.25 378 THR A O 1
ATOM 2981 N N . CYS A 1 379 ? 16.497 9.554 -16.206 1.00 60.66 379 CYS A N 1
ATOM 2982 C CA . CYS A 1 379 ? 16.217 8.484 -15.274 1.00 60.66 379 CYS A CA 1
ATOM 2983 C C . CYS A 1 379 ? 16.546 8.920 -13.845 1.00 60.66 379 CYS A C 1
ATOM 2985 O O . CYS A 1 379 ? 17.708 9.141 -13.483 1.00 60.66 379 CYS A O 1
ATOM 2987 N N . ASP A 1 380 ? 15.515 8.969 -13.007 1.00 61.91 380 ASP A N 1
ATOM 2988 C CA . ASP A 1 380 ? 15.680 8.958 -11.561 1.00 61.91 380 ASP A CA 1
ATOM 2989 C C . ASP A 1 380 ? 15.735 7.501 -11.094 1.00 61.91 380 ASP A C 1
ATOM 2991 O O . ASP A 1 380 ? 14.712 6.876 -10.795 1.00 61.91 380 ASP A O 1
ATOM 2995 N N . LEU A 1 381 ? 16.953 6.960 -11.021 1.00 59.94 381 LEU A N 1
ATOM 2996 C CA . LEU A 1 381 ? 17.187 5.598 -10.540 1.00 59.94 381 LEU A CA 1
ATOM 2997 C C . LEU A 1 381 ? 16.754 5.383 -9.086 1.00 59.94 381 LEU A C 1
ATOM 2999 O O . LEU A 1 381 ? 16.496 4.244 -8.707 1.00 59.94 381 LEU A O 1
ATOM 3003 N N . LYS A 1 382 ? 16.672 6.435 -8.258 1.00 51.38 382 LYS A N 1
ATOM 3004 C CA . LYS A 1 382 ? 16.169 6.290 -6.883 1.00 51.38 382 LYS A CA 1
ATOM 3005 C C . LYS A 1 382 ? 14.664 6.046 -6.893 1.00 51.38 382 LYS A C 1
ATOM 3007 O O . LYS A 1 382 ? 14.157 5.307 -6.057 1.00 51.38 382 LYS A O 1
ATOM 3012 N N . GLN A 1 383 ? 13.950 6.655 -7.838 1.00 50.41 383 GLN A N 1
ATOM 3013 C CA . GLN A 1 383 ? 12.498 6.531 -7.950 1.00 50.41 383 GLN A CA 1
ATOM 3014 C C . GLN A 1 383 ? 12.023 5.487 -8.965 1.00 50.41 383 GLN A C 1
ATOM 3016 O O . GLN A 1 383 ? 10.830 5.182 -8.960 1.00 50.41 383 GLN A O 1
ATOM 3021 N N . GLY A 1 384 ? 12.909 4.964 -9.816 1.00 60.25 384 GLY A N 1
ATOM 3022 C CA . GLY A 1 384 ? 12.550 4.083 -10.930 1.00 60.25 384 GLY A CA 1
ATOM 3023 C C . GLY A 1 384 ? 11.679 4.784 -11.976 1.00 60.25 384 GLY A C 1
ATOM 3024 O O . GLY A 1 384 ? 10.809 4.154 -12.571 1.00 60.25 384 GLY A O 1
ATOM 3025 N N . LYS A 1 385 ? 11.854 6.100 -12.150 1.00 58.88 385 LYS A N 1
ATOM 3026 C CA . LYS A 1 385 ? 11.041 6.927 -13.051 1.00 58.88 385 LYS A CA 1
ATOM 3027 C C . LYS A 1 385 ? 11.881 7.496 -14.183 1.00 58.88 385 LYS A C 1
ATOM 3029 O O . LYS A 1 385 ? 13.049 7.831 -13.990 1.00 58.88 385 LYS A O 1
ATOM 3034 N N . PHE A 1 386 ? 11.244 7.634 -15.338 1.00 69.06 386 PHE A N 1
ATOM 3035 C CA . PHE A 1 386 ? 11.804 8.274 -16.518 1.00 69.06 386 PHE A CA 1
ATOM 3036 C C . PHE A 1 386 ? 11.001 9.532 -16.828 1.00 69.06 386 PHE A C 1
ATOM 3038 O O . PHE A 1 386 ? 9.772 9.510 -16.766 1.00 69.06 386 PHE A O 1
ATOM 3045 N N . TYR A 1 387 ? 11.701 10.609 -17.148 1.00 64.12 387 TYR A N 1
ATOM 3046 C CA . TYR A 1 387 ? 11.130 11.912 -17.447 1.00 64.12 387 TYR A CA 1
ATOM 3047 C C . TYR A 1 387 ? 11.708 12.424 -18.762 1.00 64.12 387 TYR A C 1
ATOM 3049 O O . TYR A 1 387 ? 12.891 12.225 -19.037 1.00 64.12 387 TYR A O 1
ATOM 3057 N N . GLU A 1 388 ? 10.892 13.105 -19.561 1.00 61.00 388 GLU A N 1
ATOM 3058 C CA . GLU A 1 388 ? 11.396 13.870 -20.709 1.00 61.00 388 GLU A CA 1
ATOM 3059 C C . GLU A 1 388 ? 12.214 15.087 -20.236 1.00 61.00 388 GLU A C 1
ATOM 3061 O O . GLU A 1 388 ? 13.204 15.454 -20.861 1.00 61.00 388 GLU A O 1
ATOM 3066 N N . GLU A 1 389 ? 11.865 15.662 -19.078 1.00 60.38 389 GLU A N 1
ATOM 3067 C CA . GLU A 1 389 ? 12.515 16.843 -18.500 1.00 60.38 389 GLU A CA 1
ATOM 3068 C C . GLU A 1 389 ? 13.361 16.494 -17.260 1.00 60.38 389 GLU A C 1
ATOM 3070 O O . GLU A 1 389 ? 13.040 15.581 -16.499 1.00 60.38 389 GLU A O 1
ATOM 3075 N N . ILE A 1 390 ? 14.444 17.241 -17.026 1.00 57.06 390 ILE A N 1
ATOM 3076 C CA . ILE A 1 390 ? 15.283 17.103 -15.824 1.00 57.06 390 ILE A CA 1
ATOM 3077 C C . ILE A 1 390 ? 14.606 17.892 -14.697 1.00 57.06 390 ILE A C 1
ATOM 3079 O O . ILE A 1 390 ? 14.295 19.064 -14.881 1.00 57.06 390 ILE A O 1
ATOM 3083 N N . ILE A 1 391 ? 14.373 17.297 -13.525 1.00 55.12 391 ILE A N 1
ATOM 3084 C CA . ILE A 1 391 ? 13.737 17.996 -12.389 1.00 55.12 391 ILE A CA 1
ATOM 3085 C C . ILE A 1 391 ? 14.766 18.143 -11.270 1.00 55.12 391 ILE A C 1
ATOM 3087 O O . ILE A 1 391 ? 15.092 17.151 -10.628 1.00 55.12 391 ILE A O 1
ATOM 3091 N N . SER A 1 392 ? 15.260 19.353 -11.001 1.00 54.19 392 SER A N 1
ATOM 3092 C CA . SER A 1 392 ? 16.171 19.616 -9.871 1.00 54.19 392 SER A CA 1
ATOM 3093 C C . SER A 1 392 ? 15.516 20.600 -8.901 1.00 54.19 392 SER A C 1
ATOM 3095 O O . SER A 1 392 ? 15.019 21.640 -9.328 1.00 54.19 392 SER A O 1
ATOM 3097 N N . ASP A 1 393 ? 15.426 20.240 -7.617 1.00 56.59 393 ASP A N 1
ATOM 3098 C CA . ASP A 1 393 ? 14.836 21.054 -6.537 1.00 56.59 393 ASP A CA 1
ATOM 3099 C C . ASP A 1 393 ? 13.443 21.655 -6.841 1.00 56.59 393 ASP A C 1
ATOM 3101 O O . ASP A 1 393 ? 13.128 22.785 -6.470 1.00 56.59 393 ASP A O 1
ATOM 3105 N N . GLY A 1 394 ? 12.583 20.902 -7.537 1.00 54.78 394 GLY A N 1
ATOM 3106 C CA . GLY A 1 394 ? 11.232 21.350 -7.909 1.00 54.78 394 GLY A CA 1
ATOM 3107 C C . GLY A 1 394 ? 11.185 22.327 -9.091 1.00 54.78 394 GLY A C 1
ATOM 3108 O O . GLY A 1 394 ? 10.119 22.853 -9.405 1.00 54.78 394 GLY A O 1
ATOM 3109 N N . VAL A 1 395 ? 12.315 22.553 -9.765 1.00 57.50 395 VAL A N 1
ATOM 3110 C CA . VAL A 1 395 ? 12.422 23.379 -10.969 1.00 57.50 395 VAL A CA 1
ATOM 3111 C C . VAL A 1 395 ? 12.632 22.486 -12.189 1.00 57.50 395 VAL A C 1
ATOM 3113 O O . VAL A 1 395 ? 13.548 21.662 -12.235 1.00 57.50 395 VAL A O 1
ATOM 3116 N N . THR A 1 396 ? 11.793 22.681 -13.205 1.00 62.31 396 THR A N 1
ATOM 3117 C CA . THR A 1 396 ? 11.962 22.064 -14.521 1.00 62.31 396 THR A CA 1
ATOM 3118 C C . THR A 1 396 ? 13.210 22.616 -15.208 1.00 62.31 396 THR A C 1
ATOM 3120 O O . THR A 1 396 ? 13.318 23.812 -15.490 1.00 62.31 396 THR A O 1
ATOM 3123 N N . MET A 1 397 ? 14.145 21.728 -15.513 1.00 66.94 397 MET A N 1
ATOM 3124 C CA . MET A 1 397 ? 15.379 22.003 -16.233 1.00 66.94 397 MET A CA 1
ATOM 3125 C C . MET A 1 397 ? 15.258 21.472 -17.664 1.00 66.94 397 MET A C 1
ATOM 3127 O O . MET A 1 397 ? 14.812 20.352 -17.906 1.00 66.94 397 MET A O 1
ATOM 3131 N N . LYS A 1 398 ? 15.702 22.279 -18.627 1.00 71.38 398 LYS A N 1
ATOM 3132 C CA . LYS A 1 398 ? 15.763 21.919 -20.045 1.00 71.38 398 LYS A CA 1
ATOM 3133 C C . LYS A 1 398 ? 17.124 21.327 -20.371 1.00 71.38 398 LYS A C 1
ATOM 3135 O O . LYS A 1 398 ? 18.147 21.930 -20.039 1.00 71.38 398 LYS A O 1
ATOM 3140 N N . ALA A 1 399 ? 17.137 20.181 -21.040 1.00 71.88 399 ALA A N 1
ATOM 3141 C CA . ALA A 1 399 ? 18.355 19.545 -21.520 1.00 71.88 399 ALA A CA 1
ATOM 3142 C C . ALA A 1 399 ? 18.701 20.044 -22.930 1.00 71.88 399 ALA A C 1
ATOM 3144 O O . ALA A 1 399 ? 17.837 20.177 -23.789 1.00 71.88 399 ALA A O 1
ATOM 3145 N N . PHE A 1 400 ? 19.975 20.322 -23.189 1.00 79.00 400 PHE A N 1
ATOM 3146 C CA . PHE A 1 400 ? 20.467 20.746 -24.493 1.00 79.00 400 PHE A CA 1
ATOM 3147 C C . PHE A 1 400 ? 21.682 19.916 -24.890 1.00 79.00 400 PHE A C 1
ATOM 3149 O O . PHE A 1 400 ? 22.662 19.849 -24.146 1.00 79.00 400 PHE A O 1
ATOM 3156 N N . ARG A 1 401 ? 21.659 19.352 -26.097 1.00 82.75 401 ARG A N 1
ATOM 3157 C CA . ARG A 1 401 ? 22.840 18.770 -26.733 1.00 82.75 401 ARG A CA 1
ATOM 3158 C C . ARG A 1 401 ? 23.650 19.869 -27.403 1.00 82.75 401 ARG A C 1
ATOM 3160 O O . ARG A 1 401 ? 23.137 20.592 -28.261 1.00 82.75 401 ARG A O 1
ATOM 3167 N N . ILE A 1 402 ? 24.915 19.973 -27.011 1.00 87.94 402 ILE A N 1
ATOM 3168 C CA . ILE A 1 402 ? 25.874 20.949 -27.519 1.00 87.94 402 ILE A CA 1
ATOM 3169 C C . ILE A 1 402 ? 26.967 20.224 -28.295 1.00 87.94 402 ILE A C 1
ATOM 3171 O O . ILE A 1 402 ? 27.815 19.555 -27.701 1.00 87.94 402 ILE A O 1
ATOM 3175 N N . THR A 1 403 ? 26.978 20.403 -29.613 1.00 89.75 403 THR A N 1
ATOM 3176 C CA . THR A 1 403 ? 27.902 19.713 -30.524 1.00 89.75 403 THR A CA 1
ATOM 3177 C C . THR A 1 403 ? 28.755 20.730 -31.285 1.00 89.75 403 THR A C 1
ATOM 3179 O O . THR A 1 403 ? 28.204 21.690 -31.828 1.00 89.75 403 THR A O 1
ATOM 3182 N N . PRO A 1 404 ? 30.089 20.585 -31.357 1.00 92.38 404 PRO A N 1
ATOM 3183 C CA . PRO A 1 404 ? 30.922 21.504 -32.125 1.00 92.38 404 PRO A CA 1
ATOM 3184 C C . PRO A 1 404 ? 30.636 21.391 -33.624 1.00 92.38 404 PRO A C 1
ATOM 3186 O O . PRO A 1 404 ? 30.651 20.303 -34.190 1.00 92.38 404 PRO A O 1
ATOM 3189 N N . LYS A 1 405 ? 30.441 22.525 -34.303 1.00 91.00 405 LYS A N 1
ATOM 3190 C CA . LYS A 1 405 ? 30.124 22.547 -35.747 1.00 91.00 405 LYS A CA 1
ATOM 3191 C C . LYS A 1 405 ? 31.286 22.139 -36.643 1.00 91.00 405 LYS A C 1
ATOM 3193 O O . LYS A 1 405 ? 31.100 21.774 -37.800 1.00 91.00 405 LYS A O 1
ATOM 3198 N N . ARG A 1 406 ? 32.510 22.333 -36.156 1.00 87.81 406 ARG A N 1
ATOM 3199 C CA . ARG A 1 406 ? 33.745 22.201 -36.933 1.00 87.81 406 ARG A CA 1
ATOM 3200 C C . ARG A 1 406 ? 34.924 21.935 -36.018 1.00 87.81 406 ARG A C 1
ATOM 3202 O O . ARG A 1 406 ? 34.903 22.298 -34.844 1.00 87.81 406 ARG A O 1
ATOM 3209 N N . ILE A 1 407 ? 35.989 21.392 -36.599 1.00 89.81 407 ILE A N 1
ATOM 3210 C CA . ILE A 1 407 ? 37.267 21.272 -35.905 1.00 89.81 407 ILE A CA 1
ATOM 3211 C C . ILE A 1 407 ? 37.834 22.673 -35.662 1.00 89.81 407 ILE A C 1
ATOM 3213 O O . ILE A 1 407 ? 37.976 23.469 -36.593 1.00 89.81 407 ILE A O 1
ATOM 3217 N N . ARG A 1 408 ? 38.199 22.965 -34.415 1.00 84.75 408 ARG A N 1
ATOM 3218 C CA . ARG A 1 408 ? 38.840 24.220 -34.021 1.00 84.75 408 ARG A CA 1
ATOM 3219 C C . ARG A 1 408 ? 40.103 23.932 -33.225 1.00 84.75 408 ARG A C 1
ATOM 3221 O O . ARG A 1 408 ? 40.100 23.108 -32.319 1.00 84.75 408 ARG A O 1
ATOM 3228 N N . ARG A 1 409 ? 41.184 24.640 -33.551 1.00 90.50 409 ARG A N 1
ATOM 3229 C CA . ARG A 1 409 ? 42.454 24.587 -32.818 1.00 90.50 409 ARG A CA 1
ATOM 3230 C C . ARG A 1 409 ? 42.753 25.971 -32.270 1.00 90.50 409 ARG A C 1
ATOM 3232 O O . ARG A 1 409 ? 42.833 26.923 -33.040 1.00 90.50 409 ARG A O 1
ATOM 3239 N N . SER A 1 410 ? 42.857 26.095 -30.955 1.00 85.50 410 SER A N 1
ATOM 3240 C CA . SER A 1 410 ? 43.050 27.382 -30.285 1.00 85.50 410 SER A CA 1
ATOM 3241 C C . SER A 1 410 ? 43.804 27.167 -28.983 1.00 85.50 410 SER A C 1
ATOM 3243 O O . SER A 1 410 ? 43.494 26.237 -28.247 1.00 85.50 410 SER A O 1
ATOM 3245 N N . ASN A 1 411 ? 44.807 28.002 -28.702 1.00 82.25 411 ASN A N 1
ATOM 3246 C CA . ASN A 1 411 ? 45.541 28.011 -27.430 1.00 82.25 411 ASN A CA 1
ATOM 3247 C C . ASN A 1 411 ? 46.042 26.629 -26.956 1.00 82.25 411 ASN A C 1
ATOM 3249 O O . ASN A 1 411 ? 46.057 26.338 -25.760 1.00 82.25 411 ASN A O 1
ATOM 3253 N N . GLY A 1 412 ? 46.471 25.788 -27.906 1.00 83.00 412 GLY A N 1
ATOM 3254 C CA . GLY A 1 412 ? 46.994 24.441 -27.649 1.00 83.00 412 GLY A CA 1
ATOM 3255 C C . GLY A 1 412 ? 45.931 23.357 -27.442 1.00 83.00 412 GLY A C 1
ATOM 3256 O O . GLY A 1 412 ? 46.293 22.219 -27.171 1.00 83.00 412 GLY A O 1
ATOM 3257 N N . GLN A 1 413 ? 44.644 23.682 -27.586 1.00 89.75 413 GLN A N 1
ATOM 3258 C CA . GLN A 1 413 ? 43.528 22.744 -27.461 1.00 89.75 413 GLN A CA 1
ATOM 3259 C C . GLN A 1 413 ? 42.865 22.495 -28.816 1.00 89.75 413 GLN A C 1
ATOM 3261 O O . GLN A 1 413 ? 42.888 23.352 -29.709 1.00 89.75 413 GLN A O 1
ATOM 3266 N N . VAL A 1 414 ? 42.274 21.309 -28.965 1.00 90.44 414 VAL A N 1
ATOM 3267 C CA . VAL A 1 414 ? 41.537 20.897 -30.161 1.00 90.44 414 VAL A CA 1
ATOM 3268 C C . VAL A 1 414 ? 40.107 20.572 -29.754 1.00 90.44 414 VAL A C 1
ATOM 3270 O O . VAL A 1 414 ? 39.892 19.766 -28.858 1.00 90.44 414 VAL A O 1
ATOM 3273 N N . LEU A 1 415 ? 39.155 21.212 -30.421 1.00 89.56 415 LEU A N 1
ATOM 3274 C CA . LEU A 1 415 ? 37.732 20.915 -30.345 1.00 89.56 415 LEU A CA 1
ATOM 3275 C C . LEU A 1 415 ? 37.331 20.215 -31.642 1.00 89.56 415 LEU A C 1
ATOM 3277 O O . LEU A 1 415 ? 37.654 20.729 -32.716 1.00 89.56 415 LEU A O 1
ATOM 3281 N N . THR A 1 416 ? 36.649 19.077 -31.566 1.00 88.62 416 THR A N 1
ATOM 3282 C CA . THR A 1 416 ? 36.217 18.309 -32.741 1.00 88.62 416 THR A CA 1
ATOM 3283 C C . THR A 1 416 ? 34.711 18.017 -32.694 1.00 88.62 416 THR A C 1
ATOM 3285 O O . THR A 1 416 ? 34.138 18.020 -31.606 1.00 88.62 416 THR A O 1
ATOM 3288 N N . PRO A 1 417 ? 34.035 17.796 -33.839 1.00 87.69 417 PRO A N 1
ATOM 3289 C CA . PRO A 1 417 ? 32.590 17.532 -33.873 1.00 87.69 417 PRO A CA 1
ATOM 3290 C C . PRO A 1 417 ? 32.132 16.303 -33.078 1.00 87.69 417 PRO A C 1
ATOM 3292 O O . PRO A 1 417 ? 30.974 16.227 -32.683 1.00 87.69 417 PRO A O 1
ATOM 3295 N N . GLU A 1 418 ? 33.030 15.359 -32.801 1.00 78.94 418 GLU A N 1
ATOM 3296 C CA . GLU A 1 418 ? 32.757 14.174 -31.983 1.00 78.94 418 GLU A CA 1
ATOM 3297 C C . GLU A 1 418 ? 32.657 14.507 -30.482 1.00 78.94 418 GLU A C 1
ATOM 3299 O O . GLU A 1 418 ? 32.148 13.706 -29.698 1.00 78.94 418 GLU A O 1
ATOM 3304 N N . MET A 1 419 ? 33.116 15.694 -30.067 1.00 83.19 419 MET A N 1
ATOM 3305 C CA . MET A 1 419 ? 33.113 16.147 -28.675 1.00 83.19 419 MET A CA 1
ATOM 3306 C C . MET A 1 419 ? 31.755 16.746 -28.282 1.00 83.19 419 MET A C 1
ATOM 3308 O O . MET A 1 419 ? 31.661 17.931 -27.979 1.00 83.19 419 MET A O 1
ATOM 3312 N N . SER A 1 420 ? 30.685 15.954 -28.331 1.00 82.56 420 SER A N 1
ATOM 3313 C CA . SER A 1 420 ? 29.335 16.403 -27.968 1.00 82.56 420 SER A CA 1
ATOM 3314 C C . SER A 1 420 ? 29.075 16.256 -26.466 1.00 82.56 420 SER A C 1
ATOM 3316 O O . SER A 1 420 ? 29.326 15.199 -25.899 1.00 82.56 420 SER A O 1
ATOM 3318 N N . VAL A 1 421 ? 28.479 17.274 -25.840 1.00 77.62 421 VAL A N 1
ATOM 3319 C CA . VAL A 1 421 ? 28.065 17.235 -24.421 1.00 77.62 421 VAL A CA 1
ATOM 3320 C C . VAL A 1 421 ? 26.570 17.507 -24.276 1.00 77.62 421 VAL A C 1
ATOM 3322 O O . VAL A 1 421 ? 25.981 18.178 -25.127 1.00 77.62 421 VAL A O 1
ATOM 3325 N N . VAL A 1 422 ? 25.961 17.027 -23.193 1.00 75.06 422 VAL A N 1
ATOM 3326 C CA . VAL A 1 422 ? 24.594 17.395 -22.801 1.00 75.06 422 VAL A CA 1
ATOM 3327 C C . VAL A 1 422 ? 24.657 18.271 -21.556 1.00 75.06 422 VAL A C 1
ATOM 3329 O O . VAL A 1 422 ? 25.378 17.975 -20.607 1.00 75.06 422 VAL A O 1
ATOM 3332 N N . VAL A 1 423 ? 23.922 19.381 -21.571 1.00 76.19 423 VAL A N 1
ATOM 3333 C CA . VAL A 1 423 ? 23.841 20.316 -20.443 1.00 76.19 423 VAL A CA 1
ATOM 3334 C C . VAL A 1 423 ? 22.397 20.579 -20.074 1.00 76.19 423 VAL A C 1
ATOM 3336 O O . VAL A 1 423 ? 21.545 20.712 -20.948 1.00 76.19 423 VAL A O 1
ATOM 3339 N N . SER A 1 424 ? 22.123 20.707 -18.783 1.00 72.44 424 SER A N 1
ATOM 3340 C CA . SER A 1 424 ? 20.802 21.058 -18.275 1.00 72.44 424 SER A CA 1
ATOM 3341 C C . SER A 1 424 ? 20.798 22.463 -17.696 1.00 72.44 424 SER A C 1
ATOM 3343 O O . SER A 1 424 ? 21.693 22.822 -16.932 1.00 72.44 424 SER A O 1
ATOM 3345 N N . THR A 1 425 ? 19.780 23.254 -18.010 1.00 74.81 425 THR A N 1
ATOM 3346 C CA . THR A 1 425 ? 19.616 24.595 -17.442 1.00 74.81 425 THR A CA 1
ATOM 3347 C C . THR A 1 425 ? 18.136 24.958 -17.339 1.00 74.81 425 THR A C 1
ATOM 3349 O O . THR A 1 425 ? 17.331 24.531 -18.162 1.00 74.81 425 THR A O 1
ATOM 3352 N N . ASN A 1 426 ? 17.760 25.781 -16.361 1.00 76.06 426 ASN A N 1
ATOM 3353 C CA . ASN A 1 426 ? 16.423 26.388 -16.298 1.00 76.06 426 ASN A CA 1
ATOM 3354 C C . ASN A 1 426 ? 16.256 27.535 -17.316 1.00 76.06 426 ASN A C 1
ATOM 3356 O O . ASN A 1 426 ? 15.188 28.139 -17.425 1.00 76.06 426 ASN A O 1
ATOM 3360 N N . LEU A 1 427 ? 17.312 27.860 -18.067 1.00 80.88 427 LEU A N 1
ATOM 3361 C CA . LEU A 1 427 ? 17.318 28.922 -19.061 1.00 80.88 427 LEU A CA 1
ATOM 3362 C C . LEU A 1 427 ? 16.775 28.447 -20.413 1.00 80.88 427 LEU A C 1
ATOM 3364 O O . LEU A 1 427 ? 16.853 27.281 -20.792 1.00 80.88 427 LEU A O 1
ATOM 3368 N N . SER A 1 428 ? 16.290 29.400 -21.210 1.00 82.44 428 SER A N 1
ATOM 3369 C CA . SER A 1 428 ? 15.850 29.145 -22.588 1.00 82.44 428 SER A CA 1
ATOM 3370 C C . SER A 1 428 ? 16.987 28.757 -23.538 1.00 82.44 428 SER A C 1
ATOM 3372 O O . SER A 1 428 ? 16.735 28.216 -24.612 1.00 82.44 428 SER A O 1
ATOM 3374 N N . ASN A 1 429 ? 18.235 29.059 -23.175 1.00 83.06 429 ASN A N 1
ATOM 3375 C CA . ASN A 1 429 ? 19.416 28.685 -23.934 1.00 83.06 429 ASN A CA 1
ATOM 3376 C C . ASN A 1 429 ? 20.629 28.588 -22.988 1.00 83.06 429 ASN A C 1
ATOM 3378 O O . ASN A 1 429 ? 20.870 29.530 -22.227 1.00 83.06 429 ASN A O 1
ATOM 3382 N N . PRO A 1 430 ? 21.435 27.517 -23.067 1.00 84.94 430 PRO A N 1
ATOM 3383 C CA . PRO A 1 430 ? 22.538 27.272 -22.135 1.00 84.94 430 PRO A CA 1
ATOM 3384 C C . PRO A 1 430 ? 23.721 28.231 -22.310 1.00 84.94 430 PRO A C 1
ATOM 3386 O O . PRO A 1 430 ? 24.600 28.295 -21.460 1.00 84.94 430 PRO A O 1
ATOM 3389 N N . PHE A 1 431 ? 23.745 29.035 -23.376 1.00 88.38 431 PHE A N 1
ATOM 3390 C CA . PHE A 1 431 ? 24.752 30.082 -23.556 1.00 88.38 431 PHE A CA 1
ATOM 3391 C C . PHE A 1 431 ? 24.372 31.415 -22.887 1.00 88.38 431 PHE A C 1
ATOM 3393 O O . PHE A 1 431 ? 25.219 32.305 -22.806 1.00 88.38 431 PHE A O 1
ATOM 3400 N N . ASN A 1 432 ? 23.138 31.573 -22.386 1.00 85.44 432 ASN A N 1
ATOM 3401 C CA . ASN A 1 432 ? 22.636 32.857 -21.874 1.00 85.44 432 ASN A CA 1
ATOM 3402 C C . ASN A 1 432 ? 23.258 33.286 -20.532 1.00 85.44 432 ASN A C 1
ATOM 3404 O O . ASN A 1 432 ? 23.237 34.472 -20.219 1.00 85.44 432 ASN A O 1
ATOM 3408 N N . ASN A 1 433 ? 23.857 32.367 -19.769 1.00 81.38 433 ASN A N 1
ATOM 3409 C CA . ASN A 1 433 ? 24.568 32.662 -18.517 1.00 81.38 433 ASN A CA 1
ATOM 3410 C C . ASN A 1 433 ? 26.094 32.598 -18.694 1.00 81.38 433 ASN A C 1
ATOM 3412 O O . ASN A 1 433 ? 26.811 31.916 -17.962 1.00 81.38 433 ASN A O 1
ATOM 3416 N N . GLY A 1 434 ? 26.600 33.216 -19.764 1.00 81.31 434 GLY A N 1
ATOM 3417 C CA . GLY A 1 434 ? 28.025 33.144 -20.102 1.00 81.31 434 GLY A CA 1
ATOM 3418 C C . GLY A 1 434 ? 28.511 31.722 -20.409 1.00 81.31 434 GLY A C 1
ATOM 3419 O O . GLY A 1 434 ? 29.699 31.441 -20.253 1.00 81.31 434 GLY A O 1
ATOM 3420 N N . ALA A 1 435 ? 27.593 30.842 -20.830 1.00 85.50 435 ALA A N 1
ATOM 3421 C CA . ALA A 1 435 ? 27.844 29.434 -21.129 1.00 85.50 435 ALA A CA 1
ATOM 3422 C C . ALA A 1 435 ? 28.476 28.654 -19.963 1.00 85.50 435 ALA A C 1
ATOM 3424 O O . ALA A 1 435 ? 29.329 27.800 -20.197 1.00 85.50 435 ALA A O 1
ATOM 3425 N N . LYS A 1 436 ? 28.105 28.966 -18.712 1.00 84.38 436 LYS A N 1
ATOM 3426 C CA . LYS A 1 436 ? 28.701 28.360 -17.512 1.00 84.38 436 LYS A CA 1
ATOM 3427 C C . LYS A 1 436 ? 28.611 26.831 -17.542 1.00 84.38 436 LYS A C 1
ATOM 3429 O O . LYS A 1 436 ? 29.640 26.168 -17.472 1.00 84.38 436 LYS A O 1
ATOM 3434 N N . GLU A 1 437 ? 27.410 26.298 -17.731 1.00 80.69 437 GLU A N 1
ATOM 3435 C CA . GLU A 1 437 ? 27.120 24.862 -17.743 1.00 80.69 437 GLU A CA 1
ATOM 3436 C C . GLU A 1 437 ? 27.812 24.166 -18.926 1.00 80.69 437 GLU A C 1
ATOM 3438 O O . GLU A 1 437 ? 28.348 23.070 -18.788 1.00 80.69 437 GLU A O 1
ATOM 3443 N N . VAL A 1 438 ? 27.880 24.840 -20.081 1.00 85.69 438 VAL A N 1
ATOM 3444 C CA . VAL A 1 438 ? 28.611 24.364 -21.269 1.00 85.69 438 VAL A CA 1
ATOM 3445 C C . VAL A 1 438 ? 30.110 24.293 -20.991 1.00 85.69 438 VAL A C 1
ATOM 3447 O O . VAL A 1 438 ? 30.741 23.274 -21.254 1.00 85.69 438 VAL A O 1
ATOM 3450 N N . ALA A 1 439 ? 30.694 25.356 -20.440 1.00 84.94 439 ALA A N 1
ATOM 3451 C CA . ALA A 1 439 ? 32.118 25.417 -20.141 1.00 84.94 439 ALA A CA 1
ATOM 3452 C C . ALA A 1 439 ? 32.524 24.364 -19.102 1.00 84.94 439 ALA A C 1
ATOM 3454 O O . ALA A 1 439 ? 33.546 23.702 -19.274 1.00 84.94 439 ALA A O 1
ATOM 3455 N N . GLU A 1 440 ? 31.714 24.186 -18.057 1.00 79.69 440 GLU A N 1
ATOM 3456 C CA . GLU A 1 440 ? 31.919 23.158 -17.037 1.00 79.69 440 GLU A CA 1
ATOM 3457 C C . GLU A 1 440 ? 31.816 21.748 -17.632 1.00 79.69 440 GLU A C 1
ATOM 3459 O O . GLU A 1 440 ? 32.689 20.924 -17.364 1.00 79.69 440 GLU A O 1
ATOM 3464 N N . ALA A 1 441 ? 30.831 21.479 -18.497 1.00 75.38 441 ALA A N 1
ATOM 3465 C CA . ALA A 1 441 ? 30.675 20.178 -19.149 1.00 75.38 441 ALA A CA 1
ATOM 3466 C C . ALA A 1 441 ? 31.859 19.830 -20.068 1.00 75.38 441 ALA A C 1
ATOM 3468 O O . ALA A 1 441 ? 32.426 18.746 -19.951 1.00 75.38 441 ALA A O 1
ATOM 3469 N N . TYR A 1 442 ? 32.297 20.751 -20.933 1.00 83.38 442 TYR A N 1
ATOM 3470 C CA . TYR A 1 442 ? 33.452 20.515 -21.814 1.00 83.38 442 TYR A CA 1
ATOM 3471 C C . TYR A 1 442 ? 34.765 20.344 -21.038 1.00 83.38 442 TYR A C 1
ATOM 3473 O O . TYR A 1 442 ? 35.582 19.487 -21.391 1.00 83.38 442 TYR A O 1
ATOM 3481 N N . MET A 1 443 ? 34.958 21.116 -19.964 1.00 83.31 443 MET A N 1
ATOM 3482 C CA . MET A 1 443 ? 36.129 20.980 -19.100 1.00 83.31 443 MET A CA 1
ATOM 3483 C C . MET A 1 443 ? 36.113 19.642 -18.357 1.00 83.31 443 MET A C 1
ATOM 3485 O O . MET A 1 443 ? 37.134 18.966 -18.283 1.00 83.31 443 MET A O 1
ATOM 3489 N N . ARG A 1 444 ? 34.949 19.231 -17.847 1.00 74.25 444 ARG A N 1
ATOM 3490 C CA . ARG A 1 444 ? 34.770 17.969 -17.123 1.00 74.25 444 ARG A CA 1
ATOM 3491 C C . ARG A 1 444 ? 34.972 16.747 -18.018 1.00 74.25 444 ARG A C 1
ATOM 3493 O O . ARG A 1 444 ? 35.663 15.821 -17.612 1.00 74.25 444 ARG A O 1
ATOM 3500 N N . ILE A 1 445 ? 34.364 16.738 -19.204 1.00 62.31 445 ILE A N 1
ATOM 3501 C CA . ILE A 1 445 ? 34.298 15.550 -20.071 1.00 62.31 445 ILE A CA 1
ATOM 3502 C C . ILE A 1 445 ? 35.574 15.398 -20.897 1.00 62.31 445 ILE A C 1
ATOM 3504 O O . ILE A 1 445 ? 36.113 14.302 -21.023 1.00 62.31 445 ILE A O 1
ATOM 3508 N N . TYR A 1 446 ? 36.075 16.501 -21.447 1.00 79.88 446 TYR A N 1
ATOM 3509 C CA . TYR A 1 446 ? 37.162 16.463 -22.419 1.00 79.88 446 TYR A CA 1
ATOM 3510 C C . TYR A 1 446 ? 38.442 17.152 -21.943 1.00 79.88 446 TYR A C 1
ATOM 3512 O O . TYR A 1 446 ? 39.407 17.235 -22.703 1.00 79.88 446 TYR A O 1
ATOM 3520 N N . GLY A 1 447 ? 38.459 17.707 -20.725 1.00 79.31 447 GLY A N 1
ATOM 3521 C CA . GLY A 1 447 ? 39.544 18.594 -20.293 1.00 79.31 447 GLY A CA 1
ATOM 3522 C C . GLY A 1 447 ? 39.655 19.851 -21.163 1.00 79.31 447 GLY A C 1
ATOM 3523 O O . GLY A 1 447 ? 40.717 20.472 -21.215 1.00 79.31 447 GLY A O 1
ATOM 3524 N N . PHE A 1 448 ? 38.589 20.198 -21.896 1.00 87.06 448 PHE A N 1
ATOM 3525 C CA . PHE A 1 448 ? 38.583 21.305 -22.841 1.00 87.06 448 PHE A CA 1
ATOM 3526 C C . PHE A 1 448 ? 38.141 22.589 -22.141 1.00 87.06 448 PHE A C 1
ATOM 3528 O O . PHE A 1 448 ? 36.994 22.741 -21.720 1.00 87.06 448 PHE A O 1
ATOM 3535 N N . ASP A 1 449 ? 39.051 23.551 -22.054 1.00 86.62 449 ASP A N 1
ATOM 3536 C CA . ASP A 1 449 ? 38.784 24.850 -21.456 1.00 86.62 449 ASP A CA 1
ATOM 3537 C C . ASP A 1 449 ? 38.128 25.769 -22.493 1.00 86.62 449 ASP A C 1
ATOM 3539 O O . ASP A 1 449 ? 38.784 26.444 -23.298 1.00 86.62 449 ASP A O 1
ATOM 3543 N N . TYR A 1 450 ? 36.796 25.794 -22.451 1.00 86.88 450 TYR A N 1
ATOM 3544 C CA . TYR A 1 450 ? 35.945 26.623 -23.303 1.00 86.88 450 TYR A CA 1
ATOM 3545 C C . TYR A 1 450 ? 36.353 28.106 -23.292 1.00 86.88 450 TYR A C 1
ATOM 3547 O O . TYR A 1 450 ? 36.407 28.749 -24.348 1.00 86.88 450 TYR A O 1
ATOM 3555 N N . LYS A 1 451 ? 36.657 28.657 -22.106 1.00 84.25 451 LYS A N 1
ATOM 3556 C CA . LYS A 1 451 ? 36.959 30.086 -21.931 1.00 84.25 451 LYS A CA 1
ATOM 3557 C C . LYS A 1 451 ? 38.348 30.409 -22.457 1.00 84.25 451 LYS A C 1
ATOM 3559 O O . LYS A 1 451 ? 38.497 31.349 -23.239 1.00 84.25 451 LYS A O 1
ATOM 3564 N N . ARG A 1 452 ? 39.350 29.600 -22.098 1.00 85.62 452 ARG A N 1
ATOM 3565 C CA . ARG A 1 452 ? 40.718 29.749 -22.610 1.00 85.62 452 ARG A CA 1
ATOM 3566 C C . ARG A 1 452 ? 40.772 29.579 -24.120 1.00 85.62 452 ARG A C 1
ATOM 3568 O O . ARG A 1 452 ? 41.559 30.259 -24.761 1.00 85.62 452 ARG A O 1
ATOM 3575 N N . SER A 1 453 ? 39.929 28.736 -24.705 1.00 84.81 453 SER A N 1
ATOM 3576 C CA . SER A 1 453 ? 39.880 28.525 -26.155 1.00 84.81 453 SER A CA 1
ATOM 3577 C C . SER A 1 453 ? 39.118 29.616 -26.926 1.00 84.81 453 SER A C 1
ATOM 3579 O O . SER A 1 453 ? 39.042 29.539 -28.155 1.00 84.81 453 SER A O 1
ATOM 3581 N N . CYS A 1 454 ? 38.599 30.647 -26.243 1.00 83.62 454 CYS A N 1
ATOM 3582 C CA . CYS A 1 454 ? 37.799 31.740 -26.813 1.00 83.62 454 CYS A CA 1
ATOM 3583 C C . CYS A 1 454 ? 36.600 31.227 -27.627 1.00 83.62 454 CYS A C 1
ATOM 3585 O O . CYS A 1 454 ? 36.326 31.710 -28.732 1.00 83.62 454 CYS A O 1
ATOM 3587 N N . CYS A 1 455 ? 35.931 30.193 -27.116 1.00 86.31 455 CYS A N 1
ATOM 3588 C CA . CYS A 1 455 ? 34.732 29.637 -27.729 1.00 86.31 455 CYS A CA 1
ATOM 3589 C C . CYS A 1 455 ? 33.514 30.531 -27.489 1.00 86.31 455 CYS A C 1
ATOM 3591 O O . CYS A 1 455 ? 33.405 31.209 -26.466 1.00 86.31 455 CYS A O 1
ATOM 3593 N N . CYS A 1 456 ? 32.600 30.550 -28.456 1.00 86.75 456 CYS A N 1
ATOM 3594 C CA . CYS A 1 456 ? 31.342 31.280 -28.364 1.00 86.75 456 CYS A CA 1
ATOM 3595 C C . CYS A 1 456 ? 30.186 30.427 -28.897 1.00 86.75 456 CYS A C 1
ATOM 3597 O O . CYS A 1 456 ? 30.400 29.431 -29.584 1.00 86.75 456 CYS A O 1
ATOM 3599 N N . LYS A 1 457 ? 28.942 30.853 -28.643 1.00 87.75 457 LYS A N 1
ATOM 3600 C CA . LYS A 1 457 ? 27.726 30.147 -29.087 1.00 87.75 457 LYS A CA 1
ATOM 3601 C C . LYS A 1 457 ? 27.749 29.751 -30.570 1.00 87.75 457 LYS A C 1
ATOM 3603 O O . LYS A 1 457 ? 27.225 28.707 -30.930 1.00 87.75 457 LYS A O 1
ATOM 3608 N N . THR A 1 458 ? 28.343 30.574 -31.437 1.00 88.69 458 THR A N 1
ATOM 3609 C CA . THR A 1 458 ? 28.351 30.310 -32.888 1.00 88.69 458 THR A CA 1
ATOM 3610 C C . THR A 1 458 ? 29.215 29.116 -33.298 1.00 88.69 458 THR A C 1
ATOM 3612 O O . THR A 1 458 ? 29.018 28.592 -34.393 1.00 88.69 458 THR A O 1
ATOM 3615 N N . ASP A 1 459 ? 30.115 28.652 -32.426 1.00 88.75 459 ASP A N 1
ATOM 3616 C CA . ASP A 1 459 ? 30.974 27.491 -32.678 1.00 88.75 459 ASP A CA 1
ATOM 3617 C C . ASP A 1 459 ? 30.245 26.147 -32.494 1.00 88.75 459 ASP A C 1
ATOM 3619 O O . ASP A 1 459 ? 30.769 25.110 -32.905 1.00 88.75 459 ASP A O 1
ATOM 3623 N N . PHE A 1 460 ? 29.036 26.160 -31.922 1.00 92.88 460 PHE A N 1
ATOM 3624 C CA . PHE A 1 460 ? 28.284 24.960 -31.568 1.00 92.88 460 PHE A CA 1
ATOM 3625 C C . PHE A 1 460 ? 26.900 24.937 -32.218 1.00 92.88 460 PHE A C 1
ATOM 3627 O O . PHE A 1 460 ? 26.271 25.976 -32.453 1.00 92.88 460 PHE A O 1
ATOM 3634 N N . ASP A 1 461 ? 26.426 23.730 -32.494 1.00 90.75 461 ASP A N 1
ATOM 3635 C CA . ASP A 1 461 ? 25.010 23.422 -32.601 1.00 90.75 461 ASP A CA 1
ATOM 3636 C C . ASP A 1 461 ? 24.452 23.180 -31.203 1.00 90.75 461 ASP A C 1
ATOM 3638 O O . ASP A 1 461 ? 25.095 22.571 -30.350 1.00 90.75 461 ASP A O 1
ATOM 3642 N N . CYS A 1 462 ? 23.265 23.727 -30.962 1.00 89.12 462 CYS A N 1
ATOM 3643 C CA . CYS A 1 462 ? 22.576 23.675 -29.683 1.00 89.12 462 CYS A CA 1
ATOM 3644 C C . CYS A 1 462 ? 21.164 23.173 -29.949 1.00 89.12 462 CYS A C 1
ATOM 3646 O O . CYS A 1 462 ? 20.329 23.924 -30.456 1.00 89.12 462 CYS A O 1
ATOM 3648 N N . VAL A 1 463 ? 20.917 21.913 -29.619 1.00 82.88 463 VAL A N 1
ATOM 3649 C CA . VAL A 1 463 ? 19.636 21.242 -29.842 1.00 82.88 463 VAL A CA 1
ATOM 3650 C C . VAL A 1 463 ? 18.967 21.055 -28.490 1.00 82.88 463 VAL A C 1
ATOM 3652 O O . VAL A 1 463 ? 19.574 20.484 -27.589 1.00 82.88 463 VAL A O 1
ATOM 3655 N N . LEU A 1 464 ? 17.751 21.580 -28.328 1.00 78.25 464 LEU A N 1
ATOM 3656 C CA . LEU A 1 464 ? 16.923 21.273 -27.162 1.00 78.25 464 LEU A CA 1
ATOM 3657 C C . LEU A 1 464 ? 16.528 19.793 -27.236 1.00 78.25 464 LEU A C 1
ATOM 3659 O O . LEU A 1 464 ? 16.105 19.330 -28.292 1.00 78.25 464 LEU A O 1
ATOM 3663 N N . LEU A 1 465 ? 16.714 19.075 -26.136 1.00 59.88 465 LEU A N 1
ATOM 3664 C CA . LEU A 1 465 ? 16.307 17.687 -25.970 1.00 59.88 465 LEU A CA 1
ATOM 3665 C C . LEU A 1 465 ? 14.992 17.701 -25.187 1.00 59.88 465 LEU A C 1
ATOM 3667 O O . LEU A 1 465 ? 14.962 18.227 -24.072 1.00 59.88 465 LEU A O 1
ATOM 3671 N N . GLY A 1 466 ? 13.922 17.218 -25.818 1.00 55.16 466 GLY A N 1
ATOM 3672 C CA . GLY A 1 466 ? 12.534 17.393 -25.382 1.00 55.16 466 GLY A CA 1
ATOM 3673 C C . GLY A 1 466 ? 11.665 17.773 -26.563 1.00 55.16 466 GLY A C 1
ATOM 3674 O O . GLY A 1 466 ? 11.512 18.995 -26.799 1.00 55.16 466 GLY A O 1
#

Sequence (466 aa):
MGRLAAYSGNKDVSILDPGCGLAILSCALIEHIVQEIVPEHISLTLYETDKKVVPLTEDVLSYLKTWCGDRKVKLDYQLNESDFVLEKCECLDGTDTIFGDLSGTEKFDYIISNPPYFKLAKDDIHTRSCASIVDGQTNIYALFMAICAKLVAEDGQMIFITPRSFASGRYFQSFRDFLFQHVSIDLIHLFNTRKDTFAKDEVLQELVIIRMVPAGNGKLITVSYSQGISDLDHPYQKKYAASEIVDVSSEEKVVYLPVDGRDEAILSLFRSWDGNMEKPEPFRTNGPREEEMDCVTKSLKKAAEELKVPIIVLSQLQRGPDRPQMDDISDSKDLKELADVIILMHNGIGWDKIDGQIIGEFIIAKNTRGNIGTVELTCDLKQGKFYEEIISDGVTMKAFRITPKRIRRSNGQVLTPEMSVVVSTNLSNPFNNGAKEVAEAYMRIYGFDYKRSCCCKTDFDCVLLG

Secondary structure (DSSP, 8-state):
-GGGSPP---SEEEEEETT-TTSHHHHHHHHHHHHH---SEEEEEEE---TTTHHHHHHHHHHHHHHHHTTT-EEEEEEE-S-HHHHHGGGGS----TTS-GGG---EEEEEE-----BPPTTSHHHHHTTTT--SSPBHHHHHHHHHHHHEEEEEEEEEEEETHHHH-GGGHHHHHHHHHHEEEEEEEEE--SSSS-TTS-----EEEEEEEETT--SEEEEEEESSSTTTTS-EEEEEEGGGTB-TTSSS--B----SHHHHHHHHHHHH---BTTB--S----S-HHHHHHHHHHHHHHHHHHHT------------SS---GGG--S-HHHHHH-SEEEEEE--SS--EETTEEEEEEEEEEETTS--EEEEEEEETTTTEEESSEEETTEEEEEEEEEESS-EEETTEEE-TT--EEEEESSSSTTTTTTHHHHHHHHHHH---TTTTT--GGGEEEEEE-

pLDDT: mean 81.25, std 15.79, range [34.28, 98.56]